Protein AF-0000000074642265 (afdb_homodimer)

Nearest PDB structures (foldseek):
  2pz0-assembly1_A  TM=8.906E-01  e=1.115E-16  Caldanaerobacter subterraneus subsp. tengcongensis MB4
  2otd-assembly4_D  TM=8.424E-01  e=2.899E-16  Shigella flexneri
  1zcc-assembly1_D  TM=8.627E-01  e=5.545E-14  Agrobacterium fabrum str. C58
  7e0v-assembly1_A  TM=8.037E-01  e=2.265E-14  Pyrococcus furiosus DSM 3638
  8ghi-assembly1_A  TM=7.516E-01  e=1.441E-13  Staphylococcus aureus

Foldseek 3Di:
DVDFLLRVLLVVVLVVQLVCCCPPPHVDSVVSNVVSVVVSVVLVVQFFAADDPVLAAPLVVQLLQFDLVDLLSVEEAEQLQCPVAQGQFPVSVVVCLVVVRQAYEWEWDAACVGFIWTDDDQFQVVQWPDGDGRNDHDVVVQQVIFRNPPRPVCVVVVGTGGDTPLVVVVVCLVRVHAYEYEYDDDLQSLLVVVLVSCVVPVCCLHRYEYEYCDLSSLQSNCVSPVSHAYEYEDEQLVQAAPDPDDRHGPDDDPVSNVCSNVVSVVSVSCVLRPSCRRNNHQEYEYELVPDDLVVQVSVVSVNYHYAYPDDEDPVSSSCCCVPNSHRHHYSHPPDPPPDPPDDPPD/DVDFLLRVLLVVVLVVQLVCCCPPPHVDSVVSNVVSVVVSVVLVVQFFAADDPVLAAPLVVQLLVFDLVDLLSVEEAEQLQCPVAQGQFVVSVVVCLVVVRQAYEWEWDAACVGFIWTDDDQFQVVQWPDGDGRNDHDVVVQQPIFRNPPRPVCVVVVGTGGDTPLVVVVVCLVRVHAYEYEYDDDLQSLLVVVLVSCVVPVCCLHRYEYEYCDLSSLQSNCVSPVSHAYEYEDEQLVQQAPDPDDRHGPDDDPVSNVCSNVVSVVSVCCVLRPSCRRNNHQEYEYELVPDDLVVQVSVVSVNYHYAYPDDEDPVSSSCCCVPNSHRHHYSHPPDPPPDPPDDDDD

Secondary structure (DSSP, 8-state):
--S-HHHHHHHHHHHHHHHHHHHHT-S-HHHHHHHHHHHHHHHHHH--PPPPGGGS-HHHHHTTS--TT-GGGGEEEGGGTTTTSSTTSHHHHHHHHHTT--EEEEEEEE-TTS-EEE-SSSBGGGTSS--SBGGGS-HHHHTTS-TTTT-TTTTT-S-----BHHHHHHHHHHTT-EEEEEE-S-HHHHHHHHHHHHHH-TTHHHHEEEEES-HHHHHHHHHH-TTS-EEEEE-TTTTTBSSSSS--BS--SHHHHHHHHHHHHHHHHHHHHTHHHHH--SEEEEEGGG--HHHHHHHHHTT-EEEEE---SHHHHHIIIIIT---EEES-SS-----TT-----/--S-HHHHHHHHHHHHHHHHHHHHT-S-HHHHHHHHHHHHHHHHHH--PPPPGGGS-HHHHHTTS--TT-GGGGEEEGGGTTTTSSTTSHHHHHHHHHTT--EEEEEEEE-TTS-EEE-SSSBGGGTSS--SBGGGS-HHHHTTS-TTTT-TTTTT-S-----BHHHHHHHHHHTT-EEEEEE-S-HHHHHHHHHHHHHH-TTHHHHEEEEES-HHHHHHHHHH-TTS-EEEEE-TTTTTBSSSSS--BS--SHHHHHHHHHHHHHHHHHHHHTHHHHH--SEEEEEGGG--HHHHHHHHHTT-EEEEE---SHHHHHIIIIIT---EEES-SS-----TT-----

Organism: NCBI:txid231223

pLDDT: mean 92.81, std 11.31, range [20.94, 98.94]

Solvent-accessible surface area (backbone atoms only — not comparable to full-atom values): 35526 Å² total; per-residue (Å²): 110,92,68,50,65,56,56,51,48,51,52,50,50,51,52,50,48,25,47,50,34,27,56,75,74,36,81,43,67,67,61,17,48,52,52,35,51,49,50,51,52,49,49,67,66,68,34,35,73,52,64,58,72,84,67,54,28,66,70,57,51,44,28,54,58,58,42,88,88,42,64,50,57,22,32,25,21,31,34,19,18,41,69,80,27,38,50,28,23,64,67,5,41,51,48,33,54,74,70,58,39,46,26,28,28,36,28,41,36,47,24,52,76,68,47,47,28,32,36,82,66,59,45,38,50,76,45,25,75,42,78,52,46,43,59,76,34,46,57,78,61,48,60,72,34,31,34,11,63,71,37,90,57,23,86,83,36,68,72,35,51,48,34,38,46,66,62,50,49,52,54,25,61,75,65,71,34,29,36,35,43,33,47,75,61,58,33,68,63,47,21,52,52,51,54,52,47,40,66,74,38,60,67,33,56,42,31,38,30,46,28,21,73,41,61,67,35,49,32,38,33,30,71,70,40,61,74,55,46,29,23,42,32,53,54,88,48,57,61,35,25,64,49,95,66,78,69,51,61,55,50,84,51,64,71,52,48,67,46,18,60,57,53,30,52,53,49,52,48,35,60,74,69,41,46,51,63,42,37,16,34,46,30,32,38,33,29,54,46,64,52,22,58,49,56,51,52,53,35,46,64,68,64,24,44,64,33,32,30,77,46,72,51,67,67,59,43,48,43,37,34,68,72,66,44,31,23,35,26,13,41,57,76,91,66,76,75,80,64,83,67,78,69,79,75,130,110,92,68,51,65,56,56,52,46,51,53,49,48,51,52,50,46,28,49,49,35,28,58,78,74,36,80,42,68,66,60,18,47,52,52,36,49,49,50,51,51,49,50,65,65,67,34,34,73,53,64,58,73,86,67,54,28,66,72,56,50,44,28,55,59,59,41,87,90,42,63,50,58,21,32,25,22,32,34,20,17,41,69,80,26,39,48,27,24,63,68,5,42,50,48,34,55,74,70,59,37,47,27,28,28,35,28,41,38,46,24,54,77,68,48,47,30,32,37,83,65,57,46,38,51,74,45,25,75,42,77,52,46,43,58,75,34,45,58,79,60,50,61,72,33,31,33,11,63,71,35,92,58,22,85,83,36,68,72,33,51,48,32,39,46,67,62,49,50,51,54,27,60,77,64,72,33,30,36,34,41,34,48,73,62,57,32,67,63,46,20,52,52,51,53,50,49,41,68,76,38,60,66,34,58,44,30,39,31,45,27,21,72,40,60,68,35,49,34,37,32,29,69,71,40,60,75,55,45,28,25,42,33,50,54,87,48,56,61,35,25,64,49,96,66,76,70,51,59,54,52,85,50,65,70,53,49,66,46,18,58,58,52,30,52,52,49,52,48,35,60,75,68,41,46,52,62,40,37,14,34,46,31,33,39,33,29,53,47,64,51,21,57,49,54,52,52,54,37,47,63,67,63,25,43,63,31,32,30,78,48,73,51,67,67,60,42,48,44,36,34,67,71,66,45,32,26,35,26,13,41,57,76,91,67,75,75,80,64,83,71,77,71,80,78,131

Radius of gyration: 28.33 Å; Cα contacts (8 Å, |Δi|>4): 1357; chains: 2; bounding box: 65×78×71 Å

Sequence (692 aa):
MLISQKALLFLGNILLLWVVINTFVTDSFGIALILSATIIGAIQYVRIPPLHPSKISESIEALFKVDHKNHIKSTIFHKAGGYHAPENTLEAIRQAISLGIPAVEIDLEITSDGVGVLHHGPELQTTTDGNGRISEVTYDYIRTLNAAAHHPNKDKFPVANVPTIDECLRLCVENSLVVFIDCKSDAQRTAKMIADLYQKYPELYGLGIVCSFYPNLIYSVRQADSNIVTAVTHRNLYITLANDEGDEERNKELWKRILAPFADALLAWGHTALFWMLCGNSFFLCNKNKISRDLKIFYERLGVRLVAWTVNKPLEKQFLLDHLGIPVITDGINMPSLNRSQGETPMLISQKALLFLGNILLLWVVINTFVTDSFGIALILSATIIGAIQYVRIPPLHPSKISESIEALFKVDHKNHIKSTIFHKAGGYHAPENTLEAIRQAISLGIPAVEIDLEITSDGVGVLHHGPELQTTTDGNGRISEVTYDYIRTLNAAAHHPNKDKFPVANVPTIDECLRLCVENSLVVFIDCKSDAQRTAKMIADLYQKYPELYGLGIVCSFYPNLIYSVRQADSNIVTAVTHRNLYITLANDEGDEERNKELWKRILAPFADALLAWGHTALFWMLCGNSFFLCNKNKISRDLKIFYERLGVRLVAWTVNKPLEKQFLLDHLGIPVITDGINMPSLNRSQGETP

Structure (mmCIF, N/CA/C/O backbone):
data_AF-0000000074642265-model_v1
#
loop_
_entity.id
_entity.type
_entity.pdbx_description
1 polymer 'GP-PDE domain-containing protein'
#
loop_
_atom_site.group_PDB
_atom_site.id
_atom_site.type_symbol
_atom_site.label_atom_id
_atom_site.label_alt_id
_atom_site.label_comp_id
_atom_site.label_asym_id
_atom_site.label_entity_id
_atom_site.label_seq_id
_atom_site.pdbx_PDB_ins_code
_atom_site.Cartn_x
_atom_site.Cartn_y
_atom_site.Cartn_z
_atom_site.occupancy
_atom_site.B_iso_or_equiv
_atom_site.auth_seq_id
_atom_site.auth_comp_id
_atom_site.auth_asym_id
_atom_site.auth_atom_id
_atom_site.pdbx_PDB_model_num
ATOM 1 N N . MET A 1 1 ? -10.453 3.629 -18.016 1 77.94 1 MET A N 1
ATOM 2 C CA . MET A 1 1 ? -11.539 3.006 -17.25 1 77.94 1 MET A CA 1
ATOM 3 C C . MET A 1 1 ? -12.859 3.723 -17.5 1 77.94 1 MET A C 1
ATOM 5 O O . MET A 1 1 ? -12.922 4.953 -17.453 1 77.94 1 MET A O 1
ATOM 9 N N . LEU A 1 2 ? -13.891 2.99 -17.75 1 81 2 LEU A N 1
ATOM 10 C CA . LEU A 1 2 ? -15.227 3.504 -18.062 1 81 2 LEU A CA 1
ATOM 11 C C . LEU A 1 2 ? -15.781 4.305 -16.891 1 81 2 LEU A C 1
ATOM 13 O O . LEU A 1 2 ? -16.359 5.379 -17.078 1 81 2 LEU A O 1
ATOM 17 N N . ILE A 1 3 ? -15.641 3.791 -15.672 1 83.75 3 ILE A N 1
ATOM 18 C CA . ILE A 1 3 ? -16.141 4.441 -14.469 1 83.75 3 ILE A CA 1
ATOM 19 C C . ILE A 1 3 ? -14.969 5.043 -13.688 1 83.75 3 ILE A C 1
ATOM 21 O O . ILE A 1 3 ? -13.984 4.355 -13.406 1 83.75 3 ILE A O 1
ATOM 25 N N . SER A 1 4 ? -15.133 6.328 -13.422 1 88.06 4 SER A N 1
ATOM 26 C CA . SER A 1 4 ? -14.055 7 -12.695 1 88.06 4 SER A CA 1
ATOM 27 C C . SER A 1 4 ? -13.938 6.477 -11.273 1 88.06 4 SER A C 1
ATOM 29 O O . SER A 1 4 ? -14.898 5.934 -10.719 1 88.06 4 SER A O 1
ATOM 31 N N . GLN A 1 5 ? -12.758 6.598 -10.734 1 88.19 5 GLN A N 1
ATOM 32 C CA . GLN A 1 5 ? -12.508 6.211 -9.352 1 88.19 5 GLN A CA 1
ATOM 33 C C . GLN A 1 5 ? -13.43 6.961 -8.391 1 88.19 5 GLN A C 1
ATOM 35 O O . GLN A 1 5 ? -13.953 6.375 -7.445 1 88.19 5 GLN A O 1
ATOM 40 N N . LYS A 1 6 ? -13.656 8.219 -8.609 1 90.25 6 LYS A N 1
ATOM 41 C CA . LYS A 1 6 ? -14.539 9.023 -7.77 1 90.25 6 LYS A CA 1
ATOM 42 C C . LYS A 1 6 ? -15.961 8.477 -7.785 1 90.25 6 LYS A C 1
ATOM 44 O O . LYS A 1 6 ? -16.594 8.359 -6.734 1 90.25 6 LYS A O 1
ATOM 49 N N . ALA A 1 7 ? -16.375 8.141 -8.953 1 90.38 7 ALA A N 1
ATOM 50 C CA . ALA A 1 7 ? -17.734 7.605 -9.094 1 90.38 7 ALA A CA 1
ATOM 51 C C . ALA A 1 7 ? -17.859 6.262 -8.383 1 90.38 7 ALA A C 1
ATOM 53 O O . ALA A 1 7 ? -18.875 5.996 -7.727 1 90.38 7 ALA A O 1
ATOM 54 N N . LEU A 1 8 ? -16.875 5.461 -8.492 1 88.94 8 LEU A N 1
ATOM 55 C CA . LEU A 1 8 ? -16.891 4.156 -7.836 1 88.94 8 LEU A CA 1
ATOM 56 C C . LEU A 1 8 ? -16.953 4.305 -6.32 1 88.94 8 LEU A C 1
ATOM 58 O O . LEU A 1 8 ? -17.719 3.596 -5.656 1 88.94 8 LEU A O 1
ATOM 62 N N . LEU A 1 9 ? -16.141 5.195 -5.801 1 89.75 9 LEU A N 1
ATOM 63 C CA . LEU A 1 9 ? -16.125 5.43 -4.363 1 89.75 9 LEU A CA 1
ATOM 64 C C . LEU A 1 9 ? -17.469 5.992 -3.893 1 89.75 9 LEU A C 1
ATOM 66 O O . LEU A 1 9 ? -17.984 5.59 -2.846 1 89.75 9 LEU A O 1
ATOM 70 N N . PHE A 1 10 ? -18 6.883 -4.676 1 89.62 10 PHE A N 1
ATOM 71 C CA . PHE A 1 10 ? -19.297 7.473 -4.34 1 89.62 10 PHE A CA 1
ATOM 72 C C . PHE A 1 10 ? -20.391 6.402 -4.289 1 89.62 10 PHE A C 1
ATOM 74 O O . PHE A 1 10 ? -21.141 6.32 -3.316 1 89.62 10 PHE A O 1
ATOM 81 N N . LEU A 1 11 ? -20.438 5.559 -5.273 1 89.25 11 LEU A N 1
ATOM 82 C CA . LEU A 1 11 ? -21.422 4.488 -5.332 1 89.25 11 LEU A CA 1
ATOM 83 C C . LEU A 1 11 ? -21.219 3.498 -4.188 1 89.25 11 LEU A C 1
ATOM 85 O O . LEU A 1 11 ? -22.188 3.049 -3.572 1 89.25 11 LEU A O 1
ATOM 89 N N . GLY A 1 12 ? -19.953 3.18 -3.961 1 87.88 12 GLY A N 1
ATOM 90 C CA . GLY A 1 12 ? -19.656 2.291 -2.85 1 87.88 12 GLY A CA 1
ATOM 91 C C . GLY A 1 12 ? -20.078 2.852 -1.507 1 87.88 12 GLY A C 1
ATOM 92 O O . GLY A 1 12 ? -20.641 2.129 -0.673 1 87.88 12 GLY A O 1
ATOM 93 N N . ASN A 1 13 ? -19.844 4.09 -1.323 1 88.25 13 ASN A N 1
ATOM 94 C CA . ASN A 1 13 ? -20.219 4.75 -0.075 1 88.25 13 ASN A CA 1
ATOM 95 C C . ASN A 1 13 ? -21.734 4.785 0.111 1 88.25 13 ASN A C 1
ATOM 97 O O . ASN A 1 13 ? -22.234 4.605 1.223 1 88.25 13 ASN A O 1
ATOM 101 N N . ILE A 1 14 ? -22.438 5.016 -0.974 1 89.31 14 ILE A N 1
ATOM 102 C CA . ILE A 1 14 ? -23.906 5.031 -0.922 1 89.31 14 ILE A CA 1
ATOM 103 C C . ILE A 1 14 ? -24.422 3.652 -0.52 1 89.31 14 ILE A C 1
ATOM 105 O O . ILE A 1 14 ? -25.266 3.535 0.363 1 89.31 14 ILE A O 1
ATOM 109 N N . LEU A 1 15 ? -23.859 2.676 -1.138 1 88.12 15 LEU A N 1
ATOM 110 C CA . LEU A 1 15 ? -24.281 1.309 -0.849 1 88.12 15 LEU A CA 1
ATOM 111 C C . LEU A 1 15 ? -23.984 0.944 0.602 1 88.12 15 LEU A C 1
ATOM 113 O O . LEU A 1 15 ? -24.828 0.36 1.286 1 88.12 15 LEU A O 1
ATOM 117 N N . LEU A 1 16 ? -22.812 1.266 1.011 1 86.75 16 LEU A N 1
ATOM 118 C CA . LEU A 1 16 ? -22.422 0.957 2.381 1 86.75 16 LEU A CA 1
ATOM 119 C C . LEU A 1 16 ? -23.312 1.675 3.381 1 86.75 16 LEU A C 1
ATOM 121 O O . LEU A 1 16 ? -23.766 1.078 4.363 1 86.75 16 LEU A O 1
ATOM 125 N N . LEU A 1 17 ? -23.516 2.953 3.127 1 89.75 17 LEU A N 1
ATOM 126 C CA . LEU A 1 17 ? -24.391 3.734 3.992 1 89.75 17 LEU A CA 1
ATOM 127 C C . LEU A 1 17 ? -25.797 3.117 4.051 1 89.75 17 LEU A C 1
ATOM 129 O O . LEU A 1 17 ? -26.359 2.967 5.133 1 89.75 17 LEU A O 1
ATOM 133 N N . TRP A 1 18 ? -26.266 2.768 2.945 1 90.62 18 TRP A N 1
ATOM 134 C CA . TRP A 1 18 ? -27.609 2.18 2.881 1 90.62 18 TRP A CA 1
ATOM 135 C C . TRP A 1 18 ? -27.656 0.871 3.66 1 90.62 18 TRP A C 1
ATOM 137 O O . TRP A 1 18 ? -28.609 0.627 4.406 1 90.62 18 TRP A O 1
ATOM 147 N N . VAL A 1 19 ? -26.688 0.012 3.529 1 86.75 19 VAL A N 1
ATOM 148 C CA . VAL A 1 19 ? -26.641 -1.277 4.211 1 86.75 19 VAL A CA 1
ATOM 149 C C . VAL A 1 19 ? -26.562 -1.062 5.723 1 86.75 19 VAL A C 1
ATOM 151 O O . VAL A 1 19 ? -27.25 -1.755 6.484 1 86.75 19 VAL A O 1
ATOM 154 N N . VAL A 1 20 ? -25.781 -0.117 6.145 1 86.31 20 VAL A N 1
ATOM 155 C CA . VAL A 1 20 ? -25.609 0.164 7.566 1 86.31 20 VAL A CA 1
ATOM 156 C C . VAL A 1 20 ? -26.922 0.661 8.156 1 86.31 20 VAL A C 1
ATOM 158 O O . VAL A 1 20 ? -27.359 0.199 9.219 1 86.31 20 VAL A O 1
ATOM 161 N N . ILE A 1 21 ? -27.578 1.535 7.426 1 89.06 21 ILE A N 1
ATOM 162 C CA . ILE A 1 21 ? -28.828 2.098 7.902 1 89.06 21 ILE A CA 1
ATOM 163 C C . ILE A 1 21 ? -29.906 1.011 7.926 1 89.06 21 ILE A C 1
ATOM 165 O O . ILE A 1 21 ? -30.656 0.89 8.898 1 89.06 21 ILE A O 1
ATOM 169 N N . ASN A 1 22 ? -29.906 0.186 6.945 1 85.31 22 ASN A N 1
ATOM 170 C CA . ASN A 1 22 ? -30.891 -0.886 6.855 1 85.31 22 ASN A CA 1
ATOM 171 C C . ASN A 1 22 ? -30.688 -1.93 7.949 1 85.31 22 ASN A C 1
ATOM 173 O O . ASN A 1 22 ? -31.641 -2.562 8.398 1 85.31 22 ASN A O 1
ATOM 177 N N . THR A 1 23 ? -29.5 -2.039 8.43 1 82.94 23 THR A N 1
ATOM 178 C CA . THR A 1 23 ? -29.156 -3.076 9.398 1 82.94 23 THR A CA 1
ATOM 179 C C . THR A 1 23 ? -29.312 -2.557 10.828 1 82.94 23 THR A C 1
ATOM 181 O O . THR A 1 23 ? -29.812 -3.264 11.703 1 82.94 23 THR A O 1
ATOM 184 N N . PHE A 1 24 ? -28.875 -1.325 11.102 1 83.94 24 PHE A N 1
ATOM 185 C CA . PHE A 1 24 ? -28.703 -0.917 12.492 1 83.94 24 PHE A CA 1
ATOM 186 C C . PHE A 1 24 ? -29.734 0.138 12.875 1 83.94 24 PHE A C 1
ATOM 188 O O . PHE A 1 24 ? -29.938 0.411 14.062 1 83.94 24 PHE A O 1
ATOM 195 N N . VAL A 1 25 ? -30.375 0.704 11.883 1 85.06 25 VAL A N 1
ATOM 196 C CA . VAL A 1 25 ? -31.266 1.812 12.195 1 85.06 25 VAL A CA 1
ATOM 197 C C . VAL A 1 25 ? -32.719 1.413 11.883 1 85.06 25 VAL A C 1
ATOM 199 O O . VAL A 1 25 ? -33.625 1.663 12.688 1 85.06 25 VAL A O 1
ATOM 202 N N . THR A 1 26 ? -32.938 0.845 10.664 1 83.25 26 THR A N 1
ATOM 203 C CA . THR A 1 26 ? -34.281 0.462 10.25 1 83.25 26 THR A CA 1
ATOM 204 C C . THR A 1 26 ? -34.25 -0.797 9.391 1 83.25 26 THR A C 1
ATOM 206 O O . THR A 1 26 ? -33.281 -1.022 8.648 1 83.25 26 THR A O 1
ATOM 209 N N . ASP A 1 27 ? -35.344 -1.589 9.445 1 79.62 27 ASP A N 1
ATOM 210 C CA . ASP A 1 27 ? -35.438 -2.783 8.617 1 79.62 27 ASP A CA 1
ATOM 211 C C . ASP A 1 27 ? -36.25 -2.5 7.348 1 79.62 27 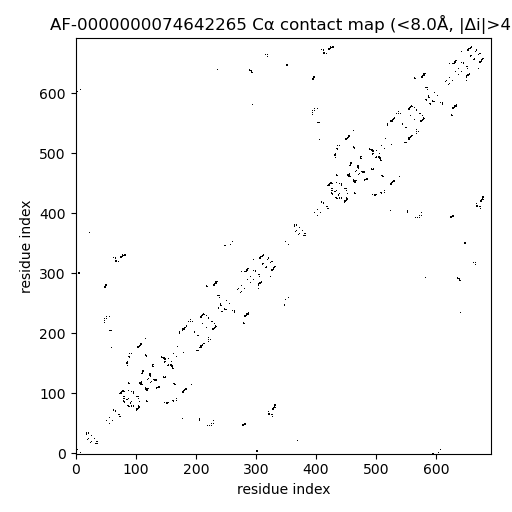ASP A C 1
ATOM 213 O O . ASP A 1 27 ? -36.438 -3.387 6.508 1 79.62 27 ASP A O 1
ATOM 217 N N . SER A 1 28 ? -36.688 -1.294 7.254 1 82.38 28 SER A N 1
ATOM 218 C CA . SER A 1 28 ? -37.406 -0.911 6.059 1 82.38 28 SER A CA 1
ATOM 219 C C . SER A 1 28 ? -36.469 -0.48 4.938 1 82.38 28 SER A C 1
ATOM 221 O O . SER A 1 28 ? -35.781 0.525 5.062 1 82.38 28 SER A O 1
ATOM 223 N N . PHE A 1 29 ? -36.562 -1.199 3.861 1 81.81 29 PHE A N 1
ATOM 224 C CA . PHE A 1 29 ? -35.75 -0.91 2.688 1 81.81 29 PHE A CA 1
ATOM 225 C C . PHE A 1 29 ? -35.969 0.524 2.219 1 81.81 29 PHE A C 1
ATOM 227 O O . PHE A 1 29 ? -35.031 1.255 1.974 1 81.81 29 PHE A O 1
ATOM 234 N N . GLY A 1 30 ? -37.188 0.924 2.098 1 87.06 30 GLY A N 1
ATOM 235 C CA . GLY A 1 30 ? -37.531 2.254 1.616 1 87.06 30 GLY A CA 1
ATOM 236 C C . GLY A 1 30 ? -37.062 3.359 2.551 1 87.06 30 GLY A C 1
ATOM 237 O O . GLY A 1 30 ? -36.531 4.371 2.105 1 87.06 30 GLY A O 1
ATOM 238 N N . ILE A 1 31 ? -37.312 3.213 3.799 1 91.88 31 ILE A N 1
ATOM 239 C CA . ILE A 1 31 ? -36.875 4.223 4.762 1 91.88 31 ILE A CA 1
ATOM 240 C C . ILE A 1 31 ? -35.375 4.32 4.777 1 91.88 31 ILE A C 1
ATOM 242 O O . ILE A 1 31 ? -34.812 5.414 4.867 1 91.88 31 ILE A O 1
ATOM 246 N N . ALA A 1 32 ? -34.75 3.172 4.664 1 90.94 32 ALA A N 1
ATOM 247 C CA . ALA A 1 32 ? -33.281 3.17 4.617 1 90.94 32 ALA A CA 1
ATOM 248 C C . ALA A 1 32 ? -32.781 3.941 3.404 1 90.94 32 ALA A C 1
ATOM 250 O O . ALA A 1 32 ? -31.781 4.648 3.488 1 90.94 32 ALA A O 1
ATOM 251 N N . LEU A 1 33 ? -33.469 3.768 2.326 1 91.31 33 LEU A N 1
ATOM 252 C CA . LEU A 1 33 ? -33.062 4.461 1.104 1 91.31 33 LEU A CA 1
ATOM 253 C C . LEU A 1 33 ? -33.219 5.969 1.261 1 91.31 33 LEU A C 1
ATOM 255 O O . LEU A 1 33 ? -32.344 6.734 0.864 1 91.31 33 LEU A O 1
ATOM 259 N N . ILE A 1 34 ? -34.312 6.406 1.813 1 93.75 34 ILE A N 1
ATOM 260 C CA . ILE A 1 34 ? -34.562 7.828 2.004 1 93.75 34 ILE A CA 1
ATOM 261 C C . ILE A 1 34 ? -33.562 8.422 2.973 1 93.75 34 ILE A C 1
ATOM 263 O O . ILE A 1 34 ? -33 9.508 2.727 1 93.75 34 ILE A O 1
ATOM 267 N N . LEU A 1 35 ? -33.312 7.734 4.027 1 94.12 35 LEU A N 1
ATOM 268 C CA . LEU A 1 35 ? -32.344 8.211 5.004 1 94.12 35 LEU A CA 1
ATOM 269 C C . LEU A 1 35 ? -30.953 8.297 4.391 1 94.12 35 LEU A C 1
ATOM 271 O O . LEU A 1 35 ? -30.219 9.258 4.637 1 94.12 35 LEU A O 1
ATOM 275 N N . SER A 1 36 ? -30.641 7.285 3.611 1 93.44 36 SER A N 1
ATOM 276 C CA . SER A 1 36 ? -29.344 7.309 2.939 1 93.44 36 SER A CA 1
ATOM 277 C C . SER A 1 36 ? -29.234 8.5 1.99 1 93.44 36 SER A C 1
ATOM 279 O O . SER A 1 36 ? -28.203 9.188 1.971 1 93.44 36 SER A O 1
ATOM 281 N N . ALA A 1 37 ? -30.234 8.719 1.27 1 93.31 37 ALA A N 1
ATOM 282 C CA . ALA A 1 37 ? -30.25 9.828 0.326 1 93.31 37 ALA A CA 1
ATOM 283 C C . ALA A 1 37 ? -30.125 11.164 1.055 1 93.31 37 ALA A C 1
ATOM 285 O O . ALA A 1 37 ? -29.438 12.078 0.587 1 93.31 37 ALA A O 1
ATOM 286 N N . THR A 1 38 ? -30.797 11.273 2.133 1 94.75 38 THR A N 1
ATOM 287 C CA . THR A 1 38 ? -30.75 12.492 2.922 1 94.75 38 THR A CA 1
ATOM 288 C C . THR A 1 38 ? -29.344 12.742 3.455 1 94.75 38 THR A C 1
ATOM 290 O O . THR A 1 38 ? -28.844 13.867 3.396 1 94.75 38 THR A O 1
ATOM 293 N N . ILE A 1 39 ? -28.781 11.734 3.92 1 93.44 39 ILE A N 1
ATOM 294 C CA . ILE A 1 39 ? -27.422 11.852 4.465 1 93.44 39 ILE A CA 1
ATOM 295 C C . ILE A 1 39 ? -26.453 12.227 3.354 1 93.44 39 ILE A C 1
ATOM 297 O O . ILE A 1 39 ? -25.609 13.102 3.533 1 93.44 39 ILE A O 1
ATOM 301 N N . ILE A 1 40 ? -26.609 11.578 2.254 1 91.5 40 ILE A N 1
ATOM 302 C CA . ILE A 1 40 ? -25.75 11.883 1.117 1 91.5 40 ILE A CA 1
ATOM 303 C C . ILE A 1 40 ? -25.953 13.328 0.683 1 91.5 40 ILE A C 1
ATOM 305 O O . ILE A 1 40 ? -25 14.039 0.394 1 91.5 40 ILE A O 1
ATOM 309 N N . GLY A 1 41 ? -27.203 13.703 0.577 1 92.56 41 GLY A N 1
ATOM 310 C CA . GLY A 1 41 ? -27.484 15.094 0.27 1 92.56 41 GLY A CA 1
ATOM 311 C C . GLY A 1 41 ? -26.875 16.062 1.261 1 92.56 41 GLY A C 1
ATOM 312 O O . GLY A 1 41 ? -26.344 17.109 0.868 1 92.56 41 GLY A O 1
ATOM 313 N N . ALA A 1 42 ? -26.906 15.766 2.512 1 94.12 42 ALA A N 1
ATOM 314 C CA . ALA A 1 42 ? -26.312 16.594 3.555 1 94.12 42 ALA A CA 1
ATOM 315 C C . ALA A 1 42 ? -24.797 16.672 3.402 1 94.12 42 ALA A C 1
ATOM 317 O O . ALA A 1 42 ? -24.219 17.75 3.543 1 94.12 42 ALA A O 1
ATOM 318 N N . ILE A 1 43 ? -24.219 15.578 3.152 1 92.44 43 ILE A N 1
ATOM 319 C CA . ILE A 1 43 ? -22.781 15.531 2.965 1 92.44 43 ILE A CA 1
ATOM 320 C C . ILE A 1 43 ? -22.375 16.406 1.77 1 92.44 43 ILE A C 1
ATOM 322 O O . ILE A 1 43 ? -21.422 17.172 1.844 1 92.44 43 ILE A O 1
ATOM 326 N N . GLN A 1 44 ? -23.172 16.234 0.705 1 91.81 44 GLN A N 1
ATOM 327 C CA . GLN A 1 44 ? -22.906 17.031 -0.488 1 91.81 44 GLN A CA 1
ATOM 328 C C . GLN A 1 44 ? -23.062 18.531 -0.206 1 91.81 44 GLN A C 1
ATOM 330 O O . GLN A 1 44 ? -22.359 19.344 -0.792 1 91.81 44 GLN A O 1
ATOM 335 N N . TYR A 1 45 ? -23.906 18.797 0.675 1 94.06 45 TYR A N 1
ATOM 336 C CA . TYR A 1 45 ? -24.188 20.188 1 1 94.06 45 TYR A CA 1
ATOM 337 C C . TYR A 1 45 ? -23.062 20.797 1.835 1 94.06 45 TYR A C 1
ATOM 339 O O . TYR A 1 45 ? -22.703 21.953 1.656 1 94.06 45 TYR A O 1
ATOM 347 N N . VAL A 1 46 ? -22.469 20.016 2.719 1 96.12 46 VAL A N 1
ATOM 348 C CA . VAL A 1 46 ? -21.531 20.594 3.678 1 96.12 46 VAL A CA 1
ATOM 349 C C . VAL A 1 46 ? -20.109 20.406 3.176 1 96.12 46 VAL A C 1
ATOM 351 O O . VAL A 1 46 ? -19.172 20.984 3.727 1 96.12 46 VAL A O 1
ATOM 354 N N . ARG A 1 47 ? -19.922 19.578 2.238 1 96.62 47 ARG A N 1
ATOM 355 C CA . ARG A 1 47 ? -18.562 19.359 1.744 1 96.62 47 ARG A CA 1
ATOM 356 C C . ARG A 1 47 ? -17.969 20.641 1.193 1 96.62 47 ARG A C 1
ATOM 358 O O . ARG A 1 47 ? -18.703 21.516 0.727 1 96.62 47 ARG A O 1
ATOM 365 N N . ILE A 1 48 ? -16.656 20.781 1.276 1 97.25 48 ILE A N 1
ATOM 366 C CA . ILE A 1 48 ? -15.93 21.922 0.718 1 97.25 48 ILE A CA 1
ATOM 367 C C . ILE A 1 48 ? -15.133 21.469 -0.509 1 97.25 48 ILE A C 1
ATOM 369 O O . ILE A 1 48 ? -14.281 20.594 -0.416 1 97.25 48 ILE A O 1
ATOM 373 N N . PRO A 1 49 ? -15.398 22.016 -1.668 1 95.25 49 PRO A N 1
ATOM 374 C CA . PRO A 1 49 ? -14.695 21.609 -2.883 1 95.25 49 PRO A CA 1
ATOM 375 C C . PRO A 1 49 ? -13.188 21.828 -2.799 1 95.25 49 PRO A C 1
ATOM 377 O O . PRO A 1 49 ? -12.734 22.766 -2.139 1 95.25 49 PRO A O 1
ATOM 380 N N . PRO A 1 50 ? -12.5 20.953 -3.48 1 94.62 50 PRO A N 1
ATOM 381 C CA . PRO A 1 50 ? -11.047 21.172 -3.521 1 94.62 50 PRO A CA 1
ATOM 382 C C . PRO A 1 50 ? -10.664 22.453 -4.258 1 94.62 50 PRO A C 1
ATOM 384 O O . PRO A 1 50 ? -11.414 22.922 -5.109 1 94.62 50 PRO A O 1
ATOM 387 N N . LEU A 1 51 ? -9.5 22.938 -3.863 1 95.06 51 LEU A N 1
ATOM 388 C CA . LEU A 1 51 ? -8.938 24.047 -4.617 1 95.06 51 LEU A CA 1
ATOM 389 C C . LEU A 1 51 ? -8.586 23.625 -6.039 1 95.06 51 LEU A C 1
ATOM 391 O O . LEU A 1 51 ? -8.055 22.531 -6.246 1 95.06 51 LEU A O 1
ATOM 395 N N . HIS A 1 52 ? -9.008 24.469 -6.957 1 93 52 HIS A N 1
ATOM 396 C CA . HIS A 1 52 ? -8.586 24.188 -8.328 1 93 52 HIS A CA 1
ATOM 397 C C . HIS A 1 52 ? -7.07 24.109 -8.438 1 93 52 HIS A C 1
ATOM 399 O O . HIS A 1 52 ? -6.363 24.922 -7.832 1 93 52 HIS A O 1
ATOM 405 N N . PRO A 1 53 ? -6.59 23.172 -9.188 1 90.38 53 PRO A N 1
ATOM 406 C CA . PRO A 1 53 ? -5.141 22.984 -9.289 1 90.38 53 PRO A CA 1
ATOM 407 C C . PRO A 1 53 ? -4.418 24.25 -9.758 1 90.38 53 PRO A C 1
ATOM 409 O O . PRO A 1 53 ? -3.273 24.484 -9.367 1 90.38 53 PRO A O 1
ATOM 412 N N . SER A 1 54 ? -5.059 25.047 -10.523 1 92.19 54 SER A N 1
ATOM 413 C CA . SER A 1 54 ? -4.449 26.266 -11.039 1 92.19 54 SER A CA 1
ATOM 414 C C . SER A 1 54 ? -4.238 27.297 -9.93 1 92.19 54 SER A C 1
ATOM 416 O O . SER A 1 54 ? -3.49 28.266 -10.102 1 92.19 54 SER A O 1
ATOM 418 N N . LYS A 1 55 ? -4.867 27.094 -8.82 1 94 55 LYS A N 1
ATOM 419 C CA . LYS A 1 55 ? -4.746 28.031 -7.715 1 94 55 LYS A CA 1
ATOM 420 C C . LYS A 1 55 ? -3.576 27.672 -6.805 1 94 55 LYS A C 1
ATOM 422 O O . LYS A 1 55 ? -3.215 28.438 -5.91 1 94 55 LYS A O 1
ATOM 427 N N . ILE A 1 56 ? -3.037 26.531 -7.039 1 97 56 ILE A N 1
ATOM 428 C CA . ILE A 1 56 ? -1.842 26.156 -6.293 1 97 56 ILE A CA 1
ATOM 429 C C . ILE A 1 56 ? -0.625 26.875 -6.867 1 97 56 ILE A C 1
ATOM 431 O O . ILE A 1 56 ? -0.372 26.812 -8.07 1 97 56 ILE A O 1
ATOM 435 N N . SER A 1 57 ? 0.067 27.5 -6.051 1 97.94 57 SER A N 1
ATOM 436 C CA . SER A 1 57 ? 1.173 28.344 -6.477 1 97.94 57 SER A CA 1
ATOM 437 C C . SER A 1 57 ? 2.283 27.531 -7.125 1 97.94 57 SER A C 1
ATOM 439 O O . SER A 1 57 ? 2.391 26.328 -6.891 1 97.94 57 SER A O 1
ATOM 441 N N . GLU A 1 58 ? 3.104 28.141 -7.879 1 97.5 58 GLU A N 1
ATOM 442 C CA . GLU A 1 58 ? 4.246 27.5 -8.516 1 97.5 58 GLU A CA 1
ATOM 443 C C . GLU A 1 58 ? 5.254 27.016 -7.484 1 97.5 58 GLU A C 1
ATOM 445 O O . GLU A 1 58 ? 5.898 25.984 -7.684 1 97.5 58 GLU A O 1
ATOM 450 N N . SER A 1 59 ? 5.375 27.781 -6.402 1 97.88 59 SER A N 1
ATOM 451 C CA . SER A 1 59 ? 6.309 27.391 -5.352 1 97.88 59 SER A CA 1
ATOM 452 C C . SER A 1 59 ? 5.938 26.031 -4.762 1 97.88 59 SER A C 1
ATOM 454 O O . SER A 1 59 ? 6.809 25.188 -4.547 1 97.88 59 SER A O 1
ATOM 456 N N . ILE A 1 60 ? 4.676 25.859 -4.523 1 98.38 60 ILE A N 1
ATOM 457 C CA . ILE A 1 60 ? 4.203 24.594 -3.975 1 98.38 60 ILE A CA 1
ATOM 458 C C . ILE A 1 60 ? 4.262 23.516 -5.051 1 98.38 60 ILE A C 1
ATOM 460 O O . ILE A 1 60 ? 4.723 22.406 -4.793 1 98.38 60 ILE A O 1
ATOM 464 N N . GLU A 1 61 ? 3.896 23.859 -6.293 1 97.94 61 GLU A N 1
ATOM 465 C CA . GLU A 1 61 ? 3.895 22.906 -7.406 1 97.94 61 GLU A CA 1
ATOM 466 C C . GLU A 1 61 ? 5.301 22.391 -7.691 1 97.94 61 GLU A C 1
ATOM 468 O O . GLU A 1 61 ? 5.477 21.234 -8.078 1 97.94 61 GLU A O 1
ATOM 473 N N . ALA A 1 62 ? 6.258 23.219 -7.465 1 98 62 ALA A N 1
ATOM 474 C CA . ALA A 1 62 ? 7.645 22.875 -7.758 1 98 62 ALA A CA 1
ATOM 475 C C . ALA A 1 62 ? 8.109 21.688 -6.91 1 98 62 ALA A C 1
ATOM 477 O O . ALA A 1 62 ? 8.961 20.906 -7.34 1 98 62 ALA A O 1
ATOM 478 N N . LEU A 1 63 ? 7.531 21.531 -5.727 1 98.06 63 LEU A N 1
ATOM 479 C CA . LEU A 1 63 ? 7.891 20.406 -4.859 1 98.06 63 LEU A CA 1
ATOM 480 C C . LEU A 1 63 ? 7.562 19.078 -5.52 1 98.06 63 LEU A C 1
ATOM 482 O O . LEU A 1 63 ? 8.195 18.062 -5.223 1 98.06 63 LEU A O 1
ATOM 486 N N . PHE A 1 64 ? 6.609 19.094 -6.398 1 97.56 64 PHE A N 1
ATOM 487 C CA . PHE A 1 64 ? 6.094 17.859 -6.98 1 97.56 64 PHE A CA 1
ATOM 488 C C . PHE A 1 64 ? 6.742 17.578 -8.336 1 97.56 64 PHE A C 1
ATOM 490 O O . PHE A 1 64 ? 6.484 16.547 -8.953 1 97.56 64 PHE A O 1
ATOM 497 N N . LYS A 1 65 ? 7.512 18.453 -8.805 1 96.56 65 LYS A N 1
ATOM 498 C CA . LYS A 1 65 ? 8.32 18.234 -10.008 1 96.56 65 LYS A CA 1
ATOM 499 C C . LYS A 1 65 ? 9.695 17.688 -9.648 1 96.56 65 LYS A C 1
ATOM 501 O O . LYS A 1 65 ? 10.688 18.406 -9.656 1 96.56 65 LYS A O 1
ATOM 506 N N . VAL A 1 66 ? 9.688 16.438 -9.469 1 94.88 66 VAL A N 1
ATOM 507 C CA . VAL A 1 66 ? 10.891 15.789 -8.953 1 94.88 66 VAL A CA 1
ATOM 508 C C . VAL A 1 66 ? 11.984 15.805 -10.016 1 94.88 66 VAL A C 1
ATOM 510 O O . VAL A 1 66 ? 11.75 15.414 -11.164 1 94.88 66 VAL A O 1
ATOM 513 N N . ASP A 1 67 ? 13.117 16.281 -9.562 1 91.31 67 ASP A N 1
ATOM 514 C CA . ASP A 1 67 ? 14.328 16.312 -10.375 1 91.31 67 ASP A CA 1
ATOM 515 C C . ASP A 1 67 ? 15.305 15.234 -9.945 1 91.31 67 ASP A C 1
ATOM 517 O O . ASP A 1 67 ? 15.859 15.289 -8.844 1 91.31 67 ASP A O 1
ATOM 521 N N . HIS A 1 68 ? 15.633 14.289 -10.805 1 89.38 68 HIS A N 1
ATOM 522 C CA . HIS A 1 68 ? 16.5 13.164 -10.484 1 89.38 68 HIS A CA 1
ATOM 523 C C . HIS A 1 68 ? 17.922 13.625 -10.188 1 89.38 68 HIS A C 1
ATOM 525 O O . HIS A 1 68 ? 18.688 12.914 -9.531 1 89.38 68 HIS A O 1
ATOM 531 N N . LYS A 1 69 ? 18.219 14.812 -10.641 1 91.56 69 LYS A N 1
ATOM 532 C CA . LYS A 1 69 ? 19.562 15.328 -10.461 1 91.56 69 LYS A CA 1
ATOM 533 C C . LYS A 1 69 ? 19.672 16.156 -9.195 1 91.56 69 LYS A C 1
ATOM 535 O O . LYS A 1 69 ? 20.781 16.453 -8.727 1 91.56 69 LYS A O 1
ATOM 540 N N . ASN A 1 70 ? 18.5 16.562 -8.695 1 94.88 70 ASN A N 1
ATOM 541 C CA . ASN A 1 70 ? 18.5 17.406 -7.516 1 94.88 70 ASN A CA 1
ATOM 542 C C . ASN A 1 70 ? 17.328 17.094 -6.602 1 94.88 70 ASN A C 1
ATOM 544 O O . ASN A 1 70 ? 16.281 17.766 -6.664 1 94.88 70 ASN A O 1
ATOM 548 N N . HIS A 1 71 ? 17.578 16.266 -5.668 1 95.5 71 HIS A N 1
ATOM 549 C CA . HIS A 1 71 ? 16.531 15.797 -4.758 1 95.5 71 HIS A CA 1
ATOM 550 C C . HIS A 1 71 ? 16.125 16.891 -3.777 1 95.5 71 HIS A C 1
ATOM 552 O O . HIS A 1 71 ? 15.039 16.812 -3.182 1 95.5 71 HIS A O 1
ATOM 558 N N . ILE A 1 72 ? 16.922 17.891 -3.641 1 96.56 72 ILE A N 1
ATOM 559 C CA . ILE A 1 72 ? 16.688 18.953 -2.672 1 96.56 72 ILE A CA 1
ATOM 560 C C . ILE A 1 72 ? 15.406 19.703 -3.043 1 96.56 72 ILE A C 1
ATOM 562 O O . ILE A 1 72 ? 14.656 20.141 -2.164 1 96.56 72 ILE A O 1
ATOM 566 N N . LYS A 1 73 ? 15.117 19.812 -4.285 1 97.38 73 LYS A N 1
ATOM 567 C CA . LYS A 1 73 ? 14 20.609 -4.793 1 97.38 73 LYS A CA 1
ATOM 568 C C . LYS A 1 73 ? 12.664 20.031 -4.34 1 97.38 73 LYS A C 1
ATOM 570 O O . LYS A 1 73 ? 11.656 20.734 -4.316 1 97.38 73 LYS A O 1
ATOM 575 N N . SER A 1 74 ? 12.672 18.703 -4.016 1 98.5 74 SER A N 1
ATOM 576 C CA . SER A 1 74 ? 11.445 18.031 -3.598 1 98.5 74 SER A CA 1
ATOM 577 C C . SER A 1 74 ? 11.547 17.531 -2.158 1 98.5 74 SER A C 1
ATOM 579 O O . SER A 1 74 ? 10.891 16.562 -1.781 1 98.5 74 SER A O 1
ATOM 581 N N . THR A 1 75 ? 12.375 18.281 -1.414 1 98.31 75 THR A N 1
ATOM 582 C CA . THR A 1 75 ? 12.625 17.922 -0.022 1 98.31 75 THR A CA 1
ATOM 583 C C . THR A 1 75 ? 11.969 18.938 0.921 1 98.31 75 THR A C 1
ATOM 585 O O . THR A 1 75 ? 12.055 20.141 0.708 1 98.31 75 THR A O 1
ATOM 588 N N . ILE A 1 76 ? 11.289 18.422 1.902 1 98.88 76 ILE A N 1
ATOM 589 C CA . ILE A 1 76 ? 10.68 19.203 2.971 1 98.88 76 ILE A CA 1
ATOM 590 C C . ILE A 1 76 ? 11.305 18.828 4.312 1 98.88 76 ILE A C 1
ATOM 592 O O . ILE A 1 76 ? 11.336 17.641 4.68 1 98.88 76 ILE A O 1
ATOM 596 N N . PHE A 1 77 ? 11.773 19.781 4.988 1 98.75 77 PHE A N 1
ATOM 597 C CA . PHE A 1 77 ? 12.406 19.484 6.27 1 98.75 77 PHE A CA 1
ATOM 598 C C . PHE A 1 77 ? 11.359 19.297 7.359 1 98.75 77 PHE A C 1
ATOM 600 O O . PHE A 1 77 ? 10.523 20.172 7.59 1 98.75 77 PHE A O 1
ATOM 607 N N . HIS A 1 78 ? 11.43 18.156 7.973 1 98.56 78 HIS A N 1
ATOM 608 C CA . HIS A 1 78 ? 10.586 17.781 9.102 1 98.56 78 HIS A CA 1
ATOM 609 C C . HIS A 1 78 ? 10.953 18.578 10.352 1 98.56 78 HIS A C 1
ATOM 611 O O . HIS A 1 78 ? 12.133 18.641 10.719 1 98.56 78 HIS A O 1
ATOM 617 N N . LYS A 1 79 ? 9.977 19.219 10.992 1 97.94 79 LYS A N 1
ATOM 618 C CA . LYS A 1 79 ? 10.211 20.031 12.18 1 97.94 79 LYS A CA 1
ATOM 619 C C . LYS A 1 79 ? 11.25 21.109 11.914 1 97.94 79 LYS A C 1
ATOM 621 O O . LYS A 1 79 ? 12.109 21.375 12.758 1 97.94 79 LYS A O 1
ATOM 626 N N . ALA A 1 80 ? 11.289 21.578 10.68 1 97.31 80 ALA A N 1
ATOM 627 C CA . ALA A 1 80 ? 12.172 22.625 10.172 1 97.31 80 ALA A CA 1
ATOM 628 C C . ALA A 1 80 ? 13.602 22.109 10.055 1 97.31 80 ALA A C 1
ATOM 630 O O . ALA A 1 80 ? 14.547 22.906 9.992 1 97.31 80 ALA A O 1
ATOM 631 N N . GLY A 1 81 ? 13.797 20.812 10.047 1 94.88 81 GLY A N 1
ATOM 632 C CA . GLY A 1 81 ? 15.141 20.281 9.883 1 94.88 81 GLY A CA 1
ATOM 633 C C . GLY A 1 81 ? 15.797 19.922 11.203 1 94.88 81 GLY A C 1
ATOM 634 O O . GLY A 1 81 ? 16.938 20.328 11.461 1 94.88 81 GLY A O 1
ATOM 635 N N . GLY A 1 82 ? 15.18 19.141 11.961 1 91.44 82 GLY A N 1
ATOM 636 C CA . GLY A 1 82 ? 15.578 18.828 13.32 1 91.44 82 GLY A CA 1
ATOM 637 C C . GLY A 1 82 ? 16.938 18.172 13.406 1 91.44 82 GLY A C 1
ATOM 638 O O . GLY A 1 82 ? 17.562 18.156 14.477 1 91.44 82 GLY A O 1
ATOM 639 N N . TYR A 1 83 ? 17.438 17.656 12.297 1 93.12 83 TYR A N 1
ATOM 640 C CA . TYR A 1 83 ? 18.766 17.047 12.281 1 93.12 83 TYR A CA 1
ATOM 641 C C . TYR A 1 83 ? 19.844 18.109 12.32 1 93.12 83 TYR A C 1
ATOM 643 O O . TYR A 1 83 ? 20.922 17.891 12.891 1 93.12 83 TYR A O 1
ATOM 651 N N . HIS A 1 84 ? 19.625 19.266 11.781 1 93.62 84 HIS A N 1
ATOM 652 C CA . HIS A 1 84 ? 20.656 20.266 11.555 1 93.62 84 HIS A CA 1
ATOM 653 C C . HIS A 1 84 ? 20.656 21.328 12.656 1 93.62 84 HIS A C 1
ATOM 655 O O . HIS A 1 84 ? 21.688 21.969 12.898 1 93.62 84 HIS A O 1
ATOM 661 N N . ALA A 1 85 ? 19.578 21.562 13.305 1 95 85 ALA A N 1
ATOM 662 C CA . ALA A 1 85 ? 19.375 22.516 14.383 1 95 85 ALA A CA 1
ATOM 663 C C . ALA A 1 85 ? 18.219 22.094 15.281 1 95 85 ALA A C 1
ATOM 665 O O . ALA A 1 85 ? 17.484 21.156 14.953 1 95 85 ALA A O 1
ATOM 666 N N . PRO A 1 86 ? 18.141 22.703 16.5 1 95.31 86 PRO A N 1
ATOM 667 C CA . PRO A 1 86 ? 17 22.328 17.328 1 95.31 86 PRO A CA 1
ATOM 668 C C . PRO A 1 86 ? 15.664 22.438 16.609 1 95.31 86 PRO A C 1
ATOM 670 O O . PRO A 1 86 ? 15.391 23.453 15.969 1 95.31 86 PRO A O 1
ATOM 673 N N . GLU A 1 87 ? 14.914 21.359 16.641 1 96.25 87 GLU A N 1
ATOM 674 C CA . GLU A 1 87 ? 13.68 21.25 15.883 1 96.25 87 GLU A CA 1
ATOM 675 C C . GLU A 1 87 ? 12.711 22.391 16.234 1 96.25 87 GLU A C 1
ATOM 677 O O . GLU A 1 87 ? 12.672 22.828 17.391 1 96.25 87 GLU A O 1
ATOM 682 N N . ASN A 1 88 ? 11.969 22.859 15.234 1 97.5 88 ASN A N 1
ATOM 683 C CA . ASN A 1 88 ? 10.898 23.828 15.453 1 97.5 88 ASN A CA 1
ATOM 684 C C . ASN A 1 88 ? 11.43 25.125 16.047 1 97.5 88 ASN A C 1
ATOM 686 O O . ASN A 1 88 ? 10.852 25.672 17 1 97.5 88 ASN A O 1
ATOM 690 N N . THR A 1 89 ? 12.57 25.578 15.547 1 97.25 89 THR A N 1
ATOM 691 C CA . THR A 1 89 ? 13.164 26.859 15.938 1 97.25 89 THR A CA 1
ATOM 692 C C . THR A 1 89 ? 13.477 27.703 14.719 1 97.25 89 THR A C 1
ATOM 694 O O . THR A 1 89 ? 13.438 27.219 13.586 1 97.25 89 THR A O 1
ATOM 697 N N . LEU A 1 90 ? 13.727 29.016 14.984 1 98 90 LEU A N 1
ATOM 698 C CA . LEU A 1 90 ? 14.133 29.891 13.898 1 98 90 LEU A CA 1
ATOM 699 C C . LEU A 1 90 ? 15.516 29.5 13.375 1 98 90 LEU A C 1
ATOM 701 O O . LEU A 1 90 ? 15.797 29.656 12.188 1 98 90 LEU A O 1
ATOM 705 N N . GLU A 1 91 ? 16.359 28.969 14.258 1 96.81 91 GLU A N 1
ATOM 706 C CA . GLU A 1 91 ? 17.672 28.469 13.852 1 96.81 91 GLU A CA 1
ATOM 707 C C . GLU A 1 91 ? 17.531 27.359 12.82 1 96.81 91 GLU A C 1
ATOM 709 O O . GLU A 1 91 ? 18.281 27.312 11.836 1 96.81 91 GLU A O 1
ATOM 714 N N . ALA A 1 92 ? 16.594 26.5 13.055 1 97.44 92 ALA A N 1
ATOM 715 C CA . ALA A 1 92 ? 16.375 25.391 12.125 1 97.44 92 ALA A CA 1
ATOM 716 C C . ALA A 1 92 ? 15.875 25.906 10.773 1 97.44 92 ALA A C 1
ATOM 718 O O . ALA A 1 92 ? 16.312 25.453 9.727 1 97.44 92 ALA A O 1
ATOM 719 N N . ILE A 1 93 ? 15.023 26.859 10.789 1 98.44 93 ILE A N 1
ATOM 720 C CA . ILE A 1 93 ? 14.5 27.438 9.562 1 98.44 93 ILE A CA 1
ATOM 721 C C . ILE A 1 93 ? 15.625 28.125 8.789 1 98.44 93 ILE A C 1
ATOM 723 O O . ILE A 1 93 ? 15.734 27.953 7.57 1 98.44 93 ILE A O 1
ATOM 727 N N . ARG A 1 94 ? 16.391 28.844 9.469 1 97.88 94 ARG A N 1
ATOM 728 C CA . ARG A 1 94 ? 17.516 29.516 8.82 1 97.88 94 ARG A CA 1
ATOM 729 C C . ARG A 1 94 ? 18.484 28.5 8.211 1 97.88 94 ARG A C 1
ATOM 731 O O . ARG A 1 94 ? 19.062 28.75 7.152 1 97.88 94 ARG A O 1
ATOM 738 N N . GLN A 1 95 ? 18.656 27.391 8.922 1 96.56 95 GLN A N 1
ATOM 739 C CA . GLN A 1 95 ? 19.484 26.344 8.359 1 96.56 95 GLN A CA 1
ATOM 740 C C . GLN A 1 95 ? 18.875 25.797 7.066 1 96.56 95 GLN A C 1
ATOM 742 O O . GLN A 1 95 ? 19.594 25.531 6.098 1 96.56 95 GLN A O 1
ATOM 747 N N . ALA A 1 96 ? 17.609 25.578 7.078 1 98.31 96 ALA A N 1
ATOM 748 C CA . ALA A 1 96 ? 16.922 25.109 5.875 1 98.31 96 ALA A CA 1
ATOM 749 C C . ALA A 1 96 ? 17.141 26.078 4.711 1 98.31 96 ALA A C 1
ATOM 751 O O . ALA A 1 96 ? 17.484 25.656 3.602 1 98.31 96 ALA A O 1
ATOM 752 N N . ILE A 1 97 ? 17.016 27.359 4.996 1 98.31 97 ILE A N 1
ATOM 753 C CA . ILE A 1 97 ? 17.203 28.406 3.994 1 98.31 97 ILE A CA 1
ATOM 754 C C . ILE A 1 97 ? 18.641 28.375 3.477 1 98.31 97 ILE A C 1
ATOM 756 O O . ILE A 1 97 ? 18.875 28.406 2.266 1 98.31 97 ILE A O 1
ATOM 760 N N . SER A 1 98 ? 19.531 28.219 4.375 1 97.56 98 SER A N 1
ATOM 761 C CA . SER A 1 98 ? 20.938 28.234 4.012 1 97.56 98 SER A CA 1
ATOM 762 C C . SER A 1 98 ? 21.297 27.031 3.148 1 97.56 98 SER A C 1
ATOM 764 O O . SER A 1 98 ? 22.188 27.109 2.301 1 97.56 98 SER A O 1
ATOM 766 N N . LEU A 1 99 ? 20.594 25.953 3.346 1 96.88 99 LEU A N 1
ATOM 767 C CA . LEU A 1 99 ? 20.875 24.719 2.631 1 96.88 99 LEU A CA 1
ATOM 768 C C . LEU A 1 99 ? 20.094 24.656 1.318 1 96.88 99 LEU A C 1
ATOM 770 O O . LEU A 1 99 ? 20.219 23.688 0.568 1 96.88 99 LEU A O 1
ATOM 774 N N . GLY A 1 100 ? 19.266 25.641 1.106 1 97.44 100 GLY A N 1
ATOM 775 C CA . GLY A 1 100 ? 18.516 25.703 -0.136 1 97.44 100 GLY A CA 1
ATOM 776 C C . GLY A 1 100 ? 17.281 24.828 -0.133 1 97.44 100 GLY A C 1
ATOM 777 O O . GLY A 1 100 ? 16.75 24.484 -1.193 1 97.44 100 GLY A O 1
ATOM 778 N N . ILE A 1 101 ? 16.891 24.391 1.013 1 98.25 101 ILE A N 1
ATOM 779 C CA . ILE A 1 101 ? 15.68 23.594 1.129 1 98.25 101 ILE A CA 1
ATOM 780 C C . ILE A 1 101 ? 14.461 24.469 0.833 1 98.25 101 ILE A C 1
ATOM 782 O O . ILE A 1 101 ? 14.281 25.516 1.441 1 98.25 101 ILE A O 1
ATOM 786 N N . PRO A 1 102 ? 13.602 24.016 -0.047 1 98.62 102 PRO A N 1
ATOM 787 C CA . PRO A 1 102 ? 12.516 24.891 -0.501 1 98.62 102 PRO A CA 1
ATOM 788 C C . PRO A 1 102 ? 11.336 24.922 0.462 1 98.62 102 PRO A C 1
ATOM 790 O O . PRO A 1 102 ? 10.461 25.781 0.354 1 98.62 102 PRO A O 1
ATOM 793 N N . ALA A 1 103 ? 11.312 23.906 1.357 1 98.88 103 ALA A N 1
ATOM 794 C CA . ALA A 1 103 ? 10.109 23.797 2.188 1 98.88 103 ALA A CA 1
ATOM 795 C C . ALA A 1 103 ? 10.445 23.219 3.559 1 98.88 103 ALA A C 1
ATOM 797 O O . ALA A 1 103 ? 11.359 22.391 3.688 1 98.88 103 ALA A O 1
ATOM 798 N N . VAL A 1 104 ? 9.641 23.656 4.574 1 98.88 104 VAL A N 1
ATOM 799 C CA . VAL A 1 104 ? 9.758 23.109 5.922 1 98.88 104 VAL A CA 1
ATOM 800 C C . VAL A 1 104 ? 8.367 22.719 6.441 1 98.88 104 VAL A C 1
ATOM 802 O O . VAL A 1 104 ? 7.363 23.281 6.008 1 98.88 104 VAL A O 1
ATOM 805 N N . GLU A 1 105 ? 8.344 21.719 7.211 1 98.94 105 GLU A N 1
ATOM 806 C CA . GLU A 1 105 ? 7.188 21.375 8.031 1 98.94 105 GLU A CA 1
ATOM 807 C C . GLU A 1 105 ? 7.418 21.734 9.492 1 98.94 105 GLU A C 1
ATOM 809 O O . GLU A 1 105 ? 8.453 21.391 10.07 1 98.94 105 GLU A O 1
ATOM 814 N N . ILE A 1 106 ? 6.5 22.453 10.078 1 98.75 106 ILE A N 1
ATOM 815 C CA . ILE A 1 106 ? 6.613 22.875 11.469 1 98.75 106 ILE A CA 1
ATOM 816 C C . ILE A 1 106 ? 5.391 22.406 12.25 1 98.75 106 ILE A C 1
ATOM 818 O O . ILE A 1 106 ? 4.352 22.109 11.664 1 98.75 106 ILE A O 1
ATOM 822 N N . ASP A 1 107 ? 5.562 22.375 13.57 1 98.38 107 ASP A N 1
ATOM 823 C CA . ASP A 1 107 ? 4.488 21.953 14.469 1 98.38 107 ASP A CA 1
ATOM 824 C C . ASP A 1 107 ? 3.916 23.141 15.227 1 98.38 107 ASP A C 1
ATOM 826 O O . ASP A 1 107 ? 4.652 23.875 15.891 1 98.38 107 ASP A O 1
ATOM 830 N N . LEU A 1 108 ? 2.648 23.297 15.109 1 98.31 108 LEU A N 1
ATOM 831 C CA . LEU A 1 108 ? 1.985 24.422 15.75 1 98.31 108 LEU A CA 1
ATOM 832 C C . LEU A 1 108 ? 1.192 23.969 16.969 1 98.31 108 LEU A C 1
ATOM 834 O O . LEU A 1 108 ? 0.384 23.047 16.875 1 98.31 108 LEU A O 1
ATOM 838 N N . GLU A 1 109 ? 1.458 24.594 18.078 1 97.44 109 GLU A N 1
ATOM 839 C CA . GLU A 1 109 ? 0.667 24.484 19.297 1 97.44 109 GLU A CA 1
ATOM 840 C C . GLU A 1 109 ? 0.187 25.859 19.766 1 97.44 109 GLU A C 1
ATOM 842 O O . GLU A 1 109 ? 0.705 26.891 19.312 1 97.44 109 GLU A O 1
ATOM 847 N N . ILE A 1 110 ? -0.846 25.844 20.594 1 97.5 110 ILE A N 1
ATOM 848 C CA . ILE A 1 110 ? -1.413 27.109 21.078 1 97.5 110 ILE A CA 1
ATOM 849 C C . ILE A 1 110 ? -1.356 27.156 22.594 1 97.5 110 ILE A C 1
ATOM 851 O O . ILE A 1 110 ? -1.825 26.234 23.266 1 97.5 110 ILE A O 1
ATOM 855 N N . THR A 1 111 ? -0.799 28.234 23.125 1 97.31 111 THR A N 1
ATOM 856 C CA . THR A 1 111 ? -0.655 28.406 24.578 1 97.31 111 THR A CA 1
ATOM 857 C C . THR A 1 111 ? -2.002 28.734 25.219 1 97.31 111 THR A C 1
ATOM 859 O O . THR A 1 111 ? -2.988 28.969 24.516 1 97.31 111 THR A O 1
ATOM 862 N N . SER A 1 112 ? -1.992 28.719 26.578 1 97.19 112 SER A N 1
ATOM 863 C CA . SER A 1 112 ? -3.223 28.969 27.312 1 97.19 112 SER A CA 1
ATOM 864 C C . SER A 1 112 ? -3.752 30.375 27.047 1 97.19 112 SER A C 1
ATOM 866 O O . SER A 1 112 ? -4.965 30.594 27.062 1 97.19 112 SER A O 1
ATOM 868 N N . ASP A 1 113 ? -2.863 31.297 26.766 1 97.31 113 ASP A N 1
ATOM 869 C CA . ASP A 1 113 ? -3.248 32.688 26.516 1 97.31 113 ASP A CA 1
ATOM 870 C C . ASP A 1 113 ? -3.389 32.938 25.031 1 97.31 113 ASP A C 1
ATOM 872 O O . ASP A 1 113 ? -3.439 34.094 24.594 1 97.31 113 ASP A O 1
ATOM 876 N N . GLY A 1 114 ? -3.33 31.922 24.156 1 96.44 114 GLY A N 1
ATOM 877 C CA . GLY A 1 114 ? -3.758 32.031 22.766 1 96.44 114 GLY A CA 1
ATOM 878 C C . GLY A 1 114 ? -2.625 32.375 21.828 1 96.44 114 GLY A C 1
ATOM 879 O O . GLY A 1 114 ? -2.865 32.781 20.688 1 96.44 114 GLY A O 1
ATOM 880 N N . VAL A 1 115 ? -1.423 32.25 22.234 1 97.75 115 VAL A N 1
ATOM 881 C CA . VAL A 1 115 ? -0.282 32.5 21.359 1 97.75 115 VAL A CA 1
ATOM 882 C C . VAL A 1 115 ? 0.151 31.219 20.656 1 97.75 115 VAL A C 1
ATOM 884 O O . VAL A 1 115 ? 0.331 30.188 21.312 1 97.75 115 VAL A O 1
ATOM 887 N N . GLY A 1 116 ? 0.231 31.25 19.297 1 97.94 116 GLY A N 1
ATOM 888 C CA . GLY A 1 116 ? 0.78 30.125 18.578 1 97.94 116 GLY A CA 1
ATOM 889 C C . GLY A 1 116 ? 2.285 30 18.719 1 97.94 116 GLY A C 1
ATOM 890 O O . GLY A 1 116 ? 3.018 30.969 18.562 1 97.94 116 GLY A O 1
ATOM 891 N N . VAL A 1 117 ? 2.75 28.781 19.078 1 98.19 117 VAL A N 1
ATOM 892 C CA . VAL A 1 117 ? 4.18 28.531 19.219 1 98.19 117 VAL A CA 1
ATOM 893 C C . VAL A 1 117 ? 4.551 27.25 18.484 1 98.19 117 VAL A C 1
ATOM 895 O O . VAL A 1 117 ? 3.686 26.406 18.219 1 98.19 117 VAL A O 1
ATOM 898 N N . LEU A 1 118 ? 5.781 27.141 18.078 1 98.19 118 LEU A N 1
ATOM 899 C CA . LEU A 1 118 ? 6.27 25.938 17.438 1 98.19 118 LEU A CA 1
ATOM 900 C C . LEU A 1 118 ? 6.77 24.922 18.469 1 98.19 118 LEU A C 1
ATOM 902 O O . LEU A 1 118 ? 7.703 25.219 19.219 1 98.19 118 LEU A O 1
ATOM 906 N N . HIS A 1 119 ? 6.156 23.781 18.469 1 96.56 119 HIS A N 1
ATOM 907 C CA . HIS A 1 119 ? 6.566 22.703 19.375 1 96.56 119 HIS A CA 1
ATOM 908 C C . HIS A 1 119 ? 5.957 21.375 18.938 1 96.56 119 HIS A C 1
ATOM 910 O O . HIS A 1 119 ? 4.762 21.297 18.641 1 96.56 119 HIS A O 1
ATOM 916 N N . HIS A 1 120 ? 6.824 20.375 18.906 1 92.19 120 HIS A N 1
ATOM 917 C CA . HIS A 1 120 ? 6.344 19.047 18.531 1 92.19 120 HIS A CA 1
ATOM 918 C C . HIS A 1 120 ? 5.699 18.344 19.719 1 92.19 120 HIS A C 1
ATOM 920 O O . HIS A 1 120 ? 6.398 17.875 20.625 1 92.19 120 HIS A O 1
ATOM 926 N N . GLY A 1 121 ? 4.473 18.312 19.766 1 87.31 121 GLY A N 1
ATOM 927 C CA . GLY A 1 121 ? 3.746 17.641 20.828 1 87.31 121 GLY A CA 1
ATOM 928 C C . GLY A 1 121 ? 3.266 18.594 21.906 1 87.31 121 GLY A C 1
ATOM 929 O O . GLY A 1 121 ? 3.74 19.719 22 1 87.31 121 GLY A O 1
ATOM 930 N N . PRO A 1 122 ? 2.49 18.062 22.844 1 92.19 122 PRO A N 1
ATOM 931 C CA . PRO A 1 122 ? 1.831 18.938 23.828 1 92.19 122 PRO A CA 1
ATOM 932 C C . PRO A 1 122 ? 2.67 19.172 25.078 1 92.19 122 PRO A C 1
ATOM 934 O O . PRO A 1 122 ? 2.389 20.078 25.859 1 92.19 122 PRO A O 1
ATOM 937 N N . GLU A 1 123 ? 3.738 18.344 25.234 1 94.75 123 GLU A N 1
ATOM 938 C CA . GLU A 1 123 ? 4.52 18.391 26.469 1 94.75 123 GLU A CA 1
ATOM 939 C C . GLU A 1 123 ? 5.844 19.125 26.25 1 94.75 123 GLU A C 1
ATOM 941 O O . GLU A 1 123 ? 6.695 18.656 25.484 1 94.75 123 GLU A O 1
ATOM 946 N N . LEU A 1 124 ? 6.133 20.062 27.062 1 95.88 124 LEU A N 1
ATOM 947 C CA . LEU A 1 124 ? 7.285 20.953 26.891 1 95.88 124 LEU A CA 1
ATOM 948 C C . LEU A 1 124 ? 8.586 20.203 27.156 1 95.88 124 LEU A C 1
ATOM 950 O O . LEU A 1 124 ? 9.617 20.5 26.562 1 95.88 124 LEU A O 1
ATOM 954 N N . GLN A 1 125 ? 8.57 19.219 27.969 1 94.06 125 GLN A N 1
ATOM 955 C CA . GLN A 1 125 ? 9.781 18.547 28.406 1 94.06 125 GLN A CA 1
ATOM 956 C C . GLN A 1 125 ? 10.383 17.703 27.297 1 94.06 125 GLN A C 1
ATOM 958 O O . GLN A 1 125 ? 11.531 17.25 27.391 1 94.06 125 GLN A O 1
ATOM 963 N N . THR A 1 126 ? 9.648 17.531 26.281 1 90.44 126 THR A N 1
ATOM 964 C CA . THR A 1 126 ? 10.125 16.703 25.172 1 90.44 126 THR A CA 1
ATOM 965 C C . THR A 1 126 ? 11.32 17.359 24.484 1 90.44 126 THR A C 1
ATOM 967 O O . THR A 1 126 ? 12.273 16.672 24.094 1 90.44 126 THR A O 1
ATOM 970 N N . THR A 1 127 ? 11.242 18.734 24.328 1 91.94 127 THR A N 1
ATOM 971 C CA . THR A 1 127 ? 12.312 19.359 23.547 1 91.94 127 THR A CA 1
ATOM 972 C C . THR A 1 127 ? 12.867 20.578 24.281 1 91.94 127 THR A C 1
ATOM 974 O O . THR A 1 127 ? 13.75 21.266 23.781 1 91.94 127 THR A O 1
ATOM 977 N N . THR A 1 128 ? 12.367 20.875 25.469 1 95.19 128 THR A N 1
ATOM 978 C CA . THR A 1 128 ? 12.844 22.031 26.219 1 95.19 128 THR A CA 1
ATOM 979 C C . THR A 1 128 ? 13.25 21.641 27.641 1 95.19 128 THR A C 1
ATOM 981 O O . THR A 1 128 ? 13.125 20.469 28.016 1 95.19 128 THR A O 1
ATOM 984 N N . ASP A 1 129 ? 13.781 22.641 28.328 1 95.12 129 ASP A N 1
ATOM 985 C CA . ASP A 1 129 ? 14.148 22.422 29.719 1 95.12 129 ASP A CA 1
ATOM 986 C C . ASP A 1 129 ? 12.992 22.75 30.656 1 95.12 129 ASP A C 1
ATOM 988 O O . ASP A 1 129 ? 13.172 22.859 31.875 1 95.12 129 ASP A O 1
ATOM 992 N N . GLY A 1 130 ? 11.875 22.969 30.094 1 95.75 130 GLY A N 1
ATOM 993 C CA . GLY A 1 130 ? 10.695 23.25 30.891 1 95.75 130 GLY A CA 1
ATOM 994 C C . GLY A 1 130 ? 9.781 22.047 31.047 1 95.75 130 GLY A C 1
ATOM 995 O O . GLY A 1 130 ? 10.109 20.953 30.578 1 95.75 130 GLY A O 1
ATOM 996 N N . ASN A 1 131 ? 8.703 22.281 31.812 1 95.94 131 ASN A N 1
ATOM 997 C CA . ASN A 1 131 ? 7.715 21.234 32.062 1 95.94 131 ASN A CA 1
ATOM 998 C C . ASN A 1 131 ? 6.293 21.766 31.891 1 95.94 131 ASN A C 1
ATOM 1000 O O . ASN A 1 131 ? 6.047 22.953 32.031 1 95.94 131 ASN A O 1
ATOM 1004 N N . GLY A 1 132 ? 5.434 20.812 31.578 1 96.12 132 GLY A N 1
ATOM 1005 C CA . GLY A 1 132 ? 4.023 21.156 31.469 1 96.12 132 GLY A CA 1
ATOM 1006 C C . GLY A 1 132 ? 3.479 21 30.062 1 96.12 132 GLY A C 1
ATOM 1007 O O . GLY A 1 132 ? 4.23 20.719 29.125 1 96.12 132 GLY A O 1
ATOM 1008 N N . ARG A 1 133 ? 2.131 21.141 30.062 1 95.88 133 ARG A N 1
ATOM 1009 C CA . ARG A 1 133 ? 1.432 21.109 28.781 1 95.88 133 ARG A CA 1
ATOM 1010 C C . ARG A 1 133 ? 1.33 22.516 28.188 1 95.88 133 ARG A C 1
ATOM 1012 O O . ARG A 1 133 ? 0.971 23.469 28.875 1 95.88 133 ARG A O 1
ATOM 1019 N N . ILE A 1 134 ? 1.578 22.609 26.922 1 96.94 134 ILE A N 1
ATOM 1020 C CA . ILE A 1 134 ? 1.627 23.906 26.25 1 96.94 134 ILE A CA 1
ATOM 1021 C C . ILE A 1 134 ? 0.284 24.609 26.391 1 96.94 134 ILE A C 1
ATOM 1023 O O . ILE A 1 134 ? 0.239 25.828 26.625 1 96.94 134 ILE A O 1
ATOM 1027 N N . SER A 1 135 ? -0.835 23.906 26.328 1 96.31 135 SER A N 1
ATOM 1028 C CA . SER A 1 135 ? -2.176 24.484 26.375 1 96.31 135 SER A CA 1
ATOM 1029 C C . SER A 1 135 ? -2.512 24.969 27.781 1 96.31 135 SER A C 1
ATOM 1031 O O . SER A 1 135 ? -3.537 25.625 27.984 1 96.31 135 SER A O 1
ATOM 1033 N N . GLU A 1 136 ? -1.642 24.734 28.75 1 97.56 136 GLU A N 1
ATOM 1034 C CA . GLU A 1 136 ? -1.929 25.062 30.141 1 97.56 136 GLU A CA 1
ATOM 1035 C C . GLU A 1 136 ? -0.971 26.125 30.672 1 97.56 136 GLU A C 1
ATOM 1037 O O . GLU A 1 136 ? -1.045 26.516 31.844 1 97.56 136 GLU A O 1
ATOM 1042 N N . VAL A 1 137 ? -0.067 26.531 29.844 1 97.62 137 VAL A N 1
ATOM 1043 C CA . VAL A 1 137 ? 0.895 27.547 30.266 1 97.62 137 VAL A CA 1
ATOM 1044 C C . VAL A 1 137 ? 0.829 28.75 29.328 1 97.62 137 VAL A C 1
ATOM 1046 O O . VAL A 1 137 ? 0.291 28.656 28.234 1 97.62 137 VAL A O 1
ATOM 1049 N N . THR A 1 138 ? 1.337 29.859 29.797 1 97.75 138 THR A N 1
ATOM 1050 C CA . THR A 1 138 ? 1.333 31.078 29.016 1 97.75 138 THR A CA 1
ATOM 1051 C C . THR A 1 138 ? 2.602 31.203 28.172 1 97.75 138 THR A C 1
ATOM 1053 O O . THR A 1 138 ? 3.586 30.5 28.438 1 97.75 138 THR A O 1
ATOM 1056 N N . TYR A 1 139 ? 2.494 32.094 27.203 1 97.5 139 TYR A N 1
ATOM 1057 C CA . TYR A 1 139 ? 3.674 32.344 26.375 1 97.5 139 TYR A CA 1
ATOM 1058 C C . TYR A 1 139 ? 4.805 32.938 27.203 1 97.5 139 TYR A C 1
ATOM 1060 O O . TYR A 1 139 ? 5.98 32.688 26.953 1 97.5 139 TYR A O 1
ATOM 1068 N N . ASP A 1 140 ? 4.492 33.719 28.172 1 97.75 140 ASP A N 1
ATOM 1069 C CA . ASP A 1 140 ? 5.5 34.344 29.047 1 97.75 140 ASP A CA 1
ATOM 1070 C C . ASP A 1 140 ? 6.387 33.281 29.688 1 97.75 140 ASP A C 1
ATOM 1072 O O . ASP A 1 140 ? 7.59 33.5 29.859 1 97.75 140 ASP A O 1
ATOM 1076 N N . TYR A 1 141 ? 5.812 32.188 30.047 1 97.69 141 TYR A N 1
ATOM 1077 C CA . TYR A 1 141 ? 6.582 31.078 30.594 1 97.69 141 TYR A CA 1
ATOM 1078 C C . TYR A 1 141 ? 7.414 30.406 29.5 1 97.69 141 TYR A C 1
ATOM 1080 O O . TYR A 1 141 ? 8.609 30.172 29.672 1 97.69 141 TYR A O 1
ATOM 1088 N N . ILE A 1 142 ? 6.871 30.188 28.375 1 97.31 142 ILE A N 1
ATOM 1089 C CA . ILE A 1 142 ? 7.508 29.453 27.297 1 97.31 142 ILE A CA 1
ATOM 1090 C C . ILE A 1 142 ? 8.719 30.219 26.781 1 97.31 142 ILE A C 1
ATOM 1092 O O . ILE A 1 142 ? 9.742 29.625 26.422 1 97.31 142 ILE A O 1
ATOM 1096 N N . ARG A 1 143 ? 8.57 31.484 26.75 1 95.56 143 ARG A N 1
ATOM 1097 C CA . ARG A 1 143 ? 9.641 32.312 26.188 1 95.56 143 ARG A CA 1
ATOM 1098 C C . ARG A 1 143 ? 10.898 32.219 27.047 1 95.56 143 ARG A C 1
ATOM 1100 O O . ARG A 1 143 ? 11.984 32.594 26.594 1 95.56 143 ARG A O 1
ATOM 1107 N N . THR A 1 144 ? 10.766 31.75 28.266 1 96.31 144 THR A N 1
ATOM 1108 C CA . THR A 1 144 ? 11.922 31.625 29.141 1 96.31 144 THR A CA 1
ATOM 1109 C C . THR A 1 144 ? 12.633 30.297 28.906 1 96.31 144 THR A C 1
ATOM 1111 O O . THR A 1 144 ? 13.719 30.078 29.453 1 96.31 144 THR A O 1
ATOM 1114 N N . LEU A 1 145 ? 12.109 29.453 28.172 1 96.88 145 LEU A N 1
ATOM 1115 C CA . LEU A 1 145 ? 12.617 28.094 28.016 1 96.88 145 LEU A CA 1
ATOM 1116 C C . LEU A 1 145 ? 13.641 28.016 26.891 1 96.88 145 LEU A C 1
ATOM 1118 O O . LEU A 1 145 ? 13.68 28.891 26.016 1 96.88 145 LEU A O 1
ATOM 1122 N N . ASN A 1 146 ? 14.438 26.984 26.969 1 95.94 146 ASN A N 1
ATOM 1123 C CA . ASN A 1 146 ? 15.445 26.688 25.953 1 95.94 146 ASN A CA 1
ATOM 1124 C C . ASN A 1 146 ? 15.047 25.5 25.078 1 95.94 146 ASN A C 1
ATOM 1126 O O . ASN A 1 146 ? 15.078 24.359 25.531 1 95.94 146 ASN A O 1
ATOM 1130 N N . ALA A 1 147 ? 14.805 25.766 23.812 1 94.75 147 ALA A N 1
ATOM 1131 C CA . ALA A 1 147 ? 14.344 24.734 22.875 1 94.75 147 ALA A CA 1
ATOM 1132 C C . ALA A 1 147 ? 15.516 23.891 22.375 1 94.75 147 ALA A C 1
ATOM 1134 O O . ALA A 1 147 ? 15.32 22.922 21.641 1 94.75 147 ALA A O 1
ATOM 1135 N N . ALA A 1 148 ? 16.719 24.172 22.781 1 93.94 148 ALA A N 1
ATOM 1136 C CA . ALA A 1 148 ? 17.906 23.422 22.391 1 93.94 148 ALA A CA 1
ATOM 1137 C C . ALA A 1 148 ? 18.375 22.5 23.516 1 93.94 148 ALA A C 1
ATOM 1139 O O . ALA A 1 148 ? 19.375 21.812 23.375 1 93.94 148 ALA A O 1
ATOM 1140 N N . ALA A 1 149 ? 17.672 22.469 24.562 1 90.56 149 ALA A N 1
ATOM 1141 C CA . ALA A 1 149 ? 18.141 21.859 25.797 1 90.56 149 ALA A CA 1
ATOM 1142 C C . ALA A 1 149 ? 18.5 20.391 25.594 1 90.56 149 ALA A C 1
ATOM 1144 O O . ALA A 1 149 ? 19.469 19.906 26.188 1 90.56 149 ALA A O 1
ATOM 1145 N N . HIS A 1 150 ? 17.812 19.703 24.75 1 87.5 150 HIS A N 1
ATOM 1146 C CA . HIS A 1 150 ? 18.016 18.266 24.609 1 87.5 150 HIS A CA 1
ATOM 1147 C C . HIS A 1 150 ? 18.562 17.922 23.219 1 87.5 150 HIS A C 1
ATOM 1149 O O . HIS A 1 150 ? 18.688 16.75 22.875 1 87.5 150 HIS A O 1
ATOM 1155 N N . HIS A 1 151 ? 18.875 18.891 22.5 1 88.69 151 HIS A N 1
ATOM 1156 C CA . HIS A 1 151 ? 19.297 18.625 21.141 1 88.69 151 HIS A CA 1
ATOM 1157 C C . HIS A 1 151 ? 20.781 18.234 21.078 1 88.69 151 HIS A C 1
ATOM 1159 O O . HIS A 1 151 ? 21.594 18.781 21.797 1 88.69 151 HIS A O 1
ATOM 1165 N N . PRO A 1 152 ? 21.078 17.219 20.203 1 85.75 152 PRO A N 1
ATOM 1166 C CA . PRO A 1 152 ? 22.469 16.781 20.094 1 85.75 152 PRO A CA 1
ATOM 1167 C C . PRO A 1 152 ? 23.422 17.891 19.656 1 85.75 152 PRO A C 1
ATOM 1169 O O . PRO A 1 152 ? 24.609 17.844 19.984 1 85.75 152 PRO A O 1
ATOM 1172 N N . ASN A 1 153 ? 22.953 18.844 18.891 1 80.81 153 ASN A N 1
ATOM 1173 C CA . ASN A 1 153 ? 23.781 19.938 18.438 1 80.81 153 ASN A CA 1
ATOM 1174 C C . ASN A 1 153 ? 23.719 21.125 19.391 1 80.81 153 ASN A C 1
ATOM 1176 O O . ASN A 1 153 ? 23.844 22.281 18.969 1 80.81 153 ASN A O 1
ATOM 1180 N N . LYS A 1 154 ? 23.438 20.906 20.578 1 79.69 154 LYS A N 1
ATOM 1181 C CA . LYS A 1 154 ? 23.297 21.969 21.562 1 79.69 154 LYS A CA 1
ATOM 1182 C C . LYS A 1 154 ? 24.594 22.766 21.703 1 79.69 154 LYS A C 1
ATOM 1184 O O . LYS A 1 154 ? 24.578 23.922 22.109 1 79.69 154 LYS A O 1
ATOM 1189 N N . ASP A 1 155 ? 25.688 22.172 21.344 1 84.5 155 ASP A N 1
ATOM 1190 C CA . ASP A 1 155 ? 26.969 22.875 21.406 1 84.5 155 ASP A CA 1
ATOM 1191 C C . ASP A 1 155 ? 27.031 23.969 20.344 1 84.5 155 ASP A C 1
ATOM 1193 O O . ASP A 1 155 ? 27.562 25.047 20.594 1 84.5 155 ASP A O 1
ATOM 1197 N N . LYS A 1 156 ? 26.391 23.672 19.219 1 88.38 156 LYS A N 1
ATOM 1198 C CA . LYS A 1 156 ? 26.359 24.641 18.125 1 88.38 156 LYS A CA 1
ATOM 1199 C C . LYS A 1 156 ? 25.234 25.656 18.328 1 88.38 156 LYS A C 1
ATOM 1201 O O . LYS A 1 156 ? 25.328 26.797 17.844 1 88.38 156 LYS A O 1
ATOM 1206 N N . PHE A 1 157 ? 24.234 25.188 19 1 90.19 157 PHE A N 1
ATOM 1207 C CA . PHE A 1 157 ? 23.078 26.031 19.297 1 90.19 157 PHE A CA 1
ATOM 1208 C C . PHE A 1 157 ? 22.766 26 20.781 1 90.19 157 PHE A C 1
ATOM 1210 O O . PHE A 1 157 ? 21.75 25.422 21.203 1 90.19 157 PHE A O 1
ATOM 1217 N N . PRO A 1 158 ? 23.562 26.672 21.5 1 86.19 158 PRO A N 1
ATOM 1218 C CA . PRO A 1 158 ? 23.422 26.547 22.953 1 86.19 158 PRO A CA 1
ATOM 1219 C C . PRO A 1 158 ? 22.078 27.047 23.453 1 86.19 158 PRO A C 1
ATOM 1221 O O . PRO A 1 158 ? 21.547 26.531 24.438 1 86.19 158 PRO A O 1
ATOM 1224 N N . VAL A 1 159 ? 21.562 28.125 22.797 1 90.38 159 VAL A N 1
ATOM 1225 C CA . VAL A 1 159 ? 20.266 28.641 23.219 1 90.38 159 VAL A CA 1
ATOM 1226 C C . VAL A 1 159 ? 19.391 28.891 21.984 1 90.38 159 VAL A C 1
ATOM 1228 O O . VAL A 1 159 ? 19.859 29.422 20.984 1 90.38 159 VAL A O 1
ATOM 1231 N N . ALA A 1 160 ? 18.234 28.391 22.109 1 93.81 160 ALA A N 1
ATOM 1232 C CA . ALA A 1 160 ? 17.188 28.672 21.125 1 93.81 160 ALA A CA 1
ATOM 1233 C C . ALA A 1 160 ? 15.844 28.922 21.781 1 93.81 160 ALA A C 1
ATOM 1235 O O . ALA A 1 160 ? 15.484 28.234 22.75 1 93.81 160 ALA A O 1
ATOM 1236 N N . ASN A 1 161 ? 15.164 29.891 21.328 1 95 161 ASN A N 1
ATOM 1237 C CA . ASN A 1 161 ? 13.828 30.156 21.844 1 95 161 ASN A CA 1
ATOM 1238 C C . ASN A 1 161 ? 12.773 29.312 21.141 1 95 161 ASN A C 1
ATOM 1240 O O . ASN A 1 161 ? 12.984 28.859 20.016 1 95 161 ASN A O 1
ATOM 1244 N N . VAL A 1 162 ? 11.719 29.094 21.875 1 97.25 162 VAL A N 1
ATOM 1245 C CA . VAL A 1 162 ? 10.523 28.594 21.203 1 97.25 162 VAL A CA 1
ATOM 1246 C C . VAL A 1 162 ? 9.859 29.734 20.422 1 97.25 162 VAL A C 1
ATOM 1248 O O . VAL A 1 162 ? 9.312 30.672 21.016 1 97.25 162 VAL A O 1
ATOM 1251 N N . PRO A 1 163 ? 9.953 29.641 19.188 1 98 163 PRO A N 1
ATOM 1252 C CA . PRO A 1 163 ? 9.438 30.766 18.422 1 98 163 PRO A CA 1
ATOM 1253 C C . PRO A 1 163 ? 7.914 30.797 18.359 1 98 163 PRO A C 1
ATOM 1255 O O . PRO A 1 163 ? 7.266 29.766 18.531 1 98 163 PRO A O 1
ATOM 1258 N N . THR A 1 164 ? 7.387 32.031 18.188 1 98.44 164 THR A N 1
ATOM 1259 C CA . THR A 1 164 ? 5.973 32.125 17.859 1 98.44 164 THR A CA 1
ATOM 1260 C C . THR A 1 164 ? 5.73 31.781 16.391 1 98.44 164 THR A C 1
ATOM 1262 O O . THR A 1 164 ? 6.648 31.859 15.578 1 98.44 164 THR A O 1
ATOM 1265 N N . ILE A 1 165 ? 4.516 31.438 16.125 1 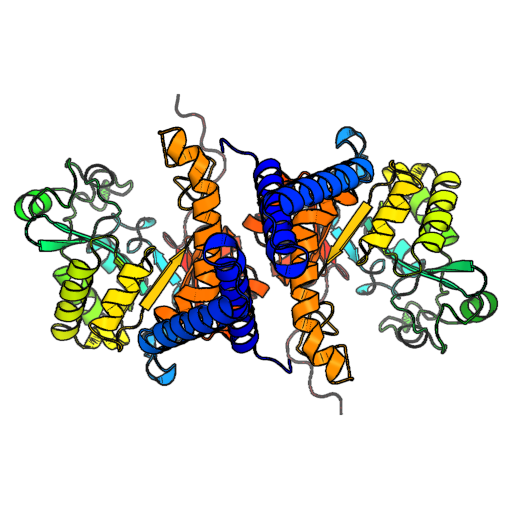98.62 165 ILE A N 1
ATOM 1266 C CA . ILE A 1 165 ? 4.133 31.156 14.742 1 98.62 165 ILE A CA 1
ATOM 1267 C C . ILE A 1 165 ? 4.297 32.406 13.898 1 98.62 165 ILE A C 1
ATOM 1269 O O . ILE A 1 165 ? 4.664 32.344 12.719 1 98.62 165 ILE A O 1
ATOM 1273 N N . ASP A 1 166 ? 4.059 33.531 14.484 1 98.5 166 ASP A N 1
ATOM 1274 C CA . ASP A 1 166 ? 4.215 34.812 13.789 1 98.5 166 ASP A CA 1
ATOM 1275 C C . ASP A 1 166 ? 5.66 35.031 13.352 1 98.5 166 ASP A C 1
ATOM 1277 O O . ASP A 1 166 ? 5.922 35.375 12.195 1 98.5 166 ASP A O 1
ATOM 1281 N N . GLU A 1 167 ? 6.59 34.844 14.266 1 98.38 167 GLU A N 1
ATOM 1282 C CA . GLU A 1 167 ? 8.016 34.969 13.961 1 98.38 167 GLU A CA 1
ATOM 1283 C C . GLU A 1 167 ? 8.422 34 12.852 1 98.38 167 GLU A C 1
ATOM 1285 O O . GLU A 1 167 ? 9.18 34.344 11.945 1 98.38 167 GLU A O 1
ATOM 1290 N N . CYS A 1 168 ? 7.953 32.812 12.961 1 98.62 168 CYS A N 1
ATOM 1291 C CA . CYS A 1 168 ? 8.273 31.781 11.984 1 98.62 168 CYS A CA 1
ATOM 1292 C C . CYS A 1 168 ? 7.762 32.156 10.602 1 98.62 168 CYS A C 1
ATOM 1294 O O . CYS A 1 168 ? 8.516 32.125 9.625 1 98.62 168 CYS A O 1
ATOM 1296 N N . LEU A 1 169 ? 6.531 32.531 10.492 1 98.81 169 LEU A N 1
ATOM 1297 C CA . LEU A 1 169 ? 5.91 32.781 9.195 1 98.81 169 LEU A CA 1
ATOM 1298 C C . LEU A 1 169 ? 6.508 34.031 8.555 1 98.81 169 LEU A C 1
ATOM 1300 O O . LEU A 1 169 ? 6.645 34.094 7.328 1 98.81 169 LEU A O 1
ATOM 1304 N N . ARG A 1 170 ? 6.828 35 9.375 1 98.56 170 ARG A N 1
ATOM 1305 C CA . ARG A 1 170 ? 7.52 36.188 8.844 1 98.56 170 ARG A CA 1
ATOM 1306 C C . ARG A 1 170 ? 8.82 35.781 8.156 1 98.56 170 ARG A C 1
ATOM 1308 O O . ARG A 1 170 ? 9.086 36.219 7.031 1 98.56 170 ARG A O 1
ATOM 1315 N N . LEU A 1 171 ? 9.562 34.938 8.812 1 98.69 171 LEU A N 1
ATOM 1316 C CA . LEU A 1 171 ? 10.828 34.469 8.266 1 98.69 171 LEU A CA 1
ATOM 1317 C C . LEU A 1 171 ? 10.602 33.688 6.977 1 98.69 171 LEU A C 1
ATOM 1319 O O . LEU A 1 171 ? 11.344 33.844 6.004 1 98.69 171 LEU A O 1
ATOM 1323 N N . CYS A 1 172 ? 9.602 32.875 6.953 1 98.81 172 CYS A N 1
ATOM 1324 C CA . CYS A 1 172 ? 9.289 32.062 5.773 1 98.81 172 CYS A CA 1
ATOM 1325 C C . CYS A 1 172 ? 8.875 32.938 4.605 1 98.81 172 CYS A C 1
ATOM 1327 O O . CYS A 1 172 ? 9.359 32.781 3.484 1 98.81 172 CYS A O 1
ATOM 1329 N N . VAL A 1 173 ? 8.031 33.906 4.871 1 98.69 173 VAL A N 1
ATOM 1330 C CA . VAL A 1 173 ? 7.523 34.781 3.834 1 98.69 173 VAL A CA 1
ATOM 1331 C C . VAL A 1 173 ? 8.664 35.625 3.266 1 98.69 173 VAL A C 1
ATOM 1333 O O . VAL A 1 173 ? 8.805 35.75 2.047 1 98.69 173 VAL A O 1
ATOM 1336 N N . GLU A 1 174 ? 9.461 36.094 4.168 1 98.44 174 GLU A N 1
ATOM 1337 C CA . GLU A 1 174 ? 10.578 36.938 3.762 1 98.44 174 GLU A CA 1
ATOM 1338 C C . GLU A 1 174 ? 11.547 36.188 2.854 1 98.44 174 GLU A C 1
ATOM 1340 O O . GLU A 1 174 ? 12.258 36.812 2.051 1 98.44 174 GLU A O 1
ATOM 1345 N N . ASN A 1 175 ? 11.539 34.906 2.936 1 98.69 175 ASN A N 1
ATOM 1346 C CA . ASN A 1 175 ? 12.508 34.094 2.193 1 98.69 175 ASN A CA 1
ATOM 1347 C C . ASN A 1 175 ? 11.828 33.219 1.167 1 98.69 175 ASN A C 1
ATOM 1349 O O . ASN A 1 175 ? 12.453 32.312 0.616 1 98.69 175 ASN A O 1
ATOM 1353 N N . SER A 1 176 ? 10.539 33.344 0.934 1 98.5 176 SER A N 1
ATOM 1354 C CA . SER A 1 176 ? 9.75 32.562 -0.012 1 98.5 176 SER A CA 1
ATOM 1355 C C . SER A 1 176 ? 9.875 31.078 0.267 1 98.5 176 SER A C 1
ATOM 1357 O O . SER A 1 176 ? 10.062 30.281 -0.656 1 98.5 176 SER A O 1
ATOM 1359 N N . LEU A 1 177 ? 9.914 30.781 1.508 1 98.88 177 LEU A N 1
ATOM 1360 C CA . LEU A 1 177 ? 10 29.391 1.96 1 98.88 177 LEU A CA 1
ATOM 1361 C C . LEU A 1 177 ? 8.602 28.781 2.117 1 98.88 177 LEU A C 1
ATOM 1363 O O . LEU A 1 177 ? 7.766 29.328 2.842 1 98.88 177 LEU A O 1
ATOM 1367 N N . VAL A 1 178 ? 8.367 27.672 1.392 1 98.94 178 VAL A N 1
ATOM 1368 C CA . VAL A 1 178 ? 7.105 26.969 1.565 1 98.94 178 VAL A CA 1
ATOM 1369 C C . VAL A 1 178 ? 7.031 26.375 2.971 1 98.94 178 VAL A C 1
ATOM 1371 O O . VAL A 1 178 ? 8.023 25.844 3.48 1 98.94 178 VAL A O 1
ATOM 1374 N N . VAL A 1 179 ? 5.859 26.516 3.586 1 98.94 179 VAL A N 1
ATOM 1375 C CA . VAL A 1 179 ? 5.77 26.062 4.973 1 98.94 179 VAL A CA 1
ATOM 1376 C C . VAL A 1 179 ? 4.523 25.203 5.164 1 98.94 179 VAL A C 1
ATOM 1378 O O . VAL A 1 179 ? 3.41 25.641 4.852 1 98.94 179 VAL A O 1
ATOM 1381 N N . PHE A 1 180 ? 4.738 23.922 5.57 1 98.94 180 PHE A N 1
ATOM 1382 C CA . PHE A 1 180 ? 3.68 23.047 6.059 1 98.94 180 PHE A CA 1
ATOM 1383 C C . PHE A 1 180 ? 3.422 23.297 7.543 1 98.94 180 PHE A C 1
ATOM 1385 O O . PHE A 1 180 ? 4.32 23.125 8.367 1 98.94 180 PHE A O 1
ATOM 1392 N N . ILE A 1 181 ? 2.256 23.719 7.852 1 98.88 181 ILE A N 1
ATOM 1393 C CA . ILE A 1 181 ? 1.904 24.016 9.234 1 98.88 181 ILE A CA 1
ATOM 1394 C C . ILE A 1 181 ? 1.09 22.859 9.82 1 98.88 181 ILE A C 1
ATOM 1396 O O . ILE A 1 181 ? -0.114 22.75 9.578 1 98.88 181 ILE A O 1
ATOM 1400 N N . ASP A 1 182 ? 1.732 22.047 10.578 1 98.69 182 ASP A N 1
ATOM 1401 C CA . ASP A 1 182 ? 1.073 20.906 11.203 1 98.69 182 ASP A CA 1
ATOM 1402 C C . ASP A 1 182 ? 0.32 21.328 12.461 1 98.69 182 ASP A C 1
ATOM 1404 O O . ASP A 1 182 ? 0.932 21.594 13.5 1 98.69 182 ASP A O 1
ATOM 1408 N N . CYS A 1 183 ? -0.934 21.297 12.391 1 97.81 183 CYS A N 1
ATOM 1409 C CA . CYS A 1 183 ? -1.791 21.781 13.469 1 97.81 183 CYS A CA 1
ATOM 1410 C C . CYS A 1 183 ? -2.34 20.609 14.281 1 97.81 183 CYS A C 1
ATOM 1412 O O . CYS A 1 183 ? -2.75 19.594 13.719 1 97.81 183 CYS A O 1
ATOM 1414 N N . LYS A 1 184 ? -2.396 20.781 15.586 1 92.38 184 LYS A N 1
ATOM 1415 C CA . LYS A 1 184 ? -2.74 19.672 16.469 1 92.38 184 LYS A CA 1
ATOM 1416 C C . LYS A 1 184 ? -3.756 20.109 17.531 1 92.38 184 LYS A C 1
ATOM 1418 O O . LYS A 1 184 ? -4.305 19.266 18.25 1 92.38 184 LYS A O 1
ATOM 1423 N N . SER A 1 185 ? -4.012 21.344 17.609 1 88.88 185 SER A N 1
ATOM 1424 C CA . SER A 1 185 ? -4.832 21.891 18.688 1 88.88 185 SER A CA 1
ATOM 1425 C C . SER A 1 185 ? -6.309 21.875 18.312 1 88.88 185 SER A C 1
ATOM 1427 O O . SER A 1 185 ? -6.719 21.172 17.375 1 88.88 185 SER A O 1
ATOM 1429 N N . ASP A 1 186 ? -7.039 22.594 19.109 1 92.31 186 ASP A N 1
ATOM 1430 C CA . ASP A 1 186 ? -8.477 22.734 18.891 1 92.31 186 ASP A CA 1
ATOM 1431 C C . ASP A 1 186 ? -8.781 23.266 17.5 1 92.31 186 ASP A C 1
ATOM 1433 O O . ASP A 1 186 ? -8.164 24.234 17.047 1 92.31 186 ASP A O 1
ATOM 1437 N N . ALA A 1 187 ? -9.781 22.672 16.891 1 96.31 187 ALA A N 1
ATOM 1438 C CA . ALA A 1 187 ? -10.078 22.953 15.484 1 96.31 187 ALA A CA 1
ATOM 1439 C C . ALA A 1 187 ? -10.523 24.406 15.289 1 96.31 187 ALA A C 1
ATOM 1441 O O . ALA A 1 187 ? -10.039 25.094 14.391 1 96.31 187 ALA A O 1
ATOM 1442 N N . GLN A 1 188 ? -11.398 24.859 16.141 1 95 188 GLN A N 1
ATOM 1443 C CA . GLN A 1 188 ? -11.953 26.188 15.977 1 95 188 GLN A CA 1
ATOM 1444 C C . GLN A 1 188 ? -10.906 27.266 16.281 1 95 188 GLN A C 1
ATOM 1446 O O . GLN A 1 188 ? -10.789 28.25 15.555 1 95 188 GLN A O 1
ATOM 1451 N N . ARG A 1 189 ? -10.195 27.016 17.328 1 95.69 189 ARG A N 1
ATOM 1452 C CA . ARG A 1 189 ? -9.141 27.953 17.688 1 95.69 189 ARG A CA 1
ATOM 1453 C C . ARG A 1 189 ? -8.062 28.016 16.609 1 95.69 189 ARG A C 1
ATOM 1455 O O . ARG A 1 189 ? -7.582 29.094 16.25 1 95.69 189 ARG A O 1
ATOM 1462 N N . THR A 1 190 ? -7.766 26.875 16.125 1 97.62 190 THR A N 1
ATOM 1463 C CA . THR A 1 190 ? -6.762 26.781 15.07 1 97.62 190 THR A CA 1
ATOM 1464 C C . THR A 1 190 ? -7.234 27.484 13.805 1 97.62 190 THR A C 1
ATOM 1466 O O . THR A 1 190 ? -6.48 28.25 13.195 1 97.62 190 THR A O 1
ATOM 1469 N N . ALA A 1 191 ? -8.453 27.25 13.406 1 98.38 191 ALA A N 1
ATOM 1470 C CA . ALA A 1 191 ? -9.008 27.844 12.195 1 98.38 191 ALA A CA 1
ATOM 1471 C C . ALA A 1 191 ? -8.977 29.359 12.266 1 98.38 191 ALA A C 1
ATOM 1473 O O . ALA A 1 191 ? -8.586 30.031 11.305 1 98.38 191 ALA A O 1
ATOM 1474 N N . LYS A 1 192 ? -9.352 29.875 13.406 1 97.88 192 LYS A N 1
ATOM 1475 C CA . LYS A 1 192 ? -9.336 31.328 13.578 1 97.88 192 LYS A CA 1
ATOM 1476 C C . LYS A 1 192 ? -7.914 31.875 13.5 1 97.88 192 LYS A C 1
ATOM 1478 O O . LYS A 1 192 ? -7.664 32.875 12.805 1 97.88 192 LYS A O 1
ATOM 1483 N N . MET A 1 193 ? -7.008 31.25 14.156 1 98.19 193 MET A N 1
ATOM 1484 C CA . MET A 1 193 ? -5.613 31.688 14.156 1 98.19 193 MET A CA 1
ATOM 1485 C C . MET A 1 193 ? -5.027 31.656 12.75 1 98.19 193 MET A C 1
ATOM 1487 O O . MET A 1 193 ? -4.375 32.594 12.32 1 98.19 193 MET A O 1
ATOM 1491 N N . ILE A 1 194 ? -5.266 30.594 12.055 1 98.69 194 ILE A N 1
ATOM 1492 C CA . ILE A 1 194 ? -4.742 30.406 10.703 1 98.69 194 ILE A CA 1
ATOM 1493 C C . ILE A 1 194 ? -5.332 31.469 9.781 1 98.69 194 ILE A C 1
ATOM 1495 O O . ILE A 1 194 ? -4.605 32.094 9 1 98.69 194 ILE A O 1
ATOM 1499 N N . ALA A 1 195 ? -6.621 31.688 9.852 1 98.38 195 ALA A N 1
ATOM 1500 C CA . ALA A 1 195 ? -7.266 32.719 9.031 1 98.38 195 ALA A CA 1
ATOM 1501 C C . ALA A 1 195 ? -6.656 34.094 9.281 1 98.38 195 ALA A C 1
ATOM 1503 O O . ALA A 1 195 ? -6.375 34.812 8.336 1 98.38 195 ALA A O 1
ATOM 1504 N N . ASP A 1 196 ? -6.453 34.375 10.531 1 98.38 196 ASP A N 1
ATOM 1505 C CA . ASP A 1 196 ? -5.852 35.656 10.898 1 98.38 196 ASP A CA 1
ATOM 1506 C C . ASP A 1 196 ? -4.438 35.781 10.344 1 98.38 196 ASP A C 1
ATOM 1508 O O . ASP A 1 196 ? -4.039 36.844 9.867 1 98.38 196 ASP A O 1
ATOM 1512 N N . LEU A 1 197 ? -3.691 34.719 10.445 1 98.69 197 LEU A N 1
ATOM 1513 C CA . LEU A 1 197 ? -2.318 34.719 9.953 1 98.69 197 LEU A CA 1
ATOM 1514 C C . LEU A 1 197 ? -2.277 34.906 8.438 1 98.69 197 LEU A C 1
ATOM 1516 O O . LEU A 1 197 ? -1.429 35.625 7.918 1 98.69 197 LEU A O 1
ATOM 1520 N N . TYR A 1 198 ? -3.172 34.25 7.719 1 98.62 198 TYR A N 1
ATOM 1521 C CA . TYR A 1 198 ? -3.221 34.375 6.266 1 98.62 198 TYR A CA 1
ATOM 1522 C C . TYR A 1 198 ? -3.652 35.781 5.859 1 98.62 198 TYR A C 1
ATOM 1524 O O . TYR A 1 198 ? -3.254 36.281 4.801 1 98.62 198 TYR A O 1
ATOM 1532 N N . GLN A 1 199 ? -4.477 36.406 6.672 1 98.25 199 GLN A N 1
ATOM 1533 C CA . GLN A 1 199 ? -4.828 37.812 6.434 1 98.25 199 GLN A CA 1
ATOM 1534 C C . GLN A 1 199 ? -3.629 38.719 6.66 1 98.25 199 GLN A C 1
ATOM 1536 O O . GLN A 1 199 ? -3.4 39.656 5.887 1 98.25 199 GLN A O 1
ATOM 1541 N N . LYS A 1 200 ? -2.949 38.438 7.656 1 98.44 200 LYS A N 1
ATOM 1542 C CA . LYS A 1 200 ? -1.773 39.219 8 1 98.44 200 LYS A CA 1
ATOM 1543 C C . LYS A 1 200 ? -0.663 39.031 6.973 1 98.44 200 LYS A C 1
ATOM 1545 O O . LYS A 1 200 ? 0.049 39.969 6.641 1 98.44 200 LYS A O 1
ATOM 1550 N N . TYR A 1 201 ? -0.488 37.781 6.48 1 98.56 201 TYR A N 1
ATOM 1551 C CA . TYR A 1 201 ? 0.519 37.406 5.484 1 98.56 201 TYR A CA 1
ATOM 1552 C C . TYR A 1 201 ? -0.128 36.812 4.25 1 98.56 201 TYR A C 1
ATOM 1554 O O . TYR A 1 201 ? -0.105 35.594 4.066 1 98.56 201 TYR A O 1
ATOM 1562 N N . PRO A 1 202 ? -0.551 37.594 3.336 1 98.44 202 PRO A N 1
ATOM 1563 C CA . PRO A 1 202 ? -1.255 37.062 2.162 1 98.44 202 PRO A CA 1
ATOM 1564 C C . PRO A 1 202 ? -0.374 36.188 1.298 1 98.44 202 PRO A C 1
ATOM 1566 O O . PRO A 1 202 ? -0.887 35.344 0.537 1 98.44 202 PRO A O 1
ATOM 1569 N N . GLU A 1 203 ? 0.916 36.281 1.414 1 98.56 203 GLU A N 1
ATOM 1570 C CA . GLU A 1 203 ? 1.843 35.438 0.666 1 98.56 203 GLU A CA 1
ATOM 1571 C C . GLU A 1 203 ? 1.668 33.969 1.03 1 98.56 203 GLU A C 1
ATOM 1573 O O . GLU A 1 203 ? 2.051 33.094 0.263 1 98.56 203 GLU A O 1
ATOM 1578 N N . LEU A 1 204 ? 1.019 33.75 2.117 1 98.75 204 LEU A N 1
ATOM 1579 C CA . LEU A 1 204 ? 0.84 32.406 2.596 1 98.75 204 LEU A CA 1
ATOM 1580 C C . LEU A 1 204 ? -0.091 31.609 1.675 1 98.75 204 LEU A C 1
ATOM 1582 O O . LEU A 1 204 ? -0.013 30.391 1.604 1 98.75 204 LEU A O 1
ATOM 1586 N N . TYR A 1 205 ? -0.928 32.281 0.962 1 98.38 205 TYR A N 1
ATOM 1587 C CA . TYR A 1 205 ? -1.788 31.594 0.016 1 98.38 205 TYR A CA 1
ATOM 1588 C C . TYR A 1 205 ? -0.962 30.875 -1.05 1 98.38 205 TYR A C 1
ATOM 1590 O O . TYR A 1 205 ? -1.404 29.891 -1.626 1 98.38 205 TYR A O 1
ATOM 1598 N N . GLY A 1 206 ? 0.226 31.312 -1.233 1 98.38 206 GLY A N 1
ATOM 1599 C CA . GLY A 1 206 ? 1.111 30.688 -2.203 1 98.38 206 GLY A CA 1
ATOM 1600 C C . GLY A 1 206 ? 2.23 29.891 -1.56 1 98.38 206 GLY A C 1
ATOM 1601 O O . GLY A 1 206 ? 2.951 29.172 -2.244 1 98.38 206 GLY A O 1
ATOM 1602 N N . LEU A 1 207 ? 2.369 30 -0.235 1 98.75 207 LEU A N 1
ATOM 1603 C CA . LEU A 1 207 ? 3.518 29.391 0.426 1 98.75 207 LEU A CA 1
ATOM 1604 C C . LEU A 1 207 ? 3.068 28.406 1.505 1 98.75 207 LEU A C 1
ATOM 1606 O O . LEU A 1 207 ? 3.824 27.516 1.892 1 98.75 207 LEU A O 1
ATOM 1610 N N . GLY A 1 208 ? 1.901 28.578 1.987 1 98.81 208 GLY A N 1
ATOM 1611 C CA . GLY A 1 208 ? 1.473 27.828 3.164 1 98.81 208 GLY A CA 1
ATOM 1612 C C . GLY A 1 208 ? 0.614 26.625 2.83 1 98.81 208 GLY A C 1
ATOM 1613 O O . GLY A 1 208 ? -0.21 26.688 1.914 1 98.81 208 GLY A O 1
ATOM 1614 N N . ILE A 1 209 ? 0.783 25.547 3.479 1 98.88 209 ILE A N 1
ATOM 1615 C CA . ILE A 1 209 ? -0.072 24.359 3.51 1 98.88 209 ILE A CA 1
ATOM 1616 C C . ILE A 1 209 ? -0.426 24.016 4.953 1 98.88 209 ILE A C 1
ATOM 1618 O O . ILE A 1 209 ? 0.459 23.75 5.77 1 98.88 209 ILE A O 1
ATOM 1622 N N . VAL A 1 210 ? -1.686 24.062 5.266 1 98.88 210 VAL A N 1
ATOM 1623 C CA . VAL A 1 210 ? -2.115 23.672 6.605 1 98.88 210 VAL A CA 1
ATOM 1624 C C . VAL A 1 210 ? -2.406 22.172 6.633 1 98.88 210 VAL A C 1
ATOM 1626 O O . VAL A 1 210 ? -3.197 21.672 5.832 1 98.88 210 VAL A O 1
ATOM 1629 N N . CYS A 1 211 ? -1.739 21.469 7.527 1 98.75 211 CYS A N 1
ATOM 1630 C CA . CYS A 1 211 ? -1.916 20.016 7.586 1 98.75 211 CYS A CA 1
ATOM 1631 C C . CYS A 1 211 ? -2.205 19.562 9.008 1 98.75 211 CYS A C 1
ATOM 1633 O O . CYS A 1 211 ? -1.965 20.297 9.969 1 98.75 211 CYS A O 1
ATOM 1635 N N . SER A 1 212 ? -2.795 18.375 9.094 1 98.44 212 SER A N 1
ATOM 1636 C CA . SER A 1 212 ? -3.162 17.844 10.398 1 98.44 212 SER A CA 1
ATOM 1637 C C . SER A 1 212 ? -3.531 16.359 10.305 1 98.44 212 SER A C 1
ATOM 1639 O O . SER A 1 212 ? -3.969 15.891 9.25 1 98.44 212 SER A O 1
ATOM 1641 N N . PHE A 1 213 ? -3.379 15.648 11.422 1 96.88 213 PHE A N 1
ATOM 1642 C CA . PHE A 1 213 ? -3.865 14.281 11.547 1 96.88 213 PHE A CA 1
ATOM 1643 C C . PHE A 1 213 ? -5.375 14.258 11.742 1 96.88 213 PHE A C 1
ATOM 1645 O O . PHE A 1 213 ? -6.004 13.203 11.656 1 96.88 213 PHE A O 1
ATOM 1652 N N . TYR A 1 214 ? -5.922 15.461 11.922 1 96.25 214 TYR A N 1
ATOM 1653 C CA . TYR A 1 214 ? -7.328 15.562 12.289 1 96.25 214 TYR A CA 1
ATOM 1654 C C . TYR A 1 214 ? -8.141 16.203 11.164 1 96.25 214 TYR A C 1
ATOM 1656 O O . TYR A 1 214 ? -8.172 17.422 11.039 1 96.25 214 TYR A O 1
ATOM 1664 N N . PRO A 1 215 ? -8.914 15.344 10.477 1 97.19 215 PRO A N 1
ATOM 1665 C CA . PRO A 1 215 ? -9.695 15.883 9.367 1 97.19 215 PRO A CA 1
ATOM 1666 C C . PRO A 1 215 ? -10.648 17 9.797 1 97.19 215 PRO A C 1
ATOM 1668 O O . PRO A 1 215 ? -10.922 17.922 9.031 1 97.19 215 PRO A O 1
ATOM 1671 N N . ASN A 1 216 ? -11.172 16.875 11.031 1 97.19 216 ASN A N 1
ATOM 1672 C CA . ASN A 1 216 ? -12.078 17.922 11.5 1 97.19 216 ASN A CA 1
ATOM 1673 C C . ASN A 1 216 ? -11.383 19.281 11.594 1 97.19 216 ASN A C 1
ATOM 1675 O O . ASN A 1 216 ? -12.008 20.312 11.383 1 97.19 216 ASN A O 1
ATOM 1679 N N . LEU A 1 217 ? -10.133 19.25 11.938 1 98 217 LEU A N 1
ATOM 1680 C CA . LEU A 1 217 ? -9.359 20.484 11.977 1 98 217 LEU A CA 1
ATOM 1681 C C . LEU A 1 217 ? -9.164 21.047 10.578 1 98 217 LEU A C 1
ATOM 1683 O O . LEU A 1 217 ? -9.352 22.25 10.359 1 98 217 LEU A O 1
ATOM 1687 N N . ILE A 1 218 ? -8.875 20.219 9.648 1 98.56 218 ILE A N 1
ATOM 1688 C CA . ILE A 1 218 ? -8.695 20.641 8.258 1 98.56 218 ILE A CA 1
ATOM 1689 C C . ILE A 1 218 ? -10.008 21.219 7.727 1 98.56 218 ILE A C 1
ATOM 1691 O O . ILE A 1 218 ? -10.008 22.281 7.082 1 98.56 218 ILE A O 1
ATOM 1695 N N . TYR A 1 219 ? -11.062 20.547 8.008 1 98.44 219 TYR A N 1
ATOM 1696 C CA . TYR A 1 219 ? -12.375 21.016 7.578 1 98.44 219 TYR A CA 1
ATOM 1697 C C . TYR A 1 219 ? -12.672 22.406 8.133 1 98.44 219 TYR A C 1
ATOM 1699 O O . TYR A 1 219 ? -13.148 23.281 7.414 1 98.44 219 TYR A O 1
ATOM 1707 N N . SER A 1 220 ? -12.352 22.609 9.383 1 98.38 220 SER A N 1
ATOM 1708 C CA . SER A 1 220 ? -12.602 23.906 10.023 1 98.38 220 SER A CA 1
ATOM 1709 C C . SER A 1 220 ? -11.773 25 9.375 1 98.38 220 SER A C 1
ATOM 1711 O O . SER A 1 220 ? -12.266 26.125 9.18 1 98.38 220 SER A O 1
ATOM 1713 N N . VAL A 1 221 ? -10.57 24.703 9.078 1 98.56 221 VAL A N 1
ATOM 1714 C CA . VAL A 1 221 ? -9.703 25.672 8.414 1 98.56 221 VAL A CA 1
ATOM 1715 C C . VAL A 1 221 ? -10.273 26.031 7.047 1 98.56 221 VAL A C 1
ATOM 1717 O O . VAL A 1 221 ? -10.352 27.203 6.684 1 98.56 221 VAL A O 1
ATOM 1720 N N . ARG A 1 222 ? -10.766 25.062 6.359 1 98.19 222 ARG A N 1
ATOM 1721 C CA . ARG A 1 222 ? -11.32 25.281 5.031 1 98.19 222 ARG A CA 1
ATOM 1722 C C . ARG A 1 222 ? -12.648 26.031 5.105 1 98.19 222 ARG A C 1
ATOM 1724 O O . ARG A 1 222 ? -12.977 26.812 4.215 1 98.19 222 ARG A O 1
ATOM 1731 N N . GLN A 1 223 ? -13.367 25.734 6.09 1 97.44 223 GLN A N 1
ATOM 1732 C CA . GLN A 1 223 ? -14.617 26.469 6.301 1 97.44 223 GLN A CA 1
ATOM 1733 C C . GLN A 1 223 ? -14.352 27.953 6.535 1 97.44 223 GLN A C 1
ATOM 1735 O O . GLN A 1 223 ? -15.094 28.812 6.043 1 97.44 223 GLN A O 1
ATOM 1740 N N . ALA A 1 224 ? -13.328 28.188 7.27 1 97.94 224 ALA A N 1
ATOM 1741 C CA . ALA A 1 224 ? -12.969 29.562 7.562 1 97.94 224 ALA A CA 1
ATOM 1742 C C . ALA A 1 224 ? -12.461 30.281 6.309 1 97.94 224 ALA A C 1
ATOM 1744 O O . ALA A 1 224 ? -12.742 31.453 6.102 1 97.94 224 ALA A O 1
ATOM 1745 N N . ASP A 1 225 ? -11.695 29.594 5.527 1 97.94 225 ASP A N 1
ATOM 1746 C CA . ASP A 1 225 ? -11.156 30.125 4.281 1 97.94 225 ASP A CA 1
ATOM 1747 C C . ASP A 1 225 ? -10.852 29 3.291 1 97.94 225 ASP A C 1
ATOM 1749 O O . ASP A 1 225 ? -9.812 28.344 3.375 1 97.94 225 ASP A O 1
ATOM 1753 N N . SER A 1 226 ? -11.664 28.828 2.297 1 97.12 226 SER A N 1
ATOM 1754 C CA . SER A 1 226 ? -11.594 27.703 1.374 1 97.12 226 SER A CA 1
ATOM 1755 C C . SER A 1 226 ? -10.461 27.891 0.365 1 97.12 226 SER A C 1
ATOM 1757 O O . SER A 1 226 ? -10.18 26.984 -0.424 1 97.12 226 SER A O 1
ATOM 1759 N N . ASN A 1 227 ? -9.75 28.984 0.431 1 97.5 227 ASN A N 1
ATOM 1760 C CA . ASN A 1 227 ? -8.641 29.219 -0.478 1 97.5 227 ASN A CA 1
ATOM 1761 C C . ASN A 1 227 ? -7.316 28.75 0.116 1 97.5 227 ASN A C 1
ATOM 1763 O O . ASN A 1 227 ? -6.285 28.781 -0.557 1 97.5 227 ASN A O 1
ATOM 1767 N N . ILE A 1 228 ? -7.359 28.312 1.327 1 98.31 228 ILE A N 1
ATOM 1768 C CA . ILE A 1 228 ? -6.152 27.812 1.977 1 98.31 228 ILE A CA 1
ATOM 1769 C C . ILE A 1 228 ? -5.859 26.391 1.49 1 98.31 228 ILE A C 1
ATOM 1771 O O . ILE A 1 228 ? -6.746 25.531 1.48 1 98.31 228 ILE A O 1
ATOM 1775 N N . VAL A 1 229 ? -4.602 26.172 1.011 1 98.62 229 VAL A N 1
ATOM 1776 C CA . VAL A 1 229 ? -4.16 24.828 0.638 1 98.62 229 VAL A CA 1
ATOM 1777 C C . VAL A 1 229 ? -4.008 23.969 1.891 1 98.62 229 VAL A C 1
ATOM 1779 O O . VAL A 1 229 ? -3.375 24.391 2.863 1 98.62 229 VAL A O 1
ATOM 1782 N N . THR A 1 230 ? -4.637 22.797 1.896 1 98.69 230 THR A N 1
ATOM 1783 C CA . THR A 1 230 ? -4.586 21.953 3.09 1 98.69 230 THR A CA 1
ATOM 1784 C C . THR A 1 230 ? -4.168 20.531 2.732 1 98.69 230 THR A C 1
ATOM 1786 O O . THR A 1 230 ? -4.133 20.172 1.555 1 98.69 230 THR A O 1
ATOM 1789 N N . ALA A 1 231 ? -3.781 19.812 3.74 1 98.75 231 ALA A N 1
ATOM 1790 C CA . ALA A 1 231 ? -3.436 18.406 3.65 1 98.75 231 ALA A CA 1
ATOM 1791 C C . ALA A 1 231 ? -3.885 17.641 4.898 1 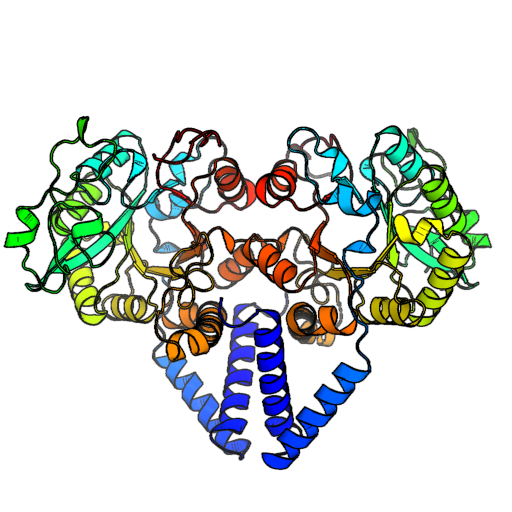98.75 231 ALA A C 1
ATOM 1793 O O . ALA A 1 231 ? -3.846 18.188 6.008 1 98.75 231 ALA A O 1
ATOM 1794 N N . VAL A 1 232 ? -4.305 16.453 4.699 1 98.5 232 VAL A N 1
ATOM 1795 C CA . VAL A 1 232 ? -4.57 15.555 5.816 1 98.5 232 VAL A CA 1
ATOM 1796 C C . VAL A 1 232 ? -3.396 14.602 6 1 98.5 232 VAL A C 1
ATOM 1798 O O . VAL A 1 232 ? -2.83 14.109 5.02 1 98.5 232 VAL A O 1
ATOM 1801 N N . THR A 1 233 ? -3.037 14.398 7.23 1 98.06 233 THR A N 1
ATOM 1802 C CA . THR A 1 233 ? -1.924 13.523 7.566 1 98.06 233 THR A CA 1
ATOM 1803 C C . THR A 1 233 ? -2.43 12.195 8.141 1 98.06 233 THR A C 1
ATOM 1805 O O . THR A 1 233 ? -3.416 12.172 8.875 1 98.06 233 THR A O 1
ATOM 1808 N N . HIS A 1 234 ? -1.753 11.156 7.766 1 96.75 234 HIS A N 1
ATOM 1809 C CA . HIS A 1 234 ? -2.207 9.875 8.305 1 96.75 234 HIS A CA 1
ATOM 1810 C C . HIS A 1 234 ? -1.078 8.852 8.32 1 96.75 234 HIS A C 1
ATOM 1812 O O . HIS A 1 234 ? -0.141 8.945 7.523 1 96.75 234 HIS A O 1
ATOM 1818 N N . ARG A 1 235 ? -1.148 7.953 9.281 1 95.62 235 ARG A N 1
ATOM 1819 C CA . ARG A 1 235 ? -0.396 6.703 9.328 1 95.62 235 ARG A CA 1
ATOM 1820 C C . ARG A 1 235 ? -1.278 5.547 9.781 1 95.62 235 ARG A C 1
ATOM 1822 O O . ARG A 1 235 ? -2.223 5.742 10.547 1 95.62 235 ARG A O 1
ATOM 1829 N N . ASN A 1 236 ? -0.939 4.359 9.289 1 93.19 236 ASN A N 1
ATOM 1830 C CA . ASN A 1 236 ? -1.665 3.182 9.758 1 93.19 236 ASN A CA 1
ATOM 1831 C C . ASN A 1 236 ? -1.47 2.963 11.25 1 93.19 236 ASN A C 1
ATOM 1833 O O . ASN A 1 236 ? -0.378 3.188 11.781 1 93.19 236 ASN A O 1
ATOM 1837 N N . LEU A 1 237 ? -2.561 2.555 11.953 1 92.88 237 LEU A N 1
ATOM 1838 C CA . LEU A 1 237 ? -2.57 2.182 13.367 1 92.88 237 LEU A CA 1
ATOM 1839 C C . LEU A 1 237 ? -2.168 3.363 14.242 1 92.88 237 LEU A C 1
ATOM 1841 O O . LEU A 1 237 ? -1.422 3.197 15.211 1 92.88 237 LEU A O 1
ATOM 1845 N N . TYR A 1 238 ? -2.576 4.523 13.789 1 93 238 TYR A N 1
ATOM 1846 C CA . TYR A 1 238 ? -2.291 5.75 14.531 1 93 238 TYR A CA 1
ATOM 1847 C C . TYR A 1 238 ? -2.871 5.688 15.938 1 93 238 TYR A C 1
ATOM 1849 O O . TYR A 1 238 ? -2.23 6.113 16.906 1 93 238 TYR A O 1
ATOM 1857 N N . ILE A 1 239 ? -4.09 5.141 16.109 1 93.88 239 ILE A N 1
ATOM 1858 C CA . ILE A 1 239 ? -4.785 5.109 17.391 1 93.88 239 ILE A CA 1
ATOM 1859 C C . ILE A 1 239 ? -4.238 3.965 18.234 1 93.88 239 ILE A C 1
ATOM 1861 O O . ILE A 1 239 ? -4.18 4.07 19.469 1 93.88 239 ILE A O 1
ATOM 1865 N N . THR A 1 240 ? -3.744 2.967 17.609 1 93.31 240 THR A N 1
ATOM 1866 C CA . THR A 1 240 ? -3.293 1.768 18.312 1 93.31 240 THR A CA 1
ATOM 1867 C C . THR A 1 240 ? -1.849 1.923 18.781 1 93.31 240 THR A C 1
ATOM 1869 O O . THR A 1 240 ? -1.521 1.591 19.922 1 93.31 240 THR A O 1
ATOM 1872 N N . LEU A 1 241 ? -1.039 2.463 17.859 1 92.38 241 LEU A N 1
ATOM 1873 C CA . LEU A 1 241 ? 0.392 2.477 18.156 1 92.38 241 LEU A CA 1
ATOM 1874 C C . LEU A 1 241 ? 0.883 3.9 18.391 1 92.38 241 LEU A C 1
ATOM 1876 O O . LEU A 1 241 ? 0.415 4.84 17.75 1 92.38 241 LEU A O 1
ATOM 1880 N N . ALA A 1 242 ? 1.94 3.994 19.219 1 88.12 242 ALA A N 1
ATOM 1881 C CA . ALA A 1 242 ? 2.465 5.297 19.609 1 88.12 242 ALA A CA 1
ATOM 1882 C C . ALA A 1 242 ? 3.352 5.891 18.516 1 88.12 242 ALA A C 1
ATOM 1884 O O . ALA A 1 242 ? 3.434 7.109 18.375 1 88.12 242 ALA A O 1
ATOM 1885 N N . ASN A 1 243 ? 4.012 5.047 17.812 1 84.12 243 ASN A N 1
ATOM 1886 C CA . ASN A 1 243 ? 4.941 5.496 16.781 1 84.12 243 ASN A CA 1
ATOM 1887 C C . ASN A 1 243 ? 4.867 4.613 15.547 1 84.12 243 ASN A C 1
ATOM 1889 O O . ASN A 1 243 ? 4.133 3.625 15.523 1 84.12 243 ASN A O 1
ATOM 1893 N N . ASP A 1 244 ? 5.5 5.109 14.516 1 79.62 244 ASP A N 1
ATOM 1894 C CA . ASP A 1 244 ? 5.438 4.371 13.258 1 79.62 244 ASP A CA 1
ATOM 1895 C C . ASP A 1 244 ? 6.492 3.268 13.219 1 79.62 244 ASP A C 1
ATOM 1897 O O . ASP A 1 244 ? 6.52 2.465 12.281 1 79.62 244 ASP A O 1
ATOM 1901 N N . GLU A 1 245 ? 7.289 3.396 14.219 1 76.56 245 GLU A N 1
ATOM 1902 C CA . GLU A 1 245 ? 8.297 2.35 14.344 1 76.56 245 GLU A CA 1
ATOM 1903 C C . GLU A 1 245 ? 8.094 1.524 15.609 1 76.56 245 GLU A C 1
ATOM 1905 O O . GLU A 1 245 ? 7.703 2.062 16.656 1 76.56 245 GLU A O 1
ATOM 1910 N N . GLY A 1 246 ? 7.98 0.306 15.523 1 73.31 246 GLY A N 1
ATOM 1911 C CA . GLY A 1 246 ? 7.852 -0.547 16.688 1 73.31 246 GLY A CA 1
ATOM 1912 C C . GLY A 1 246 ? 6.418 -0.957 16.984 1 73.31 246 GLY A C 1
ATOM 1913 O O . GLY A 1 246 ? 5.523 -0.703 16.172 1 73.31 246 GLY A O 1
ATOM 1914 N N . ASP A 1 247 ? 6.176 -1.523 18.172 1 75.75 247 ASP A N 1
ATOM 1915 C CA . ASP A 1 247 ? 4.871 -2.08 18.516 1 75.75 247 ASP A CA 1
ATOM 1916 C C . ASP A 1 247 ? 4.359 -1.523 19.844 1 75.75 247 ASP A C 1
ATOM 1918 O O . ASP A 1 247 ? 3.479 -2.113 20.469 1 75.75 247 ASP A O 1
ATOM 1922 N N . GLU A 1 248 ? 4.922 -0.332 20.172 1 85.88 248 GLU A N 1
ATOM 1923 C CA . GLU A 1 248 ? 4.449 0.242 21.422 1 85.88 248 GLU A CA 1
ATOM 1924 C C . GLU A 1 248 ? 3.025 0.772 21.281 1 85.88 248 GLU A C 1
ATOM 1926 O O . GLU A 1 248 ? 2.74 1.576 20.406 1 85.88 248 GLU A O 1
ATOM 1931 N N . GLU A 1 249 ? 2.174 0.321 22.203 1 90.19 249 GLU A N 1
ATOM 1932 C CA . GLU A 1 249 ? 0.775 0.738 22.156 1 90.19 249 GLU A CA 1
ATOM 1933 C C . GLU A 1 249 ? 0.606 2.152 22.703 1 90.19 249 GLU A C 1
ATOM 1935 O O . GLU A 1 249 ? 1.261 2.529 23.688 1 90.19 249 GLU A O 1
ATOM 1940 N N . ARG A 1 250 ? -0.256 2.871 22.172 1 90.88 250 ARG A N 1
ATOM 1941 C CA . ARG A 1 250 ? -0.498 4.266 22.531 1 90.88 250 ARG A CA 1
ATOM 1942 C C . ARG A 1 250 ? -1.3 4.367 23.828 1 90.88 250 ARG A C 1
ATOM 1944 O O . ARG A 1 250 ? -1.021 5.219 24.672 1 90.88 250 ARG A O 1
ATOM 1951 N N . ASN A 1 251 ? -2.24 3.387 23.984 1 92.75 251 ASN A N 1
ATOM 1952 C CA . ASN A 1 251 ? -3.16 3.439 25.125 1 92.75 251 ASN A CA 1
ATOM 1953 C C . ASN A 1 251 ? -2.752 2.463 26.219 1 92.75 251 ASN A C 1
ATOM 1955 O O . ASN A 1 251 ? -2.301 1.353 25.938 1 92.75 251 ASN A O 1
ATOM 1959 N N . LYS A 1 252 ? -3.004 2.879 27.422 1 91.25 252 LYS A N 1
ATOM 1960 C CA . LYS A 1 252 ? -2.703 2.027 28.562 1 91.25 252 LYS A CA 1
ATOM 1961 C C . LYS A 1 252 ? -3.945 1.272 29.031 1 91.25 252 LYS A C 1
ATOM 1963 O O . LYS A 1 252 ? -3.855 0.117 29.453 1 91.25 252 LYS A O 1
ATOM 1968 N N . GLU A 1 253 ? -5.023 1.939 28.891 1 94.25 253 GLU A N 1
ATOM 1969 C CA . GLU A 1 253 ? -6.281 1.338 29.328 1 94.25 253 GLU A CA 1
ATOM 1970 C C . GLU A 1 253 ? -6.68 0.174 28.422 1 94.25 253 GLU A C 1
ATOM 1972 O O . GLU A 1 253 ? -6.648 0.295 27.188 1 94.25 253 GLU A O 1
ATOM 1977 N N . LEU A 1 254 ? -7.129 -0.831 29.094 1 93.25 254 LEU A N 1
ATOM 1978 C CA . LEU A 1 254 ? -7.441 -2.07 28.391 1 93.25 254 LEU A CA 1
ATOM 1979 C C . LEU A 1 254 ? -8.57 -1.856 27.391 1 93.25 254 LEU A C 1
ATOM 1981 O O . LEU A 1 254 ? -8.484 -2.316 26.25 1 93.25 254 LEU A O 1
ATOM 1985 N N . TRP A 1 255 ? -9.562 -1.148 27.844 1 93.44 255 TRP A N 1
ATOM 1986 C CA . TRP A 1 255 ? -10.711 -0.988 26.953 1 93.44 255 TRP A CA 1
ATOM 1987 C C . TRP A 1 255 ? -10.328 -0.171 25.734 1 93.44 255 TRP A C 1
ATOM 1989 O O . TRP A 1 255 ? -10.82 -0.428 24.625 1 93.44 255 TRP A O 1
ATOM 1999 N N . LYS A 1 256 ? -9.469 0.784 25.812 1 94.31 256 LYS A N 1
ATOM 2000 C CA . LYS A 1 256 ? -8.992 1.557 24.672 1 94.31 256 LYS A CA 1
ATOM 2001 C C . LYS A 1 256 ? -8.125 0.701 23.75 1 94.31 256 LYS A C 1
ATOM 2003 O O . LYS A 1 256 ? -8.195 0.829 22.531 1 94.31 256 LYS A O 1
ATOM 2008 N N . ARG A 1 257 ? -7.398 -0.148 24.375 1 92.75 257 ARG A N 1
ATOM 2009 C CA . ARG A 1 257 ? -6.527 -1.03 23.594 1 92.75 257 ARG A CA 1
ATOM 2010 C C . ARG A 1 257 ? -7.348 -2.016 22.766 1 92.75 257 ARG A C 1
ATOM 2012 O O . ARG A 1 257 ? -6.953 -2.381 21.656 1 92.75 257 ARG A O 1
ATOM 2019 N N . ILE A 1 258 ? -8.484 -2.393 23.281 1 91.56 258 ILE A N 1
ATOM 2020 C CA . ILE A 1 258 ? -9.344 -3.344 22.594 1 91.56 258 ILE A CA 1
ATOM 2021 C C . ILE A 1 258 ? -10.055 -2.652 21.438 1 91.56 258 ILE A C 1
ATOM 2023 O O . ILE A 1 258 ? -10.172 -3.217 20.344 1 91.56 258 ILE A O 1
ATOM 2027 N N . LEU A 1 259 ? -10.398 -1.417 21.609 1 93.38 259 LEU A N 1
ATOM 2028 C CA . LEU A 1 259 ? -11.227 -0.717 20.641 1 93.38 259 LEU A CA 1
ATOM 2029 C C . LEU A 1 259 ? -10.359 -0.044 19.578 1 93.38 259 LEU A C 1
ATOM 2031 O O . LEU A 1 259 ? -10.836 0.251 18.484 1 93.38 259 LEU A O 1
ATOM 2035 N N . ALA A 1 260 ? -9.086 0.165 19.859 1 94.56 260 ALA A N 1
ATOM 2036 C CA . ALA A 1 260 ? -8.211 1.003 19.047 1 94.56 260 ALA A CA 1
ATOM 2037 C C . ALA A 1 260 ? -8.062 0.44 17.641 1 94.56 260 ALA A C 1
ATOM 2039 O O . ALA A 1 260 ? -8.195 1.17 16.656 1 94.56 260 ALA A O 1
ATOM 2040 N N . PRO A 1 261 ? -7.922 -0.87 17.5 1 92.25 261 PRO A N 1
ATOM 2041 C CA . PRO A 1 261 ? -7.77 -1.39 16.125 1 92.25 261 PRO A CA 1
ATOM 2042 C C . PRO A 1 261 ? -9.023 -1.186 15.281 1 92.25 261 PRO A C 1
ATOM 2044 O O . PRO A 1 261 ? -8.922 -0.96 14.07 1 92.25 261 PRO A O 1
ATOM 2047 N N . PHE A 1 262 ? -10.156 -1.23 15.898 1 90.12 262 PHE A N 1
ATOM 2048 C CA . PHE A 1 262 ? -11.398 -1.012 15.18 1 90.12 262 PHE A CA 1
ATOM 2049 C C . PHE A 1 262 ? -11.547 0.453 14.781 1 90.12 262 PHE A C 1
ATOM 2051 O O . PHE A 1 262 ? -11.992 0.76 13.672 1 90.12 262 PHE A O 1
ATOM 2058 N N . ALA A 1 263 ? -11.164 1.27 15.703 1 94.06 263 ALA A N 1
ATOM 2059 C CA . ALA A 1 263 ? -11.188 2.701 15.414 1 94.06 263 ALA A CA 1
ATOM 2060 C C . ALA A 1 263 ? -10.219 3.045 14.289 1 94.06 263 ALA A C 1
ATOM 2062 O O . ALA A 1 263 ? -10.523 3.877 13.43 1 94.06 263 ALA A O 1
ATOM 2063 N N . ASP A 1 264 ? -9.078 2.383 14.281 1 94.75 264 ASP A N 1
ATOM 2064 C CA . ASP A 1 264 ? -8.102 2.582 13.219 1 94.75 264 ASP A CA 1
ATOM 2065 C C . ASP A 1 264 ? -8.656 2.137 11.867 1 94.75 264 ASP A C 1
ATOM 2067 O O . ASP A 1 264 ? -8.414 2.785 10.852 1 94.75 264 ASP A O 1
ATOM 2071 N N . ALA A 1 265 ? -9.383 1.059 11.875 1 91.31 265 ALA A N 1
ATOM 2072 C CA . ALA A 1 265 ? -9.992 0.574 10.633 1 91.31 265 ALA A CA 1
ATOM 2073 C C . ALA A 1 265 ? -11 1.576 10.086 1 91.31 265 ALA A C 1
ATOM 2075 O O . ALA A 1 265 ? -11.031 1.849 8.883 1 91.31 265 ALA A O 1
ATOM 2076 N N . LEU A 1 266 ? -11.766 2.092 10.938 1 90.75 266 LEU A N 1
ATOM 2077 C CA . LEU A 1 266 ? -12.758 3.09 10.555 1 90.75 266 LEU A CA 1
ATOM 2078 C C . LEU A 1 266 ? -12.086 4.355 10.039 1 90.75 266 LEU A C 1
ATOM 2080 O O . LEU A 1 266 ? -12.539 4.953 9.062 1 90.75 266 LEU A O 1
ATOM 2084 N N . LEU A 1 267 ? -11.047 4.762 10.734 1 94.69 267 LEU A N 1
ATOM 2085 C CA . LEU A 1 267 ? -10.305 5.949 10.328 1 94.69 267 LEU A CA 1
ATOM 2086 C C . LEU A 1 267 ? -9.68 5.758 8.945 1 94.69 267 LEU A C 1
ATOM 2088 O O . LEU A 1 267 ? -9.734 6.652 8.102 1 94.69 267 LEU A O 1
ATOM 2092 N N . ALA A 1 268 ? -9.125 4.613 8.758 1 93.69 268 ALA A N 1
ATOM 2093 C CA . ALA A 1 268 ? -8.539 4.297 7.461 1 93.69 268 ALA A CA 1
ATOM 2094 C C . ALA A 1 268 ? -9.594 4.344 6.355 1 93.69 268 ALA A C 1
ATOM 2096 O O . ALA A 1 268 ? -9.336 4.871 5.273 1 93.69 268 ALA A O 1
ATOM 2097 N N . TRP A 1 269 ? -10.68 3.781 6.621 1 91.69 269 TRP A N 1
ATOM 2098 C CA . TRP A 1 269 ? -11.789 3.848 5.676 1 91.69 269 TRP A CA 1
ATOM 2099 C C . TRP A 1 269 ? -12.188 5.293 5.402 1 91.69 269 TRP A C 1
ATOM 2101 O O . TRP A 1 269 ? -12.438 5.672 4.254 1 91.69 269 TRP A O 1
ATOM 2111 N N . GLY A 1 270 ? -12.242 6.121 6.387 1 94 270 GLY A N 1
ATOM 2112 C CA . GLY A 1 270 ? -12.586 7.527 6.238 1 94 270 GLY A CA 1
ATOM 2113 C C . GLY A 1 270 ? -11.617 8.281 5.34 1 94 270 GLY A C 1
ATOM 2114 O O . GLY A 1 270 ? -12.039 9.078 4.5 1 94 270 GLY A O 1
ATOM 2115 N N . HIS A 1 271 ? -10.352 8 5.516 1 95.31 271 HIS A N 1
ATOM 2116 C CA . HIS A 1 271 ? -9.336 8.656 4.703 1 95.31 271 HIS A CA 1
ATOM 2117 C C . HIS A 1 271 ? -9.477 8.281 3.232 1 95.31 271 HIS A C 1
ATOM 2119 O O . HIS A 1 271 ? -9.234 9.109 2.35 1 95.31 271 HIS A O 1
ATOM 2125 N N . THR A 1 272 ? -9.906 7.066 3.004 1 91.88 272 THR A N 1
ATOM 2126 C CA . THR A 1 272 ? -10.016 6.566 1.64 1 91.88 272 THR A CA 1
ATOM 2127 C C . THR A 1 272 ? -11.328 7.016 1.007 1 91.88 272 THR A C 1
ATOM 2129 O O . THR A 1 272 ? -11.367 7.395 -0.165 1 91.88 272 THR A O 1
ATOM 2132 N N . ALA A 1 273 ? -12.367 7.121 1.795 1 91.31 273 ALA A N 1
ATOM 2133 C CA . ALA A 1 273 ? -13.695 7.164 1.179 1 91.31 273 ALA A CA 1
ATOM 2134 C C . ALA A 1 273 ? -14.359 8.516 1.393 1 91.31 273 ALA A C 1
ATOM 2136 O O . ALA A 1 273 ? -15.266 8.898 0.649 1 91.31 273 ALA A O 1
ATOM 2137 N N . LEU A 1 274 ? -13.906 9.234 2.357 1 92.56 274 LEU A N 1
ATOM 2138 C CA . LEU A 1 274 ? -14.812 10.297 2.771 1 92.56 274 LEU A CA 1
ATOM 2139 C C . LEU A 1 274 ? -14.062 11.609 2.967 1 92.56 274 LEU A C 1
ATOM 2141 O O . LEU A 1 274 ? -14.477 12.648 2.453 1 92.56 274 LEU A O 1
ATOM 2145 N N . PHE A 1 275 ? -12.922 11.641 3.645 1 96.19 275 PHE A N 1
ATOM 2146 C CA . PHE A 1 275 ? -12.344 12.867 4.184 1 96.19 275 PHE A CA 1
ATOM 2147 C C . PHE A 1 275 ? -11.82 13.758 3.066 1 96.19 275 PHE A C 1
ATOM 2149 O O . PHE A 1 275 ? -11.914 14.984 3.145 1 96.19 275 PHE A O 1
ATOM 2156 N N . TRP A 1 276 ? -11.266 13.102 2.043 1 94.69 276 TRP A N 1
ATOM 2157 C CA . TRP A 1 276 ? -10.789 13.914 0.928 1 94.69 276 TRP A CA 1
ATOM 2158 C C . TRP A 1 276 ? -11.93 14.68 0.278 1 94.69 276 TRP A C 1
ATOM 2160 O O . TRP A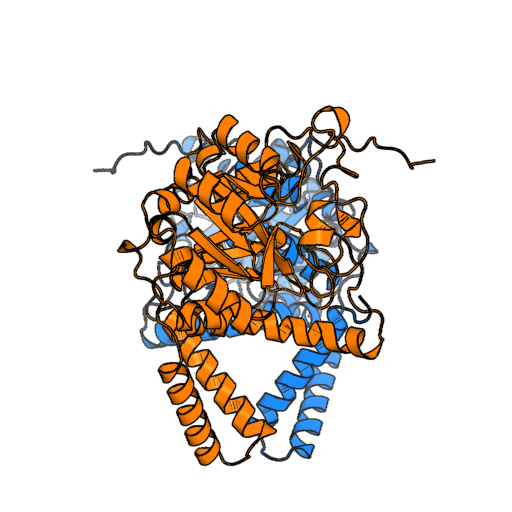 1 276 ? -11.758 15.828 -0.141 1 94.69 276 TRP A O 1
ATOM 2170 N N . MET A 1 277 ? -13.102 14.109 0.201 1 93.25 277 MET A N 1
ATOM 2171 C CA . MET A 1 277 ? -14.273 14.727 -0.407 1 93.25 277 MET A CA 1
ATOM 2172 C C . MET A 1 277 ? -14.852 15.805 0.499 1 93.25 277 MET A C 1
ATOM 2174 O O . MET A 1 277 ? -15.25 16.875 0.025 1 93.25 277 MET A O 1
ATOM 2178 N N . LEU A 1 278 ? -14.852 15.547 1.779 1 95.75 278 LEU A N 1
ATOM 2179 C CA . LEU A 1 278 ? -15.453 16.453 2.742 1 95.75 278 LEU A CA 1
ATOM 2180 C C . LEU A 1 278 ? -14.602 17.719 2.916 1 95.75 278 LEU A C 1
ATOM 2182 O O . LEU A 1 278 ? -15.125 18.828 2.893 1 95.75 278 LEU A O 1
ATOM 2186 N N . CYS A 1 279 ? -13.289 17.516 3.061 1 97.12 279 CYS A N 1
ATOM 2187 C CA . CYS A 1 279 ? -12.383 18.609 3.348 1 97.12 279 CYS A CA 1
ATOM 2188 C C . CYS A 1 279 ? -11.938 19.297 2.062 1 97.12 279 CYS A C 1
ATOM 2190 O O . CYS A 1 279 ? -11.555 20.469 2.08 1 97.12 279 CYS A O 1
ATOM 2192 N N . GLY A 1 280 ? -11.938 18.609 0.981 1 97.31 280 GLY A N 1
ATOM 2193 C CA . GLY A 1 280 ? -11.406 19.156 -0.255 1 97.31 280 GLY A CA 1
ATOM 2194 C C . GLY A 1 280 ? -9.922 19.469 -0.178 1 97.31 280 GLY A C 1
ATOM 2195 O O . GLY A 1 280 ? -9.461 20.469 -0.739 1 97.31 280 GLY A O 1
ATOM 2196 N N . ASN A 1 281 ? -9.195 18.688 0.576 1 97.44 281 ASN A N 1
ATOM 2197 C CA . ASN A 1 281 ? -7.762 18.906 0.717 1 97.44 281 ASN A CA 1
ATOM 2198 C C . ASN A 1 281 ? -7.016 18.594 -0.573 1 97.44 281 ASN A C 1
ATOM 2200 O O . ASN A 1 281 ? -7.398 17.672 -1.304 1 97.44 281 ASN A O 1
ATOM 2204 N N . SER A 1 282 ? -5.918 19.266 -0.81 1 98.12 282 SER A N 1
ATOM 2205 C CA . SER A 1 282 ? -5.117 19.125 -2.021 1 98.12 282 SER A CA 1
ATOM 2206 C C . SER A 1 282 ? -4.102 18 -1.883 1 98.12 282 SER A C 1
ATOM 2208 O O . SER A 1 282 ? -3.73 17.359 -2.873 1 98.12 282 SER A O 1
ATOM 2210 N N . PHE A 1 283 ? -3.664 17.828 -0.661 1 98.5 283 PHE A N 1
ATOM 2211 C CA . PHE A 1 283 ? -2.572 16.875 -0.458 1 98.5 283 PHE A CA 1
ATOM 2212 C C . PHE A 1 283 ? -2.908 15.898 0.658 1 98.5 283 PHE A C 1
ATOM 2214 O O . PHE A 1 283 ? -3.822 16.141 1.45 1 98.5 283 PHE A O 1
ATOM 2221 N N . PHE A 1 284 ? -2.268 14.781 0.597 1 98.69 284 PHE A N 1
ATOM 2222 C CA . PHE A 1 284 ? -2.303 13.758 1.636 1 98.69 284 PHE A CA 1
ATOM 2223 C C . PHE A 1 284 ? -0.896 13.43 2.115 1 98.69 284 PHE A C 1
ATOM 2225 O O . PHE A 1 284 ? -0.093 12.875 1.362 1 98.69 284 PHE A O 1
ATOM 2232 N N . LEU A 1 285 ? -0.575 13.922 3.328 1 98.75 285 LEU A N 1
ATOM 2233 C CA . LEU A 1 285 ? 0.687 13.531 3.951 1 98.75 285 LEU A CA 1
ATOM 2234 C C . LEU A 1 285 ? 0.625 12.094 4.457 1 98.75 285 LEU A C 1
ATOM 2236 O O . LEU A 1 285 ? 0.088 11.836 5.535 1 98.75 285 LEU A O 1
ATOM 2240 N N . CYS A 1 286 ? 1.298 11.242 3.744 1 98.38 286 CYS A N 1
ATOM 2241 C CA . CYS A 1 286 ? 1.163 9.805 3.953 1 98.38 286 CYS A CA 1
ATOM 2242 C C . CYS A 1 286 ? 2.449 9.219 4.52 1 98.38 286 CYS A C 1
ATOM 2244 O O . CYS A 1 286 ? 3.539 9.484 4.012 1 98.38 286 CYS A O 1
ATOM 2246 N N . ASN A 1 287 ? 2.24 8.453 5.598 1 98.06 287 ASN A N 1
ATOM 2247 C CA . ASN A 1 287 ? 3.396 7.746 6.129 1 98.06 287 ASN A CA 1
ATOM 2248 C C . ASN A 1 287 ? 4.066 6.883 5.062 1 98.06 287 ASN A C 1
ATOM 2250 O O . ASN A 1 287 ? 3.387 6.18 4.312 1 98.06 287 ASN A O 1
ATOM 2254 N N . LYS A 1 288 ? 5.363 6.906 5.059 1 97.69 288 LYS A N 1
ATOM 2255 C CA . LYS A 1 288 ? 6.164 6.242 4.035 1 97.69 288 LYS A CA 1
ATOM 2256 C C . LYS A 1 288 ? 5.871 4.746 3.988 1 97.69 288 LYS A C 1
ATOM 2258 O O . LYS A 1 288 ? 5.949 4.125 2.926 1 97.69 288 LYS A O 1
ATOM 2263 N N . ASN A 1 289 ? 5.543 4.16 5.082 1 97 289 ASN A N 1
ATOM 2264 C CA . ASN A 1 289 ? 5.344 2.719 5.168 1 97 289 ASN A CA 1
ATOM 2265 C C . ASN A 1 289 ? 4.074 2.285 4.441 1 97 289 ASN A C 1
ATOM 2267 O O . ASN A 1 289 ? 3.898 1.104 4.137 1 97 289 ASN A O 1
ATOM 2271 N N . LYS A 1 290 ? 3.211 3.217 4.168 1 97.06 290 LYS A N 1
ATOM 2272 C CA . LYS A 1 290 ? 1.932 2.916 3.535 1 97.06 290 LYS A CA 1
ATOM 2273 C C . LYS A 1 290 ? 2.004 3.123 2.025 1 97.06 290 LYS A C 1
ATOM 2275 O O . LYS A 1 290 ? 1.13 2.662 1.287 1 97.06 290 LYS A O 1
ATOM 2280 N N . ILE A 1 291 ? 2.973 3.74 1.531 1 98.31 291 ILE A N 1
ATOM 2281 C CA . ILE A 1 291 ? 2.975 4.262 0.169 1 98.31 291 ILE A CA 1
ATOM 2282 C C . ILE A 1 291 ? 3.355 3.154 -0.809 1 98.31 291 ILE A C 1
ATOM 2284 O O . ILE A 1 291 ? 4.316 2.416 -0.577 1 98.31 291 ILE A O 1
ATOM 2288 N N . SER A 1 292 ? 2.58 2.973 -1.786 1 97.88 292 SER A N 1
ATOM 2289 C CA . SER A 1 292 ? 2.801 2.156 -2.975 1 97.88 292 SER A CA 1
ATOM 2290 C C . SER A 1 292 ? 2.406 2.906 -4.242 1 97.88 292 SER A C 1
ATOM 2292 O O . SER A 1 292 ? 1.788 3.971 -4.172 1 97.88 292 SER A O 1
ATOM 2294 N N . ARG A 1 293 ? 2.859 2.418 -5.391 1 97.06 293 ARG A N 1
ATOM 2295 C CA . ARG A 1 293 ? 2.463 3.043 -6.648 1 97.06 293 ARG A CA 1
ATOM 2296 C C . ARG A 1 293 ? 0.946 3.047 -6.805 1 97.06 293 ARG A C 1
ATOM 2298 O O . ARG A 1 293 ? 0.365 4.047 -7.234 1 97.06 293 ARG A O 1
ATOM 2305 N N . ASP A 1 294 ? 0.322 1.935 -6.461 1 96.31 294 ASP A N 1
ATOM 2306 C CA . ASP A 1 294 ? -1.132 1.842 -6.562 1 96.31 294 ASP A CA 1
ATOM 2307 C C . ASP A 1 294 ? -1.811 2.891 -5.684 1 96.31 294 ASP A C 1
ATOM 2309 O O . ASP A 1 294 ? -2.797 3.506 -6.09 1 96.31 294 ASP A O 1
ATOM 2313 N N . LEU A 1 295 ? -1.297 3.1 -4.484 1 97.31 295 LEU A N 1
ATOM 2314 C CA . LEU A 1 295 ? -1.871 4.102 -3.592 1 97.31 295 LEU A CA 1
ATOM 2315 C C . LEU A 1 295 ? -1.734 5.5 -4.184 1 97.31 295 LEU A C 1
ATOM 2317 O O . LEU A 1 295 ? -2.668 6.301 -4.109 1 97.31 295 LEU A O 1
ATOM 2321 N N . LYS A 1 296 ? -0.554 5.742 -4.754 1 98 296 LYS A N 1
ATOM 2322 C CA . LYS A 1 296 ? -0.326 7.035 -5.395 1 98 296 LYS A CA 1
ATOM 2323 C C . LYS A 1 296 ? -1.354 7.293 -6.492 1 98 296 LYS A C 1
ATOM 2325 O O . LYS A 1 296 ? -1.984 8.352 -6.527 1 98 296 LYS A O 1
ATOM 2330 N N . ILE A 1 297 ? -1.528 6.324 -7.332 1 95.12 297 ILE A N 1
ATOM 2331 C CA . ILE A 1 297 ? -2.439 6.469 -8.461 1 95.12 297 ILE A CA 1
ATOM 2332 C C . ILE A 1 297 ? -3.871 6.629 -7.957 1 95.12 297 ILE A C 1
ATOM 2334 O O . ILE A 1 297 ? -4.637 7.438 -8.484 1 95.12 297 ILE A O 1
ATOM 2338 N N . PHE A 1 298 ? -4.18 5.934 -6.961 1 95 298 PHE A N 1
ATOM 2339 C CA . PHE A 1 298 ? -5.504 6.004 -6.359 1 95 298 PHE A CA 1
ATOM 2340 C C . PHE A 1 298 ? -5.836 7.43 -5.941 1 95 298 PHE A C 1
ATOM 2342 O O . PHE A 1 298 ? -6.863 7.98 -6.344 1 95 298 PHE A O 1
ATOM 2349 N N . TYR A 1 299 ? -4.996 8.039 -5.18 1 97.06 299 TYR A N 1
ATOM 2350 C CA . TYR A 1 299 ? -5.262 9.383 -4.676 1 97.06 299 TYR A CA 1
ATOM 2351 C C . TYR A 1 299 ? -5.148 10.422 -5.789 1 97.06 299 TYR A C 1
ATOM 2353 O O . TYR A 1 299 ? -5.891 11.406 -5.805 1 97.06 299 TYR A O 1
ATOM 2361 N N . GLU A 1 300 ? -4.254 10.203 -6.742 1 96.12 300 GLU A N 1
ATOM 2362 C CA . GLU A 1 300 ? -4.156 11.109 -7.879 1 96.12 300 GLU A CA 1
ATOM 2363 C C . GLU A 1 300 ? -5.465 11.148 -8.664 1 96.12 300 GLU A C 1
ATOM 2365 O O . GLU A 1 300 ? -5.883 12.211 -9.133 1 96.12 300 GLU A O 1
ATOM 2370 N N . ARG A 1 301 ? -6.078 9.992 -8.766 1 93.75 301 ARG A N 1
ATOM 2371 C CA . ARG A 1 301 ? -7.348 9.906 -9.477 1 93.75 301 ARG A CA 1
ATOM 2372 C C . ARG A 1 301 ? -8.453 10.617 -8.703 1 93.75 301 ARG A C 1
ATOM 2374 O O . ARG A 1 301 ? -9.508 10.922 -9.266 1 93.75 301 ARG A O 1
ATOM 2381 N N . LEU A 1 302 ? -8.266 10.867 -7.426 1 94.81 302 LEU A N 1
ATOM 2382 C CA . LEU A 1 302 ? -9.211 11.609 -6.609 1 94.81 302 LEU A CA 1
ATOM 2383 C C . LEU A 1 302 ? -8.859 13.094 -6.586 1 94.81 302 LEU A C 1
ATOM 2385 O O . LEU A 1 302 ? -9.562 13.891 -5.957 1 94.81 302 LEU A O 1
ATOM 2389 N N . GLY A 1 303 ? -7.742 13.461 -7.211 1 94.75 303 GLY A N 1
ATOM 2390 C CA . GLY A 1 303 ? -7.301 14.844 -7.234 1 94.75 303 GLY A CA 1
ATOM 2391 C C . GLY A 1 303 ? -6.473 15.227 -6.02 1 94.75 303 GLY A C 1
ATOM 2392 O O . GLY A 1 303 ? -6.344 16.406 -5.699 1 94.75 303 GLY A O 1
ATOM 2393 N N . VAL A 1 304 ? -5.988 14.273 -5.289 1 97.56 304 VAL A N 1
ATOM 2394 C CA . VAL A 1 304 ? -5.168 14.484 -4.102 1 97.56 304 VAL A CA 1
ATOM 2395 C C . VAL A 1 304 ? -3.76 13.945 -4.348 1 97.56 304 VAL A C 1
ATOM 2397 O O . VAL A 1 304 ? -3.59 12.812 -4.801 1 97.56 304 VAL A O 1
ATOM 2400 N N . ARG A 1 305 ? -2.756 14.781 -4.082 1 98.06 305 ARG A N 1
ATOM 2401 C CA . ARG A 1 305 ? -1.381 14.352 -4.297 1 98.06 305 ARG A CA 1
ATOM 2402 C C . ARG A 1 305 ? -0.703 14 -2.979 1 98.06 305 ARG A C 1
ATOM 2404 O O . ARG A 1 305 ? -0.973 14.625 -1.95 1 98.06 305 ARG A O 1
ATOM 2411 N N . LEU A 1 306 ? 0.203 12.984 -3.049 1 98.75 306 LEU A N 1
ATOM 2412 C CA . LEU A 1 306 ? 0.837 12.461 -1.844 1 98.75 306 LEU A CA 1
ATOM 2413 C C . LEU A 1 306 ? 2.107 13.242 -1.516 1 98.75 306 LEU A C 1
ATOM 2415 O O . LEU A 1 306 ? 2.82 13.68 -2.42 1 98.75 306 LEU A O 1
ATOM 2419 N N . VAL A 1 307 ? 2.342 13.398 -0.284 1 98.88 307 VAL A N 1
ATOM 2420 C CA . VAL A 1 307 ? 3.631 13.75 0.3 1 98.88 307 VAL A CA 1
ATOM 2421 C C . VAL A 1 307 ? 4.047 12.695 1.316 1 98.88 307 VAL A C 1
ATOM 2423 O O . VAL A 1 307 ? 3.254 12.305 2.18 1 98.88 307 VAL A O 1
ATOM 2426 N N . ALA A 1 308 ? 5.266 12.219 1.211 1 98.81 308 ALA A N 1
ATOM 2427 C CA . ALA A 1 308 ? 5.699 11.102 2.049 1 98.81 308 ALA A CA 1
ATOM 2428 C C . ALA A 1 308 ? 6.41 11.602 3.303 1 98.81 308 ALA A C 1
ATOM 2430 O O . ALA A 1 308 ? 7.215 12.531 3.238 1 98.81 308 ALA A O 1
ATOM 2431 N N . TRP A 1 309 ? 6.07 11.078 4.469 1 98 309 TRP A N 1
ATOM 2432 C CA . TRP A 1 309 ? 6.766 11.398 5.711 1 98 309 TRP A CA 1
ATOM 2433 C C . TRP A 1 309 ? 6.93 10.148 6.578 1 98 309 TRP A C 1
ATOM 2435 O O . TRP A 1 309 ? 6.195 9.172 6.414 1 98 309 TRP A O 1
ATOM 2445 N N . THR A 1 310 ? 7.891 10.133 7.457 1 96.19 310 THR A N 1
ATOM 2446 C CA . THR A 1 310 ? 9.188 10.805 7.457 1 96.19 310 THR A CA 1
ATOM 2447 C C . THR A 1 310 ? 10.25 9.922 6.816 1 96.19 310 THR A C 1
ATOM 2449 O O . THR A 1 310 ? 10.461 8.781 7.246 1 96.19 310 THR A O 1
ATOM 2452 N N . VAL A 1 311 ? 10.852 10.359 5.902 1 97.12 311 VAL A N 1
ATOM 2453 C CA . VAL A 1 311 ? 11.734 9.547 5.074 1 97.12 311 VAL A CA 1
ATOM 2454 C C . VAL A 1 311 ? 13.188 9.938 5.34 1 97.12 311 VAL A C 1
ATOM 2456 O O . VAL A 1 311 ? 13.664 10.961 4.84 1 97.12 311 VAL A O 1
ATOM 2459 N N . ASN A 1 312 ? 13.93 9.008 6 1 95.94 312 ASN A N 1
ATOM 2460 C CA . ASN A 1 312 ? 15.297 9.352 6.391 1 95.94 312 ASN A CA 1
ATOM 2461 C C . ASN A 1 312 ? 16.312 8.43 5.73 1 95.94 312 ASN A C 1
ATOM 2463 O O . ASN A 1 312 ? 17.484 8.797 5.574 1 95.94 312 ASN A O 1
ATOM 2467 N N . LYS A 1 313 ? 15.922 7.262 5.371 1 94.38 313 LYS A N 1
ATOM 2468 C CA . LYS A 1 313 ? 16.844 6.312 4.746 1 94.38 313 LYS A CA 1
ATOM 2469 C C . LYS A 1 313 ? 17.078 6.66 3.277 1 94.38 313 LYS A C 1
ATOM 2471 O O . LYS A 1 313 ? 16.125 6.906 2.531 1 94.38 313 LYS A O 1
ATOM 2476 N N . PRO A 1 314 ? 18.266 6.609 2.875 1 94.06 314 PRO A N 1
ATOM 2477 C CA . PRO A 1 314 ? 18.594 7.047 1.517 1 94.06 314 PRO A CA 1
ATOM 2478 C C . PRO A 1 314 ? 17.859 6.25 0.443 1 94.06 314 PRO A C 1
ATOM 2480 O O . PRO A 1 314 ? 17.344 6.828 -0.516 1 94.06 314 PRO A O 1
ATOM 2483 N N . LEU A 1 315 ? 17.797 4.98 0.578 1 94.25 315 LEU A N 1
ATOM 2484 C CA . LEU A 1 315 ? 17.156 4.152 -0.437 1 94.25 315 LEU A CA 1
ATOM 2485 C C . LEU A 1 315 ? 15.672 4.457 -0.524 1 94.25 315 LEU A C 1
ATOM 2487 O O . LEU A 1 315 ? 15.109 4.512 -1.62 1 94.25 315 LEU A O 1
ATOM 2491 N N . GLU A 1 316 ? 15.062 4.668 0.588 1 95.44 316 GLU A N 1
ATOM 2492 C CA . GLU A 1 316 ? 13.648 5.035 0.616 1 95.44 316 GLU A CA 1
ATOM 2493 C C . GLU A 1 316 ? 13.414 6.387 -0.06 1 95.44 316 GLU A C 1
ATOM 2495 O O . GLU A 1 316 ? 12.453 6.555 -0.809 1 95.44 316 GLU A O 1
ATOM 2500 N N . LYS A 1 317 ? 14.305 7.266 0.208 1 96.06 317 LYS A N 1
ATOM 2501 C CA . LYS A 1 317 ? 14.211 8.586 -0.406 1 96.06 317 LYS A CA 1
ATOM 2502 C C . LYS A 1 317 ? 14.305 8.492 -1.927 1 96.06 317 LYS A C 1
ATOM 2504 O O . LYS A 1 317 ? 13.469 9.055 -2.639 1 96.06 317 LYS A O 1
ATOM 2509 N N . GLN A 1 318 ? 15.25 7.754 -2.336 1 95.75 318 GLN A N 1
ATOM 2510 C CA . GLN A 1 318 ? 15.469 7.602 -3.77 1 95.75 318 GLN A CA 1
ATOM 2511 C C . GLN A 1 318 ? 14.273 6.945 -4.445 1 95.75 318 GLN A C 1
ATOM 2513 O O . GLN A 1 318 ? 13.852 7.371 -5.523 1 95.75 318 GLN A O 1
ATOM 2518 N N . PHE A 1 319 ? 13.734 5.957 -3.812 1 97.5 319 PHE A N 1
ATOM 2519 C CA . PHE A 1 319 ? 12.594 5.242 -4.371 1 97.5 319 PHE A CA 1
ATOM 2520 C C . PHE A 1 319 ? 11.383 6.16 -4.488 1 97.5 319 PHE A C 1
ATOM 2522 O O . PHE A 1 319 ? 10.75 6.23 -5.547 1 97.5 319 PHE A O 1
ATOM 2529 N N . LEU A 1 320 ? 11.078 6.895 -3.455 1 98.31 320 LEU A N 1
ATOM 2530 C CA . LEU A 1 320 ? 9.898 7.754 -3.43 1 98.31 320 LEU A CA 1
ATOM 2531 C C . LEU A 1 320 ? 10.062 8.93 -4.379 1 98.31 320 LEU A C 1
ATOM 2533 O O . LEU A 1 320 ? 9.133 9.289 -5.105 1 98.31 320 LEU A O 1
ATOM 2537 N N . LEU A 1 321 ? 11.258 9.484 -4.477 1 97.94 321 LEU A N 1
ATOM 2538 C CA . LEU A 1 321 ? 11.516 10.648 -5.324 1 97.94 321 LEU A CA 1
ATOM 2539 C C . LEU A 1 321 ? 11.664 10.234 -6.785 1 97.94 321 LEU A C 1
ATOM 2541 O O . LEU A 1 321 ? 10.859 10.625 -7.629 1 97.94 321 LEU A O 1
ATOM 2545 N N . ASP A 1 322 ? 12.492 9.305 -7.051 1 96.69 322 ASP A N 1
ATOM 2546 C CA . ASP A 1 322 ? 12.891 9.031 -8.43 1 96.69 322 ASP A CA 1
ATOM 2547 C C . ASP A 1 322 ? 11.906 8.07 -9.094 1 96.69 322 ASP A C 1
ATOM 2549 O O . ASP A 1 322 ? 11.664 8.164 -10.305 1 96.69 322 ASP A O 1
ATOM 2553 N N . HIS A 1 323 ? 11.406 7.176 -8.32 1 95.88 323 HIS A N 1
ATOM 2554 C CA . HIS A 1 323 ? 10.547 6.164 -8.93 1 95.88 323 HIS A CA 1
ATOM 2555 C C . HIS A 1 323 ? 9.078 6.562 -8.844 1 95.88 323 HIS A C 1
ATOM 2557 O O . HIS A 1 323 ? 8.336 6.422 -9.82 1 95.88 323 HIS A O 1
ATOM 2563 N N . LEU A 1 324 ? 8.656 7.047 -7.719 1 97.38 324 LEU A N 1
ATOM 2564 C CA . LEU A 1 324 ? 7.242 7.34 -7.547 1 97.38 324 LEU A CA 1
ATOM 2565 C C . LEU A 1 324 ? 6.957 8.82 -7.789 1 97.38 324 LEU A C 1
ATOM 2567 O O . LEU A 1 324 ? 5.809 9.203 -8.008 1 97.38 324 LEU A O 1
ATOM 2571 N N . GLY A 1 325 ? 7.977 9.664 -7.746 1 97.69 325 GLY A N 1
ATOM 2572 C CA . GLY A 1 325 ? 7.789 11.086 -7.984 1 97.69 325 GLY A CA 1
ATOM 2573 C C . GLY A 1 325 ? 7.02 11.781 -6.875 1 97.69 325 GLY A C 1
ATOM 2574 O O . GLY A 1 325 ? 6.203 12.664 -7.145 1 97.69 325 GLY A O 1
ATOM 2575 N N . ILE A 1 326 ? 7.246 11.359 -5.609 1 98.56 326 ILE A N 1
ATOM 2576 C CA . ILE A 1 326 ? 6.555 11.906 -4.445 1 98.56 326 ILE A CA 1
ATOM 2577 C C . ILE A 1 326 ? 7.535 12.719 -3.596 1 98.56 326 ILE A C 1
ATOM 2579 O O . ILE A 1 326 ? 8.602 12.219 -3.23 1 98.56 326 ILE A O 1
ATOM 2583 N N . PRO A 1 327 ? 7.188 14.016 -3.309 1 98.75 327 PRO A N 1
ATOM 2584 C CA . PRO A 1 327 ? 8.055 14.758 -2.387 1 98.75 327 PRO A CA 1
ATOM 2585 C C . PRO A 1 327 ? 8.148 14.102 -1.01 1 98.75 327 PRO A C 1
ATOM 2587 O O . PRO A 1 327 ? 7.238 13.375 -0.608 1 98.75 327 PRO A O 1
ATOM 2590 N N . VAL A 1 328 ? 9.281 14.453 -0.292 1 98.69 328 VAL A N 1
ATOM 2591 C CA . VAL A 1 328 ? 9.523 13.727 0.952 1 98.69 328 VAL A CA 1
ATOM 2592 C C . VAL A 1 328 ? 9.766 14.719 2.088 1 98.69 328 VAL A C 1
ATOM 2594 O O . VAL A 1 328 ? 10.445 15.727 1.906 1 98.69 328 VAL A O 1
ATOM 2597 N N . ILE A 1 329 ? 9.109 14.508 3.17 1 98.75 329 ILE A N 1
ATOM 2598 C CA . ILE A 1 329 ? 9.453 15.148 4.438 1 98.75 329 ILE A CA 1
ATOM 2599 C C . ILE A 1 329 ? 10.531 14.336 5.148 1 98.75 329 ILE A C 1
ATOM 2601 O O . ILE A 1 329 ? 10.367 13.141 5.383 1 98.75 329 ILE A O 1
ATOM 2605 N N . THR A 1 330 ? 11.641 14.945 5.438 1 98.12 330 THR A N 1
ATOM 2606 C CA . THR A 1 330 ? 12.797 14.289 6.035 1 98.12 330 THR A CA 1
ATOM 2607 C C . THR A 1 330 ? 13.352 15.125 7.191 1 98.12 330 THR A C 1
ATOM 2609 O O . THR A 1 330 ? 13.133 16.328 7.25 1 98.12 330 THR A O 1
ATOM 2612 N N . ASP A 1 331 ? 14.078 14.445 8.078 1 96.62 331 ASP A N 1
ATOM 2613 C CA . ASP A 1 331 ? 14.648 15.148 9.227 1 96.62 331 ASP A CA 1
ATOM 2614 C C . ASP A 1 331 ? 15.883 15.945 8.82 1 96.62 331 ASP A C 1
ATOM 2616 O O . ASP A 1 331 ? 16.297 16.859 9.539 1 96.62 331 ASP A O 1
ATOM 2620 N N . GLY A 1 332 ? 16.469 15.539 7.785 1 95.31 332 GLY A N 1
ATOM 2621 C CA . GLY A 1 332 ? 17.672 16.234 7.328 1 95.31 332 GLY A CA 1
ATOM 2622 C C . GLY A 1 332 ? 18.266 15.625 6.07 1 95.31 332 GLY A C 1
ATOM 2623 O O . GLY A 1 332 ? 17.703 14.703 5.492 1 95.31 332 GLY A O 1
ATOM 2624 N N . ILE A 1 333 ? 19.281 16.266 5.555 1 93.62 333 ILE A N 1
ATOM 2625 C CA . ILE A 1 333 ? 20.047 15.758 4.43 1 93.62 333 ILE A CA 1
ATOM 2626 C C . ILE A 1 333 ? 21.453 15.398 4.887 1 93.62 333 ILE A C 1
ATOM 2628 O O . ILE A 1 333 ? 21.922 15.867 5.93 1 93.62 333 ILE A O 1
ATOM 2632 N N . ASN A 1 334 ? 22.125 14.461 4.121 1 82 334 ASN A N 1
ATOM 2633 C CA . ASN A 1 334 ? 23.484 14.023 4.41 1 82 334 ASN A CA 1
ATOM 2634 C C . ASN A 1 334 ? 23.594 13.391 5.793 1 82 334 ASN A C 1
ATOM 2636 O O . ASN A 1 334 ? 24.531 13.68 6.543 1 82 334 ASN A O 1
ATOM 2640 N N . MET A 1 335 ? 22.578 12.703 6.184 1 84.06 335 MET A N 1
ATOM 2641 C CA . MET A 1 335 ? 22.578 12.008 7.465 1 84.06 335 MET A CA 1
ATOM 2642 C C . MET A 1 335 ? 23.391 10.719 7.379 1 84.06 335 MET A C 1
ATOM 2644 O O . MET A 1 335 ? 23.375 10.031 6.355 1 84.06 335 MET A O 1
ATOM 2648 N N . PRO A 1 336 ? 24.375 10.578 8.344 1 70.62 336 PRO A N 1
ATOM 2649 C CA . PRO A 1 336 ? 25.203 9.367 8.281 1 70.62 336 PRO A CA 1
ATOM 2650 C C . PRO A 1 336 ? 24.375 8.086 8.25 1 70.62 336 PRO A C 1
ATOM 2652 O O . PRO A 1 336 ? 23.266 8.055 8.797 1 70.62 336 PRO A O 1
ATOM 2655 N N . SER A 1 337 ? 24.688 7.258 7.359 1 57.94 337 SER A N 1
ATOM 2656 C CA . SER A 1 337 ? 24.047 5.949 7.367 1 57.94 337 SER A CA 1
ATOM 2657 C C . SER A 1 337 ? 24.172 5.277 8.734 1 57.94 337 SER A C 1
ATOM 2659 O O . SER A 1 337 ? 25.234 5.328 9.359 1 57.94 337 SER A O 1
ATOM 2661 N N . LEU A 1 338 ? 23.297 5.348 9.68 1 48.75 338 LEU A N 1
ATOM 2662 C CA . LEU A 1 338 ? 23.422 4.684 10.977 1 48.75 338 LEU A CA 1
ATOM 2663 C C . LEU A 1 338 ? 24.188 3.371 10.844 1 48.75 338 LEU A C 1
ATOM 2665 O O . LEU A 1 338 ? 23.766 2.473 10.117 1 48.75 338 LEU A O 1
ATOM 2669 N N . ASN A 1 339 ? 25.391 3.334 10.75 1 39.19 339 ASN A N 1
ATOM 2670 C CA . ASN A 1 339 ? 26.125 2.102 11.031 1 39.19 339 ASN A CA 1
ATOM 2671 C C . ASN A 1 339 ? 25.562 1.385 12.258 1 39.19 339 ASN A C 1
ATOM 2673 O O . ASN A 1 339 ? 25.281 2.018 13.273 1 39.19 339 ASN A O 1
ATOM 2677 N N . ARG A 1 340 ? 25.031 0.167 12.18 1 39.88 340 ARG A N 1
ATOM 2678 C CA . ARG A 1 340 ? 24.688 -0.813 13.211 1 39.88 340 ARG A CA 1
ATOM 2679 C C . ARG A 1 340 ? 25.688 -0.782 14.352 1 39.88 340 ARG A C 1
ATOM 2681 O O . ARG A 1 340 ? 25.703 -1.679 15.195 1 39.88 340 ARG A O 1
ATOM 2688 N N . SER A 1 341 ? 26.719 -0.114 14.336 1 31.17 341 SER A N 1
ATOM 2689 C CA . SER A 1 341 ? 27.594 -0.497 15.445 1 31.17 341 SER A CA 1
ATOM 2690 C C . SER A 1 341 ? 27.094 0.085 16.766 1 31.17 341 SER A C 1
ATOM 2692 O O . SER A 1 341 ? 27.828 0.113 17.75 1 31.17 341 SER A O 1
ATOM 2694 N N . GLN A 1 342 ? 26.156 0.944 16.906 1 28.89 342 GLN A N 1
ATOM 2695 C CA . GLN A 1 342 ? 26.047 1.437 18.266 1 28.89 342 GLN A CA 1
ATOM 2696 C C . GLN A 1 342 ? 25.672 0.309 19.234 1 28.89 342 GLN A C 1
ATOM 2698 O O . GLN A 1 342 ? 24.672 -0.371 19.047 1 28.89 342 GLN A O 1
ATOM 2703 N N . GLY A 1 343 ? 26.594 -0.248 20.016 1 25.81 343 GLY A N 1
ATOM 2704 C CA . GLY A 1 343 ? 26.641 -0.93 21.312 1 25.81 343 GLY A CA 1
ATOM 2705 C C . GLY A 1 343 ? 25.578 -0.463 22.266 1 25.81 343 GLY A C 1
ATOM 2706 O O . GLY A 1 343 ? 25 0.615 22.094 1 25.81 343 GLY A O 1
ATOM 2707 N N . GLU A 1 344 ? 24.984 -1.391 23.141 1 27.28 344 GLU A N 1
ATOM 2708 C CA . GLU A 1 344 ? 24.359 -1.347 24.453 1 27.28 344 GLU A CA 1
ATOM 2709 C C . GLU A 1 344 ? 24.922 -0.212 25.297 1 27.28 344 GLU A C 1
ATOM 2711 O O . GLU A 1 344 ? 26.125 -0.141 25.516 1 27.28 344 GLU A O 1
ATOM 2716 N N . THR A 1 345 ? 24.531 1.01 25.156 1 20.94 345 THR A N 1
ATOM 2717 C CA . THR A 1 345 ? 24.844 1.704 26.406 1 20.94 345 THR A CA 1
ATOM 2718 C C . THR A 1 345 ? 24.766 0.75 27.594 1 20.94 345 THR A C 1
ATOM 2720 O O . THR A 1 345 ? 23.766 0.049 27.766 1 20.94 345 THR A O 1
ATOM 2723 N N . PRO A 1 346 ? 25.922 0.68 28.422 1 22.97 346 PRO A N 1
ATOM 2724 C CA . PRO A 1 346 ? 25.875 -0.044 29.703 1 22.97 346 PRO A CA 1
ATOM 2725 C C . PRO A 1 346 ? 24.656 0.338 30.547 1 22.97 346 PRO A C 1
ATOM 2727 O O . PRO A 1 346 ? 24.172 1.47 30.453 1 22.97 346 PRO A O 1
ATOM 2730 N N . MET B 1 1 ? 0.672 -5.625 19.984 1 78 1 MET B N 1
ATOM 2731 C CA . MET B 1 1 ? -0.766 -5.402 19.875 1 78 1 MET B CA 1
ATOM 2732 C C . MET B 1 1 ? -1.545 -6.457 20.656 1 78 1 MET B C 1
ATOM 2734 O O . MET B 1 1 ? -1.263 -7.648 20.547 1 78 1 MET B O 1
ATOM 2738 N N . LEU B 1 2 ? -2.508 -6.051 21.406 1 81.38 2 LEU B N 1
ATOM 2739 C CA . LEU B 1 2 ? -3.322 -6.91 22.25 1 81.38 2 LEU B CA 1
ATOM 2740 C C . LEU B 1 2 ? -4.094 -7.926 21.422 1 81.38 2 LEU B C 1
ATOM 2742 O O . LEU B 1 2 ? -4.168 -9.102 21.781 1 81.38 2 LEU B O 1
ATOM 2746 N N . ILE B 1 3 ? -4.688 -7.484 20.328 1 84.25 3 ILE B N 1
ATOM 2747 C CA . ILE B 1 3 ? -5.465 -8.344 19.438 1 84.25 3 ILE B CA 1
ATOM 2748 C C . ILE B 1 3 ? -4.672 -8.625 18.156 1 84.25 3 ILE B C 1
ATOM 2750 O O . ILE B 1 3 ? -4.18 -7.703 17.516 1 84.25 3 ILE B O 1
ATOM 2754 N N . SER B 1 4 ? -4.559 -9.93 17.891 1 88.12 4 SER B N 1
ATOM 2755 C CA . SER B 1 4 ? -3.795 -10.297 16.703 1 88.12 4 SER B CA 1
ATOM 2756 C C . SER B 1 4 ? -4.512 -9.875 15.438 1 88.12 4 SER B C 1
ATOM 2758 O O . SER B 1 4 ? -5.73 -9.688 15.43 1 88.12 4 SER B O 1
ATOM 2760 N N . GLN B 1 5 ? -3.746 -9.672 14.406 1 88.38 5 GLN B N 1
ATOM 2761 C CA . GLN B 1 5 ? -4.293 -9.336 13.094 1 88.38 5 GLN B CA 1
ATOM 2762 C C . GLN B 1 5 ? -5.277 -10.398 12.617 1 88.38 5 GLN B C 1
ATOM 2764 O O . GLN B 1 5 ? -6.328 -10.07 12.07 1 88.38 5 GLN B O 1
ATOM 2769 N N . LYS B 1 6 ? -4.992 -11.648 12.812 1 90.44 6 LYS B N 1
ATOM 2770 C CA . LYS B 1 6 ? -5.871 -12.742 12.414 1 90.44 6 LYS B CA 1
ATOM 2771 C C . LYS B 1 6 ? -7.219 -12.648 13.133 1 90.44 6 LYS B C 1
ATOM 2773 O O . LYS B 1 6 ? -8.273 -12.812 12.508 1 90.44 6 LYS B O 1
ATOM 2778 N N . ALA B 1 7 ? -7.125 -12.359 14.383 1 90.62 7 ALA B N 1
ATOM 2779 C CA . ALA B 1 7 ? -8.352 -12.242 15.172 1 90.62 7 ALA B CA 1
ATOM 2780 C C . ALA B 1 7 ? -9.188 -11.055 14.711 1 90.62 7 ALA B C 1
ATOM 2782 O O . ALA B 1 7 ? -10.414 -11.156 14.617 1 90.62 7 ALA B O 1
ATOM 2783 N N . LEU B 1 8 ? -8.547 -9.992 14.406 1 89.19 8 LEU B N 1
ATOM 2784 C CA . LEU B 1 8 ? -9.258 -8.805 13.938 1 89.19 8 LEU B CA 1
ATOM 2785 C C . LEU B 1 8 ? -9.969 -9.086 12.617 1 89.19 8 LEU B C 1
ATOM 2787 O O . LEU B 1 8 ? -11.117 -8.688 12.438 1 89.19 8 LEU B O 1
ATOM 2791 N N . LEU B 1 9 ? -9.266 -9.727 11.727 1 89.94 9 LEU B N 1
ATOM 2792 C CA . LEU B 1 9 ? -9.852 -10.062 10.43 1 89.94 9 LEU B CA 1
ATOM 2793 C C . LEU B 1 9 ? -11.016 -11.031 10.594 1 89.94 9 LEU B C 1
ATOM 2795 O O . LEU B 1 9 ? -12.047 -10.883 9.938 1 89.94 9 LEU B O 1
ATOM 2799 N N . PHE B 1 10 ? -10.844 -11.977 11.469 1 89.88 10 PHE B N 1
ATOM 2800 C CA . PHE B 1 10 ? -11.898 -12.953 11.727 1 89.88 10 PHE B CA 1
ATOM 2801 C C . PHE B 1 10 ? -13.148 -12.266 12.266 1 89.88 10 PHE B C 1
ATOM 2803 O O . PHE B 1 10 ? -14.25 -12.484 11.758 1 89.88 10 PHE B O 1
ATOM 2810 N N . LEU B 1 11 ? -12.984 -11.398 13.211 1 89.56 11 LEU B N 1
ATOM 2811 C CA . LEU B 1 11 ? -14.109 -10.672 13.805 1 89.56 11 LEU B CA 1
ATOM 2812 C C . LEU B 1 11 ? -14.758 -9.758 12.781 1 89.56 11 LEU B C 1
ATOM 2814 O O . LEU B 1 11 ? -15.992 -9.664 12.711 1 89.56 11 LEU B O 1
ATOM 2818 N N . GLY B 1 12 ? -13.898 -9.094 12.023 1 87.94 12 GLY B N 1
ATOM 2819 C CA . GLY B 1 12 ? -14.43 -8.242 10.969 1 87.94 12 GLY B CA 1
ATOM 2820 C C . GLY B 1 12 ? -15.242 -9 9.938 1 87.94 12 GLY B C 1
ATOM 2821 O O . GLY B 1 12 ? -16.297 -8.539 9.508 1 87.94 12 GLY B O 1
ATOM 2822 N N . ASN B 1 13 ? -14.758 -10.125 9.57 1 88.31 13 ASN B N 1
ATOM 2823 C CA . ASN B 1 13 ? -15.453 -10.953 8.586 1 88.31 13 ASN B CA 1
ATOM 2824 C C . ASN B 1 13 ? -16.781 -11.453 9.117 1 88.31 13 ASN B C 1
ATOM 2826 O O . ASN B 1 13 ? -17.766 -11.516 8.375 1 88.31 13 ASN B O 1
ATOM 2830 N N . ILE B 1 14 ? -16.812 -11.812 10.383 1 89.38 14 ILE B N 1
ATOM 2831 C CA . ILE B 1 14 ? -18.047 -12.266 11.008 1 89.38 14 ILE B CA 1
ATOM 2832 C C . ILE B 1 14 ? -19.078 -11.141 11 1 89.38 14 ILE B C 1
ATOM 2834 O O . ILE B 1 14 ? -20.234 -11.359 10.617 1 89.38 14 ILE B O 1
ATOM 2838 N N . LEU B 1 15 ? -18.625 -9.992 11.359 1 88.25 15 LEU B N 1
ATOM 2839 C CA . LEU B 1 15 ? -19.516 -8.844 11.406 1 88.25 15 LEU B CA 1
ATOM 2840 C C . LEU B 1 15 ? -20.047 -8.508 10.016 1 88.25 15 LEU B C 1
ATOM 2842 O O . LEU B 1 15 ? -21.25 -8.258 9.844 1 88.25 15 LEU B O 1
ATOM 2846 N N . LEU B 1 16 ? -19.156 -8.492 9.094 1 86.88 16 LEU B N 1
ATOM 2847 C CA . LEU B 1 16 ? -19.547 -8.18 7.723 1 86.88 16 LEU B CA 1
ATOM 2848 C C . LEU B 1 16 ? -20.547 -9.203 7.195 1 86.88 16 LEU B C 1
ATOM 2850 O O . LEU B 1 16 ? -21.547 -8.844 6.574 1 86.88 16 LEU B O 1
ATOM 2854 N N . LEU B 1 17 ? -20.234 -10.461 7.41 1 89.81 17 LEU B N 1
ATOM 2855 C CA . LEU B 1 17 ? -21.125 -11.531 6.988 1 89.81 17 LEU B CA 1
ATOM 2856 C C . LEU B 1 17 ? -22.5 -11.367 7.625 1 89.81 17 LEU B C 1
ATOM 2858 O O . LEU B 1 17 ? -23.516 -11.477 6.941 1 89.81 17 LEU B O 1
ATOM 2862 N N . TRP B 1 18 ? -22.5 -11.109 8.844 1 90.75 18 TRP B N 1
ATOM 2863 C CA . TRP B 1 18 ? -23.766 -10.953 9.562 1 90.75 18 TRP B CA 1
ATOM 2864 C C . TRP B 1 18 ? -24.562 -9.781 9.008 1 90.75 18 TRP B C 1
ATOM 2866 O O . TRP B 1 18 ? -25.766 -9.891 8.797 1 90.75 18 TRP B O 1
ATOM 2876 N N . VAL B 1 19 ? -23.938 -8.656 8.742 1 86.81 19 VAL B N 1
ATOM 2877 C CA . VAL B 1 19 ? -24.594 -7.461 8.211 1 86.81 19 VAL B CA 1
ATOM 2878 C C . VAL B 1 19 ? -25.172 -7.754 6.832 1 86.81 19 VAL B C 1
ATOM 2880 O O . VAL B 1 19 ? -26.297 -7.352 6.52 1 86.81 19 VAL B O 1
ATOM 2883 N N . VAL B 1 20 ? -24.422 -8.445 6.023 1 86.25 20 VAL B N 1
ATOM 2884 C CA . VAL B 1 20 ? -24.859 -8.766 4.668 1 86.25 20 VAL B CA 1
ATOM 2885 C C . VAL B 1 20 ? -26.078 -9.68 4.715 1 86.25 20 VAL B C 1
ATOM 2887 O O . VAL B 1 20 ? -27.062 -9.445 4.012 1 86.25 20 VAL B O 1
ATOM 2890 N N . ILE B 1 21 ? -26.016 -10.656 5.582 1 89.06 21 ILE B N 1
ATOM 2891 C CA . ILE B 1 21 ? -27.125 -11.602 5.699 1 89.06 21 ILE B CA 1
ATOM 2892 C C . ILE B 1 21 ? -28.359 -10.898 6.254 1 89.06 21 ILE B C 1
ATOM 2894 O O . ILE B 1 21 ? -29.469 -11.078 5.742 1 89.06 21 ILE B O 1
ATOM 2898 N N . ASN B 1 22 ? -28.156 -10.039 7.191 1 85.31 22 ASN B N 1
ATOM 2899 C CA . ASN B 1 22 ? -29.25 -9.312 7.809 1 85.31 22 ASN B CA 1
ATOM 2900 C C . ASN B 1 22 ? -29.906 -8.336 6.832 1 85.31 22 ASN B C 1
ATOM 2902 O O . ASN B 1 22 ? -31.094 -8.055 6.93 1 85.31 22 ASN B O 1
ATOM 2906 N N . THR B 1 23 ? -29.172 -7.906 5.863 1 83 23 THR B N 1
ATOM 2907 C CA . THR B 1 23 ? -29.641 -6.887 4.93 1 83 23 THR B CA 1
ATOM 2908 C C . THR B 1 23 ? -30.281 -7.535 3.701 1 83 23 THR B C 1
ATOM 2910 O O . THR B 1 23 ? -31.312 -7.078 3.217 1 83 23 THR B O 1
ATOM 2913 N N . PHE B 1 24 ? -29.656 -8.594 3.154 1 84 24 PHE B N 1
ATOM 2914 C CA . PHE B 1 24 ? -30.031 -9.031 1.816 1 84 24 PHE B CA 1
ATOM 2915 C C . PHE B 1 24 ? -30.766 -10.367 1.87 1 84 24 PHE B C 1
ATOM 2917 O O . PHE B 1 24 ? -31.391 -10.773 0.896 1 84 24 PHE B O 1
ATOM 2924 N N . VAL B 1 25 ? -30.656 -11.031 2.992 1 85.12 25 VAL B N 1
ATOM 2925 C CA . VAL B 1 25 ? -31.219 -12.383 3.043 1 85.12 25 VAL B CA 1
ATOM 2926 C C . VAL B 1 25 ? -32.406 -12.414 4.012 1 85.12 25 VAL B C 1
ATOM 2928 O O . VAL B 1 25 ? -33.438 -12.977 3.703 1 85.12 25 VAL B O 1
ATOM 2931 N N . THR B 1 26 ? -32.188 -11.859 5.25 1 83.44 26 THR B N 1
ATOM 2932 C CA . THR B 1 26 ? -33.25 -11.867 6.27 1 83.44 26 THR B CA 1
ATOM 2933 C C . THR B 1 26 ? -33.188 -10.602 7.109 1 83.44 26 THR B C 1
ATOM 2935 O O . THR B 1 26 ? -32.094 -10.047 7.344 1 83.44 26 THR B O 1
ATOM 2938 N N . ASP B 1 27 ? -34.344 -10.164 7.621 1 79.44 27 ASP B N 1
ATOM 2939 C CA . ASP B 1 27 ? -34.406 -9 8.5 1 79.44 27 ASP B CA 1
ATOM 2940 C C . ASP B 1 27 ? -34.406 -9.422 9.969 1 79.44 27 ASP B C 1
ATOM 2942 O O . ASP B 1 27 ? -34.469 -8.578 10.859 1 79.44 27 ASP B O 1
ATOM 2946 N N . SER B 1 28 ? -34.375 -10.688 10.141 1 82.5 28 SER B N 1
ATOM 2947 C CA . SER B 1 28 ? -34.344 -11.188 11.508 1 82.5 28 SER B CA 1
ATOM 2948 C C . SER B 1 28 ? -32.906 -11.234 12.039 1 82.5 28 SER B C 1
ATOM 2950 O O . SER B 1 28 ? -32.094 -11.984 11.523 1 82.5 28 SER B O 1
ATOM 2952 N N . PHE B 1 29 ? -32.719 -10.516 13.102 1 81.94 29 PHE B N 1
ATOM 2953 C CA . PHE B 1 29 ? -31.406 -10.461 13.742 1 81.94 29 PHE B CA 1
ATOM 2954 C C . PHE B 1 29 ? -30.938 -11.859 14.141 1 81.94 29 PHE B C 1
ATOM 2956 O O . PHE B 1 29 ? -29.812 -12.242 13.859 1 81.94 29 PHE B O 1
ATOM 2963 N N . GLY B 1 30 ? -31.781 -12.594 14.773 1 87.19 30 GLY B N 1
ATOM 2964 C CA . GLY B 1 30 ? -31.438 -13.922 15.25 1 87.19 30 GLY B CA 1
ATOM 2965 C C . GLY B 1 30 ? -31.156 -14.906 14.125 1 87.19 30 GLY B C 1
ATOM 2966 O O . GLY B 1 30 ? -30.203 -15.672 14.188 1 87.19 30 GLY B O 1
ATOM 2967 N N . ILE B 1 31 ? -31.969 -14.93 13.148 1 91.94 31 ILE B N 1
ATOM 2968 C CA . ILE B 1 31 ? -31.766 -15.836 12.023 1 91.94 31 ILE B CA 1
ATOM 2969 C C . ILE B 1 31 ? -30.469 -15.469 11.305 1 91.94 31 ILE B C 1
ATOM 2971 O O . ILE B 1 31 ? -29.719 -16.344 10.875 1 91.94 31 ILE B O 1
ATOM 2975 N N . ALA B 1 32 ? -30.25 -14.18 11.203 1 90.94 32 ALA B N 1
ATOM 2976 C CA . ALA B 1 32 ? -29.016 -13.734 10.57 1 90.94 32 ALA B CA 1
ATOM 2977 C C . ALA B 1 32 ? -27.797 -14.227 11.352 1 90.94 32 ALA B C 1
ATOM 2979 O O . ALA B 1 32 ? -26.781 -14.609 10.758 1 90.94 32 ALA B O 1
ATOM 2980 N N . LEU B 1 33 ? -27.922 -14.188 12.625 1 91.5 33 LEU B N 1
ATOM 2981 C CA . LEU B 1 33 ? -26.812 -14.641 13.477 1 91.5 33 LEU B CA 1
ATOM 2982 C C . LEU B 1 33 ? -26.562 -16.125 13.289 1 91.5 33 LEU B C 1
ATOM 2984 O O . LEU B 1 33 ? -25.406 -16.562 13.18 1 91.5 33 LEU B O 1
ATOM 2988 N N . ILE B 1 34 ? -27.578 -16.922 13.273 1 93.88 34 ILE B N 1
ATOM 2989 C CA . ILE B 1 34 ? -27.469 -18.359 13.125 1 93.88 34 ILE B CA 1
ATOM 2990 C C . ILE B 1 34 ? -26.891 -18.688 11.75 1 93.88 34 ILE B C 1
ATOM 2992 O O . ILE B 1 34 ? -26 -19.531 11.641 1 93.88 34 ILE B O 1
ATOM 2996 N N . LEU B 1 35 ? -27.391 -18.047 10.766 1 94.19 35 LEU B N 1
ATOM 2997 C CA . LEU B 1 35 ? -26.891 -18.281 9.422 1 94.19 35 LEU B CA 1
ATOM 2998 C C . LEU B 1 35 ? -25.406 -17.891 9.32 1 94.19 35 LEU B C 1
ATOM 3000 O O . LEU B 1 35 ? -24.625 -18.609 8.695 1 94.19 35 LEU B O 1
ATOM 3004 N N . SER B 1 36 ? -25.078 -16.781 9.93 1 93.5 36 SER B N 1
ATOM 3005 C CA . SER B 1 36 ? -23.688 -16.359 9.93 1 93.5 36 SER B CA 1
ATOM 3006 C C . SER B 1 36 ? -22.797 -17.375 10.625 1 93.5 36 SER B C 1
ATOM 3008 O O . SER B 1 36 ? -21.734 -17.734 10.125 1 93.5 36 SER B O 1
ATOM 3010 N N . ALA B 1 37 ? -23.25 -17.828 11.711 1 93.44 37 ALA B N 1
ATOM 3011 C CA . ALA B 1 37 ? -22.484 -18.828 12.461 1 93.44 37 ALA B CA 1
ATOM 3012 C C . ALA B 1 37 ? -22.312 -20.109 11.656 1 93.44 37 ALA B C 1
ATOM 3014 O O . ALA B 1 37 ? -21.25 -20.734 11.688 1 93.44 37 ALA B O 1
ATOM 3015 N N . THR B 1 38 ? -23.328 -20.5 11.008 1 94.94 38 THR B N 1
ATOM 3016 C CA . THR B 1 38 ? -23.297 -21.719 10.195 1 94.94 38 THR B CA 1
ATOM 3017 C C . THR B 1 38 ? -22.281 -21.562 9.062 1 94.94 38 THR B C 1
ATOM 3019 O O . THR B 1 38 ? -21.5 -22.469 8.797 1 94.94 38 THR B O 1
ATOM 3022 N N . ILE B 1 39 ? -22.328 -20.469 8.461 1 93.62 39 ILE B N 1
ATOM 3023 C CA . ILE B 1 39 ? -21.422 -20.203 7.352 1 93.62 39 ILE B CA 1
ATOM 3024 C C . ILE B 1 39 ? -19.984 -20.188 7.855 1 93.62 39 ILE B C 1
ATOM 3026 O O . ILE B 1 39 ? -19.094 -20.781 7.246 1 93.62 39 ILE B O 1
ATOM 3030 N N . ILE B 1 40 ? -19.812 -19.531 8.953 1 91.75 40 ILE B N 1
ATOM 3031 C CA . ILE B 1 40 ? -18.469 -19.469 9.539 1 91.75 40 ILE B CA 1
ATOM 3032 C C . ILE B 1 40 ? -18.016 -20.875 9.914 1 91.75 40 ILE B C 1
ATOM 3034 O O . ILE B 1 40 ? -16.859 -21.234 9.672 1 91.75 40 ILE B O 1
ATOM 3038 N N . GLY B 1 41 ? -18.875 -21.609 10.547 1 92.81 41 GLY B N 1
ATOM 3039 C CA . GLY B 1 41 ? -18.562 -23 10.844 1 92.81 41 GLY B CA 1
ATOM 3040 C C . GLY B 1 41 ? -18.219 -23.812 9.617 1 92.81 41 GLY B C 1
ATOM 3041 O O . GLY B 1 41 ? -17.266 -24.594 9.641 1 92.81 41 GLY B O 1
ATOM 3042 N N . ALA B 1 42 ? -18.906 -23.625 8.547 1 94.25 42 ALA B N 1
ATOM 3043 C CA . ALA B 1 42 ? -18.641 -24.312 7.289 1 94.25 42 ALA B CA 1
ATOM 3044 C C . ALA B 1 42 ? -17.281 -23.922 6.723 1 94.25 42 ALA B C 1
ATOM 3046 O O . ALA B 1 42 ? -16.516 -24.781 6.246 1 94.25 42 ALA B O 1
ATOM 3047 N N . ILE B 1 43 ? -17.016 -22.688 6.758 1 92.56 43 ILE B N 1
ATOM 3048 C CA . ILE B 1 43 ? -15.727 -22.188 6.262 1 92.56 43 ILE B CA 1
ATOM 3049 C C . ILE B 1 43 ? -14.586 -22.797 7.074 1 92.56 43 ILE B C 1
ATOM 3051 O O . ILE B 1 43 ? -13.594 -23.25 6.512 1 92.56 43 ILE B O 1
ATOM 3055 N N . GLN B 1 44 ? -14.812 -22.812 8.391 1 91.88 44 GLN B N 1
ATOM 3056 C CA . GLN B 1 44 ? -13.789 -23.391 9.258 1 91.88 44 GLN B CA 1
ATOM 3057 C C . GLN B 1 44 ? -13.609 -24.875 8.969 1 91.88 44 GLN B C 1
ATOM 3059 O O . GLN B 1 44 ? -12.5 -25.406 9.102 1 91.88 44 GLN B O 1
ATOM 3064 N N . TYR B 1 45 ? -14.633 -25.453 8.555 1 94.19 45 TYR B N 1
ATOM 3065 C CA . TYR B 1 45 ? -14.594 -26.891 8.297 1 94.19 45 TYR B CA 1
ATOM 3066 C C . TYR B 1 45 ? -13.859 -27.188 6.996 1 94.19 45 TYR B C 1
ATOM 3068 O O . TYR B 1 45 ? -13.125 -28.172 6.902 1 94.19 45 TYR B O 1
ATOM 3076 N N . VAL B 1 46 ? -14.023 -26.344 6 1 96.19 46 VAL B N 1
ATOM 3077 C CA . VAL B 1 46 ? -13.508 -26.672 4.676 1 96.19 46 VAL B CA 1
ATOM 3078 C C . VAL B 1 46 ? -12.141 -26.031 4.473 1 96.19 46 VAL B C 1
ATOM 3080 O O . VAL B 1 46 ? -11.438 -26.344 3.512 1 96.19 46 VAL B O 1
ATOM 3083 N N . ARG B 1 47 ? -11.805 -25.109 5.277 1 96.69 47 ARG B N 1
ATOM 3084 C CA . ARG B 1 47 ? -10.508 -24.469 5.105 1 96.69 47 ARG B CA 1
ATOM 3085 C C . ARG B 1 47 ? -9.367 -25.469 5.219 1 96.69 47 ARG B C 1
ATOM 3087 O O . ARG B 1 47 ? -9.5 -26.484 5.898 1 96.69 47 ARG B O 1
ATOM 3094 N N . ILE B 1 48 ? -8.258 -25.219 4.527 1 97.31 48 ILE B N 1
ATOM 3095 C CA . ILE B 1 48 ? -7.059 -26.031 4.598 1 97.31 48 ILE B CA 1
ATOM 3096 C C . ILE B 1 48 ? -5.961 -25.281 5.348 1 97.31 48 ILE B C 1
ATOM 3098 O O . ILE B 1 48 ? -5.551 -24.188 4.934 1 97.31 48 ILE B O 1
ATOM 3102 N N . PRO B 1 49 ? -5.48 -25.781 6.441 1 95.25 49 PRO B N 1
ATOM 3103 C CA . PRO B 1 49 ? -4.457 -25.094 7.223 1 95.25 49 PRO B CA 1
ATOM 3104 C C . PRO B 1 49 ? -3.17 -24.859 6.434 1 95.25 49 PRO B C 1
ATOM 3106 O O . PRO B 1 49 ? -2.816 -25.672 5.57 1 95.25 49 PRO B O 1
ATOM 3109 N N . PRO B 1 50 ? -2.543 -23.766 6.789 1 94.69 50 PRO B N 1
ATOM 3110 C CA . PRO B 1 50 ? -1.253 -23.531 6.137 1 94.69 50 PRO B CA 1
ATOM 3111 C C . PRO B 1 50 ? -0.201 -24.578 6.516 1 94.69 50 PRO B C 1
ATOM 3113 O O . PRO B 1 50 ? -0.29 -25.188 7.582 1 94.69 50 PRO B O 1
ATOM 3116 N N . LEU B 1 51 ? 0.731 -24.719 5.594 1 95 51 LEU B N 1
ATOM 3117 C CA . LEU B 1 51 ? 1.891 -25.547 5.914 1 95 51 LEU B CA 1
ATOM 3118 C C . LEU B 1 51 ? 2.709 -24.922 7.039 1 95 51 LEU B C 1
ATOM 3120 O O . LEU B 1 51 ? 2.916 -23.703 7.055 1 95 51 LEU B O 1
ATOM 3124 N N . HIS B 1 52 ? 3.041 -25.781 7.992 1 93 52 HIS B N 1
ATOM 3125 C CA . HIS B 1 52 ? 3.936 -25.266 9.023 1 93 52 HIS B CA 1
ATOM 3126 C C . HIS B 1 52 ? 5.234 -24.75 8.422 1 93 52 HIS B C 1
ATOM 3128 O O . HIS B 1 52 ? 5.785 -25.344 7.496 1 93 52 HIS B O 1
ATOM 3134 N N . PRO B 1 53 ? 5.699 -23.641 8.922 1 90.38 53 PRO B N 1
ATOM 3135 C CA . PRO B 1 53 ? 6.898 -23.031 8.352 1 90.38 53 PRO B CA 1
ATOM 3136 C C . PRO B 1 53 ? 8.094 -23.969 8.336 1 90.38 53 PRO B C 1
ATOM 3138 O O . PRO B 1 53 ? 8.938 -23.891 7.441 1 90.38 53 PRO B O 1
ATOM 3141 N N . SER B 1 54 ? 8.156 -24.875 9.25 1 92.12 54 SER B N 1
ATOM 3142 C CA . SER B 1 54 ? 9.273 -25.812 9.336 1 92.12 54 SER B CA 1
ATOM 3143 C C . SER B 1 54 ? 9.242 -26.797 8.18 1 92.12 54 SER B C 1
ATOM 3145 O O . SER B 1 54 ? 10.234 -27.484 7.914 1 92.12 54 SER B O 1
ATOM 3147 N N . LYS B 1 55 ? 8.141 -26.891 7.508 1 94 55 LYS B N 1
ATOM 3148 C CA . LYS B 1 55 ? 8.008 -27.828 6.402 1 94 55 LYS B CA 1
ATOM 3149 C C . LYS B 1 55 ? 8.445 -27.203 5.086 1 94 55 LYS B C 1
ATOM 3151 O O . LYS B 1 55 ? 8.555 -27.891 4.066 1 94 55 LYS B O 1
ATOM 3156 N N . ILE B 1 56 ? 8.672 -25.938 5.129 1 96.94 56 ILE B N 1
ATOM 3157 C CA . ILE B 1 56 ? 9.203 -25.281 3.945 1 96.94 56 ILE B CA 1
ATOM 3158 C C . ILE B 1 56 ? 10.703 -25.547 3.832 1 96.94 56 ILE B C 1
ATOM 3160 O O . ILE B 1 56 ? 11.4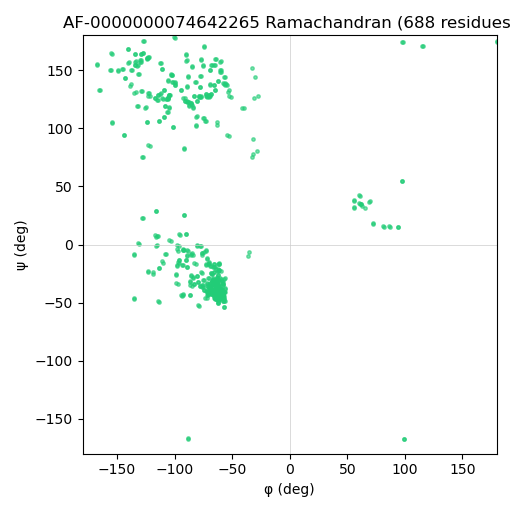53 -25.328 4.781 1 96.94 56 ILE B O 1
ATOM 3164 N N . SER B 1 57 ? 11.086 -26 2.736 1 97.94 57 SER B N 1
ATOM 3165 C CA . SER B 1 57 ? 12.461 -26.438 2.535 1 97.94 57 SER B CA 1
ATOM 3166 C C . SER B 1 57 ? 13.445 -25.281 2.662 1 97.94 57 SER B C 1
ATOM 3168 O O . SER B 1 57 ? 13.062 -24.125 2.502 1 97.94 57 SER B O 1
ATOM 3170 N N . GLU B 1 58 ? 14.656 -25.562 2.908 1 97.44 58 GLU B N 1
ATOM 3171 C CA . GLU B 1 58 ? 15.719 -24.562 2.996 1 97.44 58 GLU B CA 1
ATOM 3172 C C . GLU B 1 58 ? 15.93 -23.875 1.656 1 97.44 58 GLU B C 1
ATOM 3174 O O . GLU B 1 58 ? 16.25 -22.672 1.614 1 97.44 58 GLU B O 1
ATOM 3179 N N . SER B 1 59 ? 15.758 -24.641 0.576 1 97.88 59 SER B N 1
ATOM 3180 C CA . SER B 1 59 ? 15.93 -24.078 -0.754 1 97.88 59 SER B CA 1
ATOM 3181 C C . SER B 1 59 ? 14.938 -22.938 -1 1 97.88 59 SER B C 1
ATOM 3183 O O . SER B 1 59 ? 15.305 -21.891 -1.523 1 97.88 59 SER B O 1
ATOM 3185 N N . ILE B 1 60 ? 13.727 -23.188 -0.613 1 98.38 60 ILE B N 1
ATOM 3186 C CA . ILE B 1 60 ? 12.695 -22.156 -0.779 1 98.38 60 ILE B CA 1
ATOM 3187 C C . ILE B 1 60 ? 12.922 -21.031 0.225 1 98.38 60 ILE B C 1
ATOM 3189 O O . ILE B 1 60 ? 12.844 -19.859 -0.13 1 98.38 60 ILE B O 1
ATOM 3193 N N . GLU B 1 61 ? 13.297 -21.375 1.466 1 97.88 61 GLU B N 1
ATOM 3194 C CA . GLU B 1 61 ? 13.523 -20.391 2.52 1 97.88 61 GLU B CA 1
ATOM 3195 C C . GLU B 1 61 ? 14.672 -19.453 2.156 1 97.88 61 GLU B C 1
ATOM 3197 O O . GLU B 1 61 ? 14.648 -18.266 2.508 1 97.88 61 GLU B O 1
ATOM 3202 N N . ALA B 1 62 ? 15.609 -19.953 1.453 1 97.94 62 ALA B N 1
ATOM 3203 C CA . ALA B 1 62 ? 16.797 -19.188 1.098 1 97.94 62 ALA B CA 1
ATOM 3204 C C . ALA B 1 62 ? 16.438 -18 0.223 1 97.94 62 ALA B C 1
ATOM 3206 O O . ALA B 1 62 ? 17.109 -16.969 0.263 1 97.94 62 ALA B O 1
ATOM 3207 N N . LEU B 1 63 ? 15.359 -18.109 -0.542 1 98.06 63 LEU B N 1
ATOM 3208 C CA . LEU B 1 63 ? 14.922 -17.016 -1.394 1 98.06 63 LEU B CA 1
ATOM 3209 C C . LEU B 1 63 ? 14.555 -15.789 -0.557 1 98.06 63 LEU B C 1
ATOM 3211 O O . LEU B 1 63 ? 14.641 -14.656 -1.036 1 98.06 63 LEU B O 1
ATOM 3215 N N . PHE B 1 64 ? 14.172 -16.031 0.664 1 97.5 64 PHE B N 1
ATOM 3216 C CA . PHE B 1 64 ? 13.641 -14.961 1.507 1 97.5 64 PHE B CA 1
ATOM 3217 C C . PHE B 1 64 ? 14.719 -14.406 2.424 1 97.5 64 PHE B C 1
ATOM 3219 O O . PHE B 1 64 ? 14.484 -13.461 3.178 1 97.5 64 PHE B O 1
ATOM 3226 N N . LYS B 1 65 ? 15.852 -14.945 2.418 1 96.44 65 LYS B N 1
ATOM 3227 C CA . LYS B 1 65 ? 17.016 -14.414 3.117 1 96.44 65 LYS B CA 1
ATOM 3228 C C . LYS B 1 65 ? 17.828 -13.5 2.205 1 96.44 65 LYS B C 1
ATOM 3230 O O . LYS B 1 65 ? 18.891 -13.891 1.709 1 96.44 65 LYS B O 1
ATOM 3235 N N . VAL B 1 66 ? 17.375 -12.336 2.141 1 94.75 66 VAL B N 1
ATOM 3236 C CA . VAL B 1 66 ? 17.938 -11.398 1.177 1 94.75 66 VAL B CA 1
ATOM 3237 C C . VAL B 1 66 ? 19.344 -11.008 1.608 1 94.75 66 VAL B C 1
ATOM 3239 O O . VAL B 1 66 ? 19.562 -10.609 2.758 1 94.75 66 VAL B O 1
ATOM 3242 N N . ASP B 1 67 ? 20.219 -11.156 0.655 1 91.19 67 ASP B N 1
ATOM 3243 C CA . ASP B 1 67 ? 21.609 -10.758 0.809 1 91.19 67 ASP B CA 1
ATOM 3244 C C . ASP B 1 67 ? 21.906 -9.461 0.053 1 91.19 67 ASP B C 1
ATOM 3246 O O . ASP B 1 67 ? 21.875 -9.438 -1.179 1 91.19 67 ASP B O 1
ATOM 3250 N N . HIS B 1 68 ? 22.297 -8.406 0.732 1 89.19 68 HIS B N 1
ATOM 3251 C CA . HIS B 1 68 ? 22.516 -7.094 0.133 1 89.19 68 HIS B CA 1
ATOM 3252 C C . HIS B 1 68 ? 23.703 -7.125 -0.823 1 89.19 68 HIS B C 1
ATOM 3254 O O . HIS B 1 68 ? 23.828 -6.273 -1.705 1 89.19 68 HIS B O 1
ATOM 3260 N N . LYS B 1 69 ? 24.516 -8.125 -0.651 1 91.44 69 LYS B N 1
ATOM 3261 C CA . LYS B 1 69 ? 25.719 -8.219 -1.476 1 91.44 69 LYS B CA 1
ATOM 3262 C C . LYS B 1 69 ? 25.469 -9.078 -2.713 1 91.44 69 LYS B C 1
ATOM 3264 O O . LYS B 1 69 ? 26.266 -9.055 -3.654 1 91.44 69 LYS B O 1
ATOM 3269 N N . ASN B 1 70 ? 24.391 -9.844 -2.627 1 94.81 70 ASN B N 1
ATOM 3270 C CA . ASN B 1 70 ? 24.094 -10.75 -3.734 1 94.81 70 ASN B CA 1
ATOM 3271 C C . ASN B 1 70 ? 22.594 -10.875 -3.969 1 94.81 70 ASN B C 1
ATOM 3273 O O . ASN B 1 70 ? 21.969 -11.82 -3.49 1 94.81 70 ASN B O 1
ATOM 3277 N N . HIS B 1 71 ? 22.109 -10.086 -4.848 1 95.44 71 HIS B N 1
ATOM 3278 C CA . HIS B 1 71 ? 20.688 -10.023 -5.133 1 95.44 71 HIS B CA 1
ATOM 3279 C C . HIS B 1 71 ? 20.219 -11.258 -5.887 1 95.44 71 HIS B C 1
ATOM 3281 O O . HIS B 1 71 ? 19.016 -11.57 -5.902 1 95.44 71 HIS B O 1
ATOM 3287 N N . ILE B 1 72 ? 21.125 -11.977 -6.457 1 96.5 72 ILE B N 1
ATOM 3288 C CA . ILE B 1 72 ? 20.797 -13.133 -7.281 1 96.5 72 ILE B CA 1
ATOM 3289 C C . ILE B 1 72 ? 20.141 -14.211 -6.422 1 96.5 72 ILE B C 1
ATOM 3291 O O . ILE B 1 72 ? 19.234 -14.914 -6.879 1 96.5 72 ILE B O 1
ATOM 3295 N N . LYS B 1 73 ? 20.5 -14.305 -5.203 1 97.31 73 LYS B N 1
ATOM 3296 C CA . LYS B 1 73 ? 20.047 -15.359 -4.297 1 97.31 73 LYS B CA 1
ATOM 3297 C C . LYS B 1 73 ? 18.547 -15.25 -4.035 1 97.31 73 LYS B C 1
ATOM 3299 O O . LYS B 1 73 ? 17.906 -16.219 -3.635 1 97.31 73 LYS B O 1
ATOM 3304 N N . SER B 1 74 ? 18 -14 -4.223 1 98.5 74 SER B N 1
ATOM 3305 C CA . SER B 1 74 ? 16.578 -13.766 -3.971 1 98.5 74 SER B CA 1
ATOM 3306 C C . SER B 1 74 ? 15.852 -13.375 -5.25 1 98.5 74 SER B C 1
ATOM 3308 O O . SER B 1 74 ? 14.836 -12.672 -5.207 1 98.5 74 SER B O 1
ATOM 3310 N N . THR B 1 75 ? 16.422 -13.891 -6.352 1 98.31 75 THR B N 1
ATOM 3311 C CA . THR B 1 75 ? 15.883 -13.586 -7.668 1 98.31 75 THR B CA 1
ATOM 3312 C C . THR B 1 75 ? 15.195 -14.812 -8.273 1 98.31 75 THR B C 1
ATOM 3314 O O . THR B 1 75 ? 15.734 -15.914 -8.211 1 98.31 75 THR B O 1
ATOM 3317 N N . ILE B 1 76 ? 14.023 -14.602 -8.781 1 98.88 76 ILE B N 1
ATOM 3318 C CA . ILE B 1 76 ? 13.25 -15.609 -9.5 1 98.88 76 ILE B CA 1
ATOM 3319 C C . ILE B 1 76 ? 13.039 -15.164 -10.945 1 98.88 76 ILE B C 1
ATOM 3321 O O . ILE B 1 76 ? 12.539 -14.062 -11.203 1 98.88 76 ILE B O 1
ATOM 3325 N N . PHE B 1 77 ? 13.398 -15.984 -11.836 1 98.75 77 PHE B N 1
ATOM 3326 C CA . PHE B 1 77 ? 13.25 -15.617 -13.242 1 98.75 77 PHE B CA 1
ATOM 3327 C C . PHE B 1 77 ? 11.812 -15.828 -13.703 1 98.75 77 PHE B C 1
ATOM 3329 O O . PHE B 1 77 ? 11.273 -16.922 -13.578 1 98.75 77 PHE B O 1
ATOM 3336 N N . HIS B 1 78 ? 11.25 -14.773 -14.195 1 98.56 78 HIS B N 1
ATOM 3337 C CA . HIS B 1 78 ? 9.906 -14.766 -14.766 1 98.56 78 HIS B CA 1
ATOM 3338 C C . HIS B 1 78 ? 9.867 -15.492 -16.109 1 98.56 78 HIS B C 1
ATOM 3340 O O . HIS B 1 78 ? 10.695 -15.227 -16.984 1 98.56 78 HIS B O 1
ATOM 3346 N N . LYS B 1 79 ? 8.961 -16.438 -16.266 1 97.94 79 LYS B N 1
ATOM 3347 C CA . LYS B 1 79 ? 8.844 -17.234 -17.484 1 97.94 79 LYS B CA 1
ATOM 3348 C C . LYS B 1 79 ? 10.164 -17.922 -17.812 1 97.94 79 LYS B C 1
ATOM 3350 O O . LYS B 1 79 ? 10.57 -17.984 -18.984 1 97.94 79 LYS B O 1
ATOM 3355 N N . ALA B 1 80 ? 10.906 -18.266 -16.766 1 97.25 80 ALA B N 1
ATOM 3356 C CA . ALA B 1 80 ? 12.195 -18.953 -16.812 1 97.25 80 ALA B CA 1
ATOM 3357 C C . ALA B 1 80 ? 13.297 -18.031 -17.328 1 97.25 80 ALA B C 1
ATOM 3359 O O . ALA B 1 80 ? 14.344 -18.5 -17.781 1 97.25 80 ALA B O 1
ATOM 3360 N N . GLY B 1 81 ? 13.047 -16.734 -17.312 1 94.88 81 GLY B N 1
ATOM 3361 C CA . GLY B 1 81 ? 14.078 -15.812 -17.75 1 94.88 81 GLY B CA 1
ATOM 3362 C C . GLY B 1 81 ? 13.914 -15.375 -19.203 1 94.88 81 GLY B C 1
ATOM 3363 O O . GLY B 1 81 ? 14.867 -15.445 -19.984 1 94.88 81 GLY B O 1
ATOM 3364 N N . GLY B 1 82 ? 12.812 -14.883 -19.516 1 91.44 82 GLY B N 1
ATOM 3365 C CA . GLY B 1 82 ? 12.43 -14.57 -20.891 1 91.44 82 GLY B CA 1
ATOM 3366 C C . GLY B 1 82 ? 13.328 -13.539 -21.547 1 91.44 82 GLY B C 1
ATOM 3367 O O . GLY B 1 82 ? 13.344 -13.414 -22.766 1 91.44 82 GLY B O 1
ATOM 3368 N N . TYR B 1 83 ? 14.102 -12.82 -20.75 1 93.19 83 TYR B N 1
ATOM 3369 C CA . TYR B 1 83 ? 15.031 -11.836 -21.297 1 93.19 83 TYR B CA 1
ATOM 3370 C C . TYR B 1 83 ? 16.25 -12.523 -21.922 1 93.19 83 TYR B C 1
ATOM 3372 O O . TYR B 1 83 ? 16.812 -12.039 -22.891 1 93.19 83 TYR B O 1
ATOM 3380 N N . HIS B 1 84 ? 16.641 -13.648 -21.422 1 93.69 84 HIS B N 1
ATOM 3381 C CA . HIS B 1 84 ? 17.922 -14.281 -21.781 1 93.69 84 HIS B CA 1
ATOM 3382 C C . HIS B 1 84 ? 17.719 -15.359 -22.828 1 93.69 84 HIS B C 1
ATOM 3384 O O . HIS B 1 84 ? 18.656 -15.695 -23.562 1 93.69 84 HIS B O 1
ATOM 3390 N N . ALA B 1 85 ? 16.578 -15.961 -22.922 1 95 85 ALA B N 1
ATOM 3391 C CA . ALA B 1 85 ? 16.203 -17.016 -23.859 1 95 85 ALA B CA 1
ATOM 3392 C C . ALA B 1 85 ? 14.688 -17.031 -24.078 1 95 85 ALA B C 1
ATOM 3394 O O . ALA B 1 85 ? 13.945 -16.344 -23.375 1 95 85 ALA B O 1
ATOM 3395 N N . PRO B 1 86 ? 14.25 -17.734 -25.156 1 95.38 86 PRO B N 1
ATOM 3396 C CA . PRO B 1 86 ? 12.797 -17.766 -25.344 1 95.38 86 PRO B CA 1
ATOM 3397 C C . PRO B 1 86 ? 12.055 -18.234 -24.094 1 95.38 86 PRO B C 1
ATOM 3399 O O . PRO B 1 86 ? 12.43 -19.234 -23.484 1 95.38 86 PRO B O 1
ATOM 3402 N N . GLU B 1 87 ? 11.102 -17.422 -23.703 1 96.25 87 GLU B N 1
ATOM 3403 C CA . GLU B 1 87 ? 10.391 -17.641 -22.438 1 96.25 87 GLU B CA 1
ATOM 3404 C C . GLU B 1 87 ? 9.758 -19.031 -22.406 1 96.25 87 GLU B C 1
ATOM 3406 O O . GLU B 1 87 ? 9.328 -19.562 -23.422 1 96.25 87 GLU B O 1
ATOM 3411 N N . ASN B 1 88 ? 9.75 -19.641 -21.203 1 97.5 88 ASN B N 1
ATOM 3412 C CA . ASN B 1 88 ? 9.055 -20.906 -20.969 1 97.5 88 ASN B CA 1
ATOM 3413 C C . ASN B 1 88 ? 9.609 -22.031 -21.859 1 97.5 88 ASN B C 1
ATOM 3415 O O . ASN B 1 88 ? 8.844 -22.781 -22.453 1 97.5 88 ASN B O 1
ATOM 3419 N N . THR B 1 89 ? 10.93 -22.062 -21.969 1 97.25 89 THR B N 1
ATOM 3420 C CA . THR B 1 89 ? 11.625 -23.125 -22.688 1 97.25 89 THR B CA 1
ATOM 3421 C C . THR B 1 89 ? 12.703 -23.75 -21.812 1 97.25 89 THR B C 1
ATOM 3423 O O . THR B 1 89 ? 13.047 -23.219 -20.766 1 97.25 89 THR B O 1
ATOM 3426 N N . LEU B 1 90 ? 13.18 -24.938 -22.266 1 98 90 LEU B N 1
ATOM 3427 C CA . LEU B 1 90 ? 14.289 -25.562 -21.562 1 98 90 LEU B CA 1
ATOM 3428 C C . LEU B 1 90 ? 15.562 -24.75 -21.703 1 98 90 LEU B C 1
ATOM 3430 O O . LEU B 1 90 ? 16.391 -24.719 -20.797 1 98 90 LEU B O 1
ATOM 3434 N N . GLU B 1 91 ? 15.695 -24.047 -22.828 1 96.81 91 GLU B N 1
ATOM 3435 C CA . GLU B 1 91 ? 16.828 -23.141 -23.047 1 96.81 91 GLU B CA 1
ATOM 3436 C C . GLU B 1 91 ? 16.859 -22.047 -21.984 1 96.81 91 GLU B C 1
ATOM 3438 O O . GLU B 1 91 ? 17.922 -21.719 -21.453 1 96.81 91 GLU B O 1
ATOM 3443 N N . ALA B 1 92 ? 15.703 -21.531 -21.703 1 97.44 92 ALA B N 1
ATOM 3444 C CA . ALA B 1 92 ? 15.625 -20.484 -20.688 1 97.44 92 ALA B CA 1
ATOM 3445 C C . ALA B 1 92 ? 15.984 -21.016 -19.297 1 97.44 92 ALA B C 1
ATOM 3447 O O . ALA B 1 92 ? 16.703 -20.375 -18.547 1 97.44 92 ALA B O 1
ATOM 3448 N N . ILE B 1 93 ? 15.562 -22.172 -19 1 98.44 93 ILE B N 1
ATOM 3449 C CA . ILE B 1 93 ? 15.859 -22.797 -17.719 1 98.44 93 ILE B CA 1
ATOM 3450 C C . ILE B 1 93 ? 17.359 -23.047 -17.609 1 98.44 93 ILE B C 1
ATOM 3452 O O . ILE B 1 93 ? 17.969 -22.766 -16.578 1 98.44 93 ILE B O 1
ATOM 3456 N N . ARG B 1 94 ? 17.906 -23.562 -18.609 1 97.88 94 ARG B N 1
ATOM 3457 C CA . ARG B 1 94 ? 19.344 -23.812 -18.609 1 97.88 94 ARG B CA 1
ATOM 3458 C C . ARG B 1 94 ? 20.125 -22.516 -18.438 1 97.88 94 ARG B C 1
ATOM 3460 O O . ARG B 1 94 ? 21.172 -22.484 -17.797 1 97.88 94 ARG B O 1
ATOM 3467 N N . GLN B 1 95 ? 19.609 -21.453 -19.078 1 96.56 95 GLN B N 1
ATOM 3468 C CA . GLN B 1 95 ? 20.25 -20.156 -18.875 1 96.56 95 GLN B CA 1
ATOM 3469 C C . GLN B 1 95 ? 20.172 -19.719 -17.406 1 96.56 95 GLN B C 1
ATOM 3471 O O . GLN B 1 95 ? 21.141 -19.188 -16.875 1 96.56 95 GLN B O 1
ATOM 3476 N N . ALA B 1 96 ? 19.047 -19.906 -16.828 1 98.31 96 ALA B N 1
ATOM 3477 C CA . ALA B 1 96 ? 18.891 -19.562 -15.406 1 98.31 96 ALA B CA 1
ATOM 3478 C C . ALA B 1 96 ? 19.906 -20.328 -14.555 1 98.31 96 ALA B C 1
ATOM 3480 O O . ALA B 1 96 ? 20.562 -19.75 -13.695 1 98.31 96 ALA B O 1
ATOM 3481 N N . ILE B 1 97 ? 20.047 -21.609 -14.836 1 98.31 97 ILE B N 1
ATOM 3482 C CA . ILE B 1 97 ? 20.984 -22.469 -14.109 1 98.31 97 ILE B CA 1
ATOM 3483 C C . ILE B 1 97 ? 22.406 -21.969 -14.32 1 98.31 97 ILE B C 1
ATOM 3485 O O . ILE B 1 97 ? 23.172 -21.828 -13.359 1 98.31 97 ILE B O 1
ATOM 3489 N N . SER B 1 98 ? 22.688 -21.625 -15.523 1 97.56 98 SER B N 1
ATOM 3490 C CA . SER B 1 98 ? 24.047 -21.188 -15.859 1 97.56 98 SER B CA 1
ATOM 3491 C C . SER B 1 98 ? 24.375 -19.859 -15.172 1 97.56 98 SER B C 1
ATOM 3493 O O . SER B 1 98 ? 25.531 -19.609 -14.836 1 97.56 98 SER B O 1
ATOM 3495 N N . LEU B 1 99 ? 23.375 -19.062 -14.938 1 96.88 99 LEU B N 1
ATOM 3496 C CA . LEU B 1 99 ? 23.562 -17.75 -14.344 1 96.88 99 LEU B CA 1
ATOM 3497 C C . LEU B 1 99 ? 23.516 -17.828 -12.82 1 96.88 99 LEU B C 1
ATOM 3499 O O . LEU B 1 99 ? 23.656 -16.812 -12.141 1 96.88 99 LEU B O 1
ATOM 3503 N N . GLY B 1 100 ? 23.219 -18.984 -12.32 1 97.44 100 GLY B N 1
ATOM 3504 C CA . GLY B 1 100 ? 23.188 -19.188 -10.883 1 97.44 100 GLY B CA 1
ATOM 3505 C C . GLY B 1 100 ? 21.891 -18.719 -10.242 1 97.44 100 GLY B C 1
ATOM 3506 O O . GLY B 1 100 ? 21.844 -18.453 -9.039 1 97.44 100 GLY B O 1
ATOM 3507 N N . ILE B 1 101 ? 20.906 -18.516 -11.039 1 98.25 101 ILE B N 1
ATOM 3508 C CA . ILE B 1 101 ? 19.594 -18.141 -10.516 1 98.25 101 ILE B CA 1
ATOM 3509 C C . ILE B 1 101 ? 18.984 -19.312 -9.758 1 98.25 101 ILE B C 1
ATOM 3511 O O . ILE B 1 101 ? 18.875 -20.422 -10.289 1 98.25 101 ILE B O 1
ATOM 3515 N N . PRO B 1 102 ? 18.531 -19.078 -8.547 1 98.62 102 PRO B N 1
ATOM 3516 C CA . PRO B 1 102 ? 18.109 -20.203 -7.711 1 98.62 102 PRO B CA 1
ATOM 3517 C C . PRO B 1 102 ? 16.672 -20.656 -8.016 1 98.62 102 PRO B C 1
ATOM 3519 O O . PRO B 1 102 ? 16.266 -21.734 -7.578 1 98.62 102 PRO B O 1
ATOM 3522 N N . ALA B 1 103 ? 15.938 -19.781 -8.727 1 98.88 103 ALA B N 1
ATOM 3523 C CA . ALA B 1 103 ? 14.523 -20.094 -8.898 1 98.88 103 ALA B CA 1
ATOM 3524 C C . ALA B 1 103 ? 14 -19.547 -10.227 1 98.88 103 ALA B C 1
ATOM 3526 O O . ALA B 1 103 ? 14.453 -18.5 -10.695 1 98.88 103 ALA B O 1
ATOM 3527 N N . VAL B 1 104 ? 12.977 -20.281 -10.781 1 98.88 104 VAL B N 1
ATOM 3528 C CA . VAL B 1 104 ? 12.289 -19.828 -11.984 1 98.88 104 VAL B CA 1
ATOM 3529 C C . VAL B 1 104 ? 10.773 -19.922 -11.773 1 98.88 104 VAL B C 1
ATOM 3531 O O . VAL B 1 104 ? 10.305 -20.734 -10.969 1 98.88 104 VAL B O 1
ATOM 3534 N N . GLU B 1 105 ? 10.102 -19.031 -12.367 1 98.88 105 GLU B N 1
ATOM 3535 C CA . GLU B 1 105 ? 8.656 -19.125 -12.523 1 98.88 105 GLU B CA 1
ATOM 3536 C C . GLU B 1 105 ? 8.281 -19.5 -13.953 1 98.88 105 GLU B C 1
ATOM 3538 O O . GLU B 1 105 ? 8.766 -18.906 -14.914 1 98.88 105 GLU B O 1
ATOM 3543 N N . ILE B 1 106 ? 7.457 -20.516 -14.102 1 98.75 106 ILE B N 1
ATOM 3544 C CA . ILE B 1 106 ? 7.039 -20.984 -15.414 1 98.75 106 ILE B CA 1
ATOM 3545 C C . ILE B 1 106 ? 5.516 -20.969 -15.508 1 98.75 106 ILE B C 1
ATOM 3547 O O . ILE B 1 106 ? 4.824 -20.938 -14.484 1 98.75 106 ILE B O 1
ATOM 3551 N N . ASP B 1 107 ? 5.035 -20.969 -16.734 1 98.31 107 ASP B N 1
ATOM 3552 C CA . ASP B 1 107 ? 3.6 -20.969 -17 1 98.31 107 ASP B CA 1
ATOM 3553 C C . ASP B 1 107 ? 3.131 -22.344 -17.484 1 98.31 107 ASP B C 1
ATOM 3555 O O . ASP B 1 107 ? 3.654 -22.859 -18.484 1 98.31 107 ASP B O 1
ATOM 3559 N N . LEU B 1 108 ? 2.174 -22.844 -16.812 1 98.31 108 LEU B N 1
ATOM 3560 C CA . LEU B 1 108 ? 1.667 -24.172 -17.156 1 98.31 108 LEU B CA 1
ATOM 3561 C C . LEU B 1 108 ? 0.305 -24.078 -17.844 1 98.31 108 LEU B C 1
ATOM 3563 O O . LEU B 1 108 ? -0.608 -23.438 -17.312 1 98.31 108 LEU B O 1
ATOM 3567 N N . GLU B 1 109 ? 0.201 -24.656 -18.984 1 97.38 109 GLU B N 1
ATOM 3568 C CA . GLU B 1 109 ? -1.053 -24.906 -19.688 1 97.38 109 GLU B CA 1
ATOM 3569 C C . GLU B 1 109 ? -1.25 -26.391 -19.969 1 97.38 109 GLU B C 1
ATOM 3571 O O . GLU B 1 109 ? -0.302 -27.172 -19.891 1 97.38 109 GLU B O 1
ATOM 3576 N N . ILE B 1 110 ? -2.5 -26.766 -20.25 1 97.5 110 ILE B N 1
ATOM 3577 C CA . ILE B 1 110 ? -2.811 -28.156 -20.5 1 97.5 110 ILE B CA 1
ATOM 3578 C C . ILE B 1 110 ? -3.457 -28.312 -21.875 1 97.5 110 ILE B C 1
ATOM 3580 O O . ILE B 1 110 ? -4.438 -27.625 -22.172 1 97.5 110 ILE B O 1
ATOM 3584 N N . THR B 1 111 ? -2.914 -29.203 -22.672 1 97.31 111 THR B N 1
ATOM 3585 C CA . THR B 1 111 ? -3.406 -29.438 -24.031 1 97.31 111 THR B CA 1
ATOM 3586 C C . THR B 1 111 ? -4.723 -30.219 -24 1 97.31 111 THR B C 1
ATOM 3588 O O . THR B 1 111 ? -5.148 -30.672 -22.938 1 97.31 111 THR B O 1
ATOM 3591 N N . SER B 1 112 ? -5.367 -30.297 -25.203 1 97.19 112 SER B N 1
ATOM 3592 C CA . SER B 1 112 ? -6.656 -30.969 -25.312 1 97.19 112 SER B CA 1
ATOM 3593 C C . SER B 1 112 ? -6.547 -32.438 -24.922 1 97.19 112 SER B C 1
ATOM 3595 O O . SER B 1 112 ? -7.496 -33.031 -24.391 1 97.19 112 SER B O 1
ATOM 3597 N N . ASP B 1 113 ? -5.402 -33.031 -25.156 1 97.31 113 ASP B N 1
ATOM 3598 C CA . ASP B 1 113 ? -5.188 -34.438 -24.875 1 97.31 113 ASP B CA 1
ATOM 3599 C C . ASP B 1 113 ? -4.527 -34.625 -23.516 1 97.31 113 ASP B C 1
ATOM 3601 O O . ASP B 1 113 ? -4.023 -35.719 -23.203 1 97.31 113 ASP B O 1
ATOM 3605 N N . GLY B 1 114 ? -4.387 -33.562 -22.688 1 96.44 114 GLY B N 1
ATOM 3606 C CA . GLY B 1 114 ? -4.07 -33.688 -21.281 1 96.44 114 GLY B CA 1
ATOM 3607 C C . GLY B 1 114 ? -2.584 -33.594 -20.984 1 96.44 114 GLY B C 1
ATOM 3608 O O . GLY B 1 114 ? -2.131 -33.969 -19.906 1 96.44 114 GLY B O 1
ATOM 3609 N N . VAL B 1 115 ? -1.814 -33.125 -21.906 1 97.75 115 VAL B N 1
ATOM 3610 C CA . VAL B 1 115 ? -0.38 -32.969 -21.688 1 97.75 115 VAL B CA 1
ATOM 3611 C C . VAL B 1 115 ? -0.087 -31.562 -21.172 1 97.75 115 VAL B C 1
ATOM 3613 O O . VAL B 1 115 ? -0.552 -30.578 -21.75 1 97.75 115 VAL B O 1
ATOM 3616 N N . GLY B 1 116 ? 0.621 -31.469 -20.016 1 97.94 116 GLY B N 1
ATOM 3617 C CA . GLY B 1 116 ? 1.074 -30.172 -19.531 1 97.94 116 GLY B CA 1
ATOM 3618 C C . GLY B 1 116 ? 2.219 -29.609 -20.344 1 97.94 116 GLY B C 1
ATOM 3619 O O . GLY B 1 116 ? 3.197 -30.312 -20.625 1 97.94 116 GLY B O 1
ATOM 3620 N N . VAL B 1 117 ? 2.082 -28.344 -20.781 1 98.19 117 VAL B N 1
ATOM 3621 C CA . VAL B 1 117 ? 3.129 -27.672 -21.547 1 98.19 117 VAL B CA 1
ATOM 3622 C C . VAL B 1 117 ? 3.387 -26.281 -20.984 1 98.19 117 VAL B C 1
ATOM 3624 O O . VAL B 1 117 ? 2.541 -25.734 -20.266 1 98.19 117 VAL B O 1
ATOM 3627 N N . LEU B 1 118 ? 4.57 -25.797 -21.188 1 98.19 118 LEU B N 1
ATOM 3628 C CA . LEU B 1 118 ? 4.906 -24.453 -20.75 1 98.19 118 LEU B CA 1
ATOM 3629 C C . LEU B 1 118 ? 4.547 -23.422 -21.812 1 98.19 118 LEU B C 1
ATOM 3631 O O . LEU B 1 118 ? 5.062 -23.469 -22.938 1 98.19 118 LEU B O 1
ATOM 3635 N N . HIS B 1 119 ? 3.688 -22.5 -21.453 1 96.56 119 HIS B N 1
ATOM 3636 C CA . HIS B 1 119 ? 3.295 -21.422 -22.344 1 96.56 119 HIS B CA 1
ATOM 3637 C C . HIS B 1 119 ? 2.584 -20.312 -21.594 1 96.56 119 HIS B C 1
ATOM 3639 O O . HIS B 1 119 ? 1.715 -20.578 -20.75 1 96.56 119 HIS B O 1
ATOM 3645 N N . HIS B 1 120 ? 3.027 -19.094 -21.891 1 92.12 120 HIS B N 1
ATOM 3646 C CA . HIS B 1 120 ? 2.398 -17.953 -21.234 1 92.12 120 HIS B CA 1
ATOM 3647 C C . HIS B 1 120 ? 1.096 -17.578 -21.938 1 92.12 120 HIS B C 1
ATOM 3649 O O . HIS B 1 120 ? 1.114 -16.969 -23 1 92.12 120 HIS B O 1
ATOM 3655 N N . GLY B 1 121 ? 0.039 -17.922 -21.406 1 87.12 121 GLY B N 1
ATOM 3656 C CA . GLY B 1 121 ? -1.266 -17.594 -21.953 1 87.12 121 GLY B CA 1
ATOM 3657 C C . GLY B 1 121 ? -1.876 -18.719 -22.766 1 87.12 121 GLY B C 1
ATOM 3658 O O . GLY B 1 121 ? -1.18 -19.656 -23.141 1 87.12 121 GLY B O 1
ATOM 3659 N N . PRO B 1 122 ? -3.113 -18.531 -23.188 1 92.12 122 PRO B N 1
ATOM 3660 C CA . PRO B 1 122 ? -3.85 -19.625 -23.812 1 92.12 122 PRO B CA 1
ATOM 3661 C C . PRO B 1 122 ? -3.664 -19.688 -25.328 1 92.12 122 PRO B C 1
ATOM 3663 O O . PRO B 1 122 ? -3.986 -20.703 -25.953 1 92.12 122 PRO B O 1
ATOM 3666 N N . GLU B 1 123 ? -3.088 -18.578 -25.891 1 94.75 123 GLU B N 1
ATOM 3667 C CA . GLU B 1 123 ? -2.996 -18.5 -27.344 1 94.75 123 GLU B CA 1
ATOM 3668 C C . GLU B 1 123 ? -1.574 -18.766 -27.828 1 94.75 123 GLU B C 1
ATOM 3670 O O . GLU B 1 123 ? -0.653 -18 -27.516 1 94.75 123 GLU B O 1
ATOM 3675 N N . LEU B 1 124 ? -1.418 -19.656 -28.75 1 95.81 124 LEU B N 1
ATOM 3676 C CA . LEU B 1 124 ? -0.113 -20.125 -29.203 1 95.81 124 LEU B CA 1
ATOM 3677 C C . LEU B 1 124 ? 0.617 -19.031 -29.984 1 95.81 124 LEU B C 1
ATOM 3679 O O . LEU B 1 124 ? 1.848 -18.969 -29.953 1 95.81 124 LEU B O 1
ATOM 3683 N N . GLN B 1 125 ? -0.068 -18.172 -30.609 1 94.06 125 GLN B N 1
ATOM 3684 C CA . GLN B 1 125 ? 0.53 -17.188 -31.516 1 94.06 125 GLN B CA 1
ATOM 3685 C C . GLN B 1 125 ? 1.301 -16.125 -30.734 1 94.06 125 GLN B C 1
ATOM 3687 O O . GLN B 1 125 ? 2.066 -15.359 -31.312 1 94.06 125 GLN B O 1
ATOM 3692 N N . THR B 1 126 ? 1.102 -16.109 -29.469 1 90.5 126 THR B N 1
ATOM 3693 C CA . THR B 1 126 ? 1.765 -15.094 -28.656 1 90.5 126 THR B CA 1
ATOM 3694 C C . THR B 1 126 ? 3.275 -15.312 -28.656 1 90.5 126 THR B C 1
ATOM 3696 O O . THR B 1 126 ? 4.043 -14.352 -28.703 1 90.5 126 THR B O 1
ATOM 3699 N N . THR B 1 127 ? 3.701 -16.625 -28.578 1 92 127 THR B N 1
ATOM 3700 C CA . THR B 1 127 ? 5.137 -16.844 -28.453 1 92 127 THR B CA 1
ATOM 3701 C C . THR B 1 127 ? 5.625 -17.875 -29.453 1 92 127 THR B C 1
ATOM 3703 O O . THR B 1 127 ? 6.809 -18.219 -29.469 1 92 127 THR B O 1
ATOM 3706 N N . THR B 1 128 ? 4.746 -18.422 -30.281 1 95.19 128 THR B N 1
ATOM 3707 C CA . THR B 1 128 ? 5.145 -19.438 -31.25 1 95.19 128 THR B CA 1
ATOM 3708 C C . THR B 1 128 ? 4.703 -19.031 -32.656 1 95.19 128 THR B C 1
ATOM 3710 O O . THR B 1 128 ? 4.07 -18 -32.844 1 95.19 128 THR B O 1
ATOM 3713 N N . ASP B 1 129 ? 5.137 -19.875 -33.594 1 95.19 129 ASP B N 1
ATOM 3714 C CA . ASP B 1 129 ? 4.727 -19.656 -35 1 95.19 129 ASP B CA 1
ATOM 3715 C C . ASP B 1 129 ? 3.43 -20.391 -35.312 1 95.19 129 ASP B C 1
ATOM 3717 O O . ASP B 1 129 ? 3.057 -20.531 -36.469 1 95.19 129 ASP B O 1
ATOM 3721 N N . GLY B 1 130 ? 2.824 -20.906 -34.312 1 95.81 130 GLY B N 1
ATOM 3722 C CA . GLY B 1 130 ? 1.553 -21.578 -34.469 1 95.81 130 GLY B CA 1
ATOM 3723 C C . GLY B 1 130 ? 0.359 -20.734 -34.094 1 95.81 130 GLY B C 1
ATOM 3724 O O . GLY B 1 130 ? 0.512 -19.562 -33.75 1 95.81 130 GLY B O 1
ATOM 3725 N N . ASN B 1 131 ? -0.828 -21.344 -34.281 1 95.94 131 ASN B N 1
ATOM 3726 C CA . ASN B 1 131 ? -2.08 -20.672 -33.969 1 95.94 131 ASN B CA 1
ATOM 3727 C C . ASN B 1 131 ? -3.023 -21.578 -33.188 1 95.94 131 ASN B C 1
ATOM 3729 O O . ASN B 1 131 ? -2.93 -22.812 -33.312 1 95.94 131 ASN B O 1
ATOM 3733 N N . GLY B 1 132 ? -3.879 -20.922 -32.438 1 96.12 132 GLY B N 1
ATOM 3734 C CA . GLY B 1 132 ? -4.898 -21.672 -31.719 1 96.12 132 GLY B CA 1
ATOM 3735 C C . GLY B 1 132 ? -4.75 -21.578 -30.219 1 96.12 132 GLY B C 1
ATOM 3736 O O . GLY B 1 132 ? -3.777 -21.016 -29.719 1 96.12 132 GLY B O 1
ATOM 3737 N N . ARG B 1 133 ? -5.828 -22.109 -29.609 1 95.88 133 ARG B N 1
ATOM 3738 C CA . ARG B 1 133 ? -5.828 -22.203 -28.156 1 95.88 133 ARG B CA 1
ATOM 3739 C C . ARG B 1 133 ? -5.215 -23.516 -27.688 1 95.88 133 ARG B C 1
ATOM 3741 O O . ARG B 1 133 ? -5.551 -24.578 -28.203 1 95.88 133 ARG B O 1
ATOM 3748 N N . ILE B 1 134 ? -4.387 -23.438 -26.703 1 96.94 134 ILE B N 1
ATOM 3749 C CA . ILE B 1 134 ? -3.641 -24.594 -26.219 1 96.94 134 ILE B CA 1
ATOM 3750 C C . ILE B 1 134 ? -4.609 -25.688 -25.781 1 96.94 134 ILE B C 1
ATOM 3752 O O . ILE B 1 134 ? -4.395 -26.875 -26.062 1 96.94 134 ILE B O 1
ATOM 3756 N N . SER B 1 135 ? -5.734 -25.344 -25.156 1 96.25 135 SER B N 1
ATOM 3757 C CA . SER B 1 135 ? -6.703 -26.297 -24.609 1 96.25 135 SER B CA 1
ATOM 3758 C C . SER B 1 135 ? -7.48 -26.969 -25.734 1 96.25 135 SER B C 1
ATOM 3760 O O . SER B 1 135 ? -8.234 -27.922 -25.484 1 96.25 135 SER B O 1
ATOM 3762 N N . GLU B 1 136 ? -7.289 -26.547 -26.984 1 97.5 136 GLU B N 1
ATOM 3763 C CA . GLU B 1 136 ? -8.078 -27.062 -28.094 1 97.5 136 GLU B CA 1
ATOM 3764 C C . GLU B 1 136 ? -7.199 -27.828 -29.094 1 97.5 136 GLU B C 1
ATOM 3766 O O . GLU B 1 136 ? -7.688 -28.312 -30.109 1 97.5 136 GLU B O 1
ATOM 3771 N N . VAL B 1 137 ? -5.93 -27.875 -28.797 1 97.56 137 VAL B N 1
ATOM 3772 C CA . VAL B 1 137 ? -5.027 -28.578 -29.703 1 97.56 137 VAL B CA 1
ATOM 3773 C C . VAL B 1 137 ? -4.285 -29.672 -28.938 1 97.56 137 VAL B C 1
ATOM 3775 O O . VAL B 1 137 ? -4.25 -29.672 -27.703 1 97.56 137 VAL B O 1
ATOM 3778 N N . THR B 1 138 ? -3.744 -30.625 -29.672 1 97.75 138 THR B N 1
ATOM 3779 C CA . THR B 1 138 ? -3.012 -31.734 -29.078 1 97.75 138 THR B CA 1
ATOM 3780 C C . THR B 1 138 ? -1.531 -31.391 -28.938 1 97.75 138 THR B C 1
ATOM 3782 O O . THR B 1 138 ? -1.041 -30.453 -29.562 1 97.75 138 THR B O 1
ATOM 3785 N N . TYR B 1 139 ? -0.897 -32.219 -28.094 1 97.56 139 TYR B N 1
ATOM 3786 C CA . TYR B 1 139 ? 0.539 -32 -27.938 1 97.56 139 TYR B CA 1
ATOM 3787 C C . TYR B 1 139 ? 1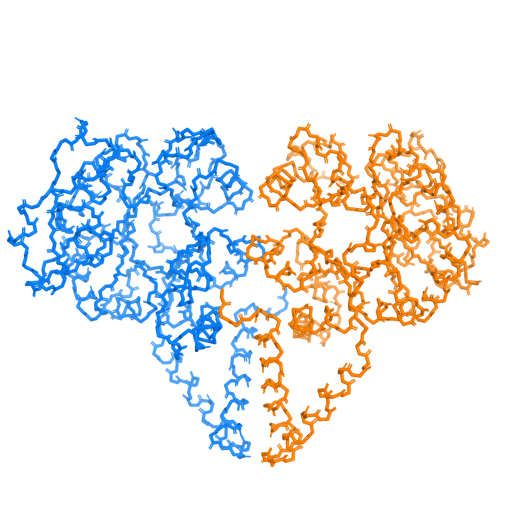.28 -32.312 -29.234 1 97.56 139 TYR B C 1
ATOM 3789 O O . TYR B 1 139 ? 2.295 -31.672 -29.531 1 97.56 139 TYR B O 1
ATOM 3797 N N . ASP B 1 140 ? 0.807 -33.219 -30 1 97.75 140 ASP B N 1
ATOM 3798 C CA . ASP B 1 140 ? 1.428 -33.562 -31.281 1 97.75 140 ASP B CA 1
ATOM 3799 C C . ASP B 1 140 ? 1.548 -32.344 -32.188 1 97.75 140 ASP B C 1
ATOM 3801 O O . ASP B 1 140 ? 2.533 -32.188 -32.906 1 97.75 140 ASP B O 1
ATOM 3805 N N . TYR B 1 141 ? 0.568 -31.5 -32.156 1 97.75 141 TYR B N 1
ATOM 3806 C CA . TYR B 1 141 ? 0.621 -30.25 -32.906 1 97.75 141 TYR B CA 1
ATOM 3807 C C . TYR B 1 141 ? 1.617 -29.281 -32.281 1 97.75 141 TYR B C 1
ATOM 3809 O O . TYR B 1 141 ? 2.459 -28.719 -32.969 1 97.75 141 TYR B O 1
ATOM 3817 N N . ILE B 1 142 ? 1.636 -29.156 -31 1 97.31 142 ILE B N 1
ATOM 3818 C CA . ILE B 1 142 ? 2.443 -28.172 -30.281 1 97.31 142 ILE B CA 1
ATOM 3819 C C . ILE B 1 142 ? 3.924 -28.5 -30.453 1 97.31 142 ILE B C 1
ATOM 3821 O O . ILE B 1 142 ? 4.754 -27.594 -30.578 1 97.31 142 ILE B O 1
ATOM 3825 N N . ARG B 1 143 ? 4.188 -29.75 -30.469 1 95.56 143 ARG B N 1
ATOM 3826 C CA . ARG B 1 143 ? 5.582 -30.172 -30.531 1 95.56 143 ARG B CA 1
ATOM 3827 C C . ARG B 1 143 ? 6.215 -29.766 -31.859 1 95.56 143 ARG B C 1
ATOM 3829 O O . ARG B 1 143 ? 7.438 -29.75 -32 1 95.56 143 ARG B O 1
ATOM 3836 N N . THR B 1 144 ? 5.395 -29.438 -32.844 1 96.38 144 THR B N 1
ATOM 3837 C CA . THR B 1 144 ? 5.906 -29.031 -34.156 1 96.38 144 THR B CA 1
ATOM 3838 C C . THR B 1 144 ? 6.207 -27.547 -34.156 1 96.38 144 THR B C 1
ATOM 3840 O O . THR B 1 144 ? 6.801 -27.031 -35.125 1 96.38 144 THR B O 1
ATOM 3843 N N . LEU B 1 145 ? 5.855 -26.844 -33.188 1 96.88 145 LEU B N 1
ATOM 3844 C CA . LEU B 1 145 ? 5.941 -25.391 -33.188 1 96.88 145 LEU B CA 1
ATOM 3845 C C . LEU B 1 145 ? 7.293 -24.922 -32.656 1 96.88 145 LEU B C 1
ATOM 3847 O O . LEU B 1 145 ? 7.988 -25.688 -31.969 1 96.88 145 LEU B O 1
ATOM 3851 N N . ASN B 1 146 ? 7.625 -23.703 -33.031 1 95.94 146 ASN B N 1
ATOM 3852 C CA . ASN B 1 146 ? 8.844 -23.047 -32.562 1 95.94 146 ASN B CA 1
ATOM 3853 C C . ASN B 1 146 ? 8.555 -21.969 -31.516 1 95.94 146 ASN B C 1
ATOM 3855 O O . ASN B 1 146 ? 8.031 -20.906 -31.844 1 95.94 146 ASN B O 1
ATOM 3859 N N . ALA B 1 147 ? 9.016 -22.203 -30.312 1 94.75 147 ALA B N 1
ATOM 3860 C CA . ALA B 1 147 ? 8.75 -21.297 -29.188 1 94.75 147 ALA B CA 1
ATOM 3861 C C . ALA B 1 147 ? 9.703 -20.109 -29.219 1 94.75 147 ALA B C 1
ATOM 3863 O O . ALA B 1 147 ? 9.586 -19.188 -28.406 1 94.75 147 ALA B O 1
ATOM 3864 N N . ALA B 1 148 ? 10.594 -20.031 -30.172 1 93.94 148 ALA B N 1
ATOM 3865 C CA . ALA B 1 148 ? 11.539 -18.922 -30.312 1 93.94 148 ALA B CA 1
ATOM 3866 C C . ALA B 1 148 ? 11.133 -18 -31.453 1 93.94 148 ALA B C 1
ATOM 3868 O O . ALA B 1 148 ? 11.828 -17.031 -31.75 1 93.94 148 ALA B O 1
ATOM 3869 N N . ALA B 1 149 ? 10.062 -18.266 -32.031 1 90.62 149 ALA B N 1
ATOM 3870 C CA . ALA B 1 149 ? 9.688 -17.641 -33.312 1 90.62 149 ALA B CA 1
ATOM 3871 C C . ALA B 1 149 ? 9.648 -16.125 -33.188 1 90.62 149 ALA B C 1
ATOM 3873 O O . ALA B 1 149 ? 10.031 -15.414 -34.125 1 90.62 149 ALA B O 1
ATOM 3874 N N . HIS B 1 150 ? 9.25 -15.602 -32.062 1 87.56 150 HIS B N 1
ATOM 3875 C CA . HIS B 1 150 ? 9.062 -14.164 -31.922 1 87.56 150 HIS B CA 1
ATOM 3876 C C . HIS B 1 150 ? 10.055 -13.57 -30.922 1 87.56 150 HIS B C 1
ATOM 3878 O O . HIS B 1 150 ? 9.977 -12.391 -30.594 1 87.56 150 HIS B O 1
ATOM 3884 N N . HIS B 1 151 ? 10.945 -14.352 -30.5 1 88.75 151 HIS B N 1
ATOM 3885 C CA . HIS B 1 151 ? 11.859 -13.867 -29.469 1 88.75 151 HIS B CA 1
ATOM 3886 C C . HIS B 1 151 ? 12.984 -13.039 -30.078 1 88.75 151 HIS B C 1
ATOM 3888 O O . HIS B 1 151 ? 13.508 -13.375 -31.141 1 88.75 151 HIS B O 1
ATOM 3894 N N . PRO B 1 152 ? 13.336 -11.922 -29.359 1 85.88 152 PRO B N 1
ATOM 3895 C CA . PRO B 1 152 ? 14.398 -11.055 -29.875 1 85.88 152 PRO B CA 1
ATOM 3896 C C . PRO B 1 152 ? 15.734 -11.789 -30.016 1 85.88 152 PRO B C 1
ATOM 3898 O O . PRO B 1 152 ? 16.562 -11.422 -30.859 1 85.88 152 PRO B O 1
ATOM 3901 N N . ASN B 1 153 ? 15.984 -12.789 -29.203 1 80.75 153 ASN B N 1
ATOM 3902 C CA . ASN B 1 153 ? 17.219 -13.547 -29.25 1 80.75 153 ASN B CA 1
ATOM 3903 C C . ASN B 1 153 ? 17.094 -14.766 -30.156 1 80.75 153 ASN B C 1
ATOM 3905 O O . ASN B 1 153 ? 17.75 -15.789 -29.938 1 80.75 153 ASN B O 1
ATOM 3909 N N . LYS B 1 154 ? 16.234 -14.727 -31.078 1 79.38 154 LYS B N 1
ATOM 3910 C CA . LYS B 1 154 ? 15.992 -15.859 -31.953 1 79.38 154 LYS B CA 1
ATOM 3911 C C . LYS B 1 154 ? 17.234 -16.219 -32.75 1 79.38 154 LYS B C 1
ATOM 3913 O O . LYS B 1 154 ? 17.391 -17.375 -33.188 1 79.38 154 LYS B O 1
ATOM 3918 N N . ASP B 1 155 ? 18.141 -15.305 -32.906 1 84.44 155 ASP B N 1
ATOM 3919 C CA . ASP B 1 155 ? 19.391 -15.602 -33.594 1 84.44 155 ASP B CA 1
ATOM 3920 C C . ASP B 1 155 ? 20.266 -16.547 -32.781 1 84.44 155 ASP B C 1
ATOM 3922 O O . ASP B 1 155 ? 20.922 -17.422 -33.312 1 84.44 155 ASP B O 1
ATOM 3926 N N . LYS B 1 156 ? 20.156 -16.375 -31.438 1 88.31 156 LYS B N 1
ATOM 3927 C CA . LYS B 1 156 ? 20.922 -17.219 -30.531 1 88.31 156 LYS B CA 1
ATOM 3928 C C . LYS B 1 156 ? 20.203 -18.547 -30.281 1 88.31 156 LYS B C 1
ATOM 3930 O O . LYS B 1 156 ? 20.844 -19.562 -29.984 1 88.31 156 LYS B O 1
ATOM 3935 N N . PHE B 1 157 ? 18.906 -18.453 -30.375 1 90.19 157 PHE B N 1
ATOM 3936 C CA . PHE B 1 157 ? 18.062 -19.625 -30.172 1 90.19 157 PHE B CA 1
ATOM 3937 C C . PHE B 1 157 ? 17.109 -19.797 -31.344 1 90.19 157 PHE B C 1
ATOM 3939 O O . PHE B 1 157 ? 15.898 -19.594 -31.188 1 90.19 157 PHE B O 1
ATOM 3946 N N . PRO B 1 158 ? 17.641 -20.25 -32.406 1 86.19 158 PRO B N 1
ATOM 3947 C CA . PRO B 1 158 ? 16.812 -20.266 -33.594 1 86.19 158 PRO B CA 1
ATOM 3948 C C . PRO B 1 158 ? 15.602 -21.203 -33.469 1 86.19 158 PRO B C 1
ATOM 3950 O O . PRO B 1 158 ? 14.555 -20.938 -34.062 1 86.19 158 PRO B O 1
ATOM 3953 N N . VAL B 1 159 ? 15.812 -22.328 -32.719 1 90.25 159 VAL B N 1
ATOM 3954 C CA . VAL B 1 159 ? 14.695 -23.234 -32.531 1 90.25 159 VAL B CA 1
ATOM 3955 C C . VAL B 1 159 ? 14.617 -23.656 -31.062 1 90.25 159 VAL B C 1
ATOM 3957 O O . VAL B 1 159 ? 15.641 -23.938 -30.438 1 90.25 159 VAL B O 1
ATOM 3960 N N . ALA B 1 160 ? 13.445 -23.516 -30.594 1 93.81 160 ALA B N 1
ATOM 3961 C CA . ALA B 1 160 ? 13.133 -24.031 -29.266 1 93.81 160 ALA B CA 1
ATOM 3962 C C . ALA B 1 160 ? 11.766 -24.719 -29.25 1 93.81 160 ALA B C 1
ATOM 3964 O O . ALA B 1 160 ? 10.82 -24.25 -29.875 1 93.81 160 ALA B O 1
ATOM 3965 N N . ASN B 1 161 ? 11.711 -25.812 -28.594 1 95.06 161 ASN B N 1
ATOM 3966 C CA . ASN B 1 161 ? 10.445 -26.516 -28.453 1 95.06 161 ASN B CA 1
ATOM 3967 C C . ASN B 1 161 ? 9.633 -25.984 -27.281 1 95.06 161 ASN B C 1
ATOM 3969 O O . ASN B 1 161 ? 10.195 -25.391 -26.359 1 95.06 161 ASN B O 1
ATOM 3973 N N . VAL B 1 162 ? 8.352 -26.141 -27.438 1 97.31 162 VAL B N 1
ATOM 3974 C CA . VAL B 1 162 ? 7.508 -25.984 -26.25 1 97.31 162 VAL B CA 1
ATOM 3975 C C . VAL B 1 162 ? 7.664 -27.203 -25.344 1 97.31 162 VAL B C 1
ATOM 3977 O O . VAL B 1 162 ? 7.219 -28.297 -25.688 1 97.31 162 VAL B O 1
ATOM 3980 N N . PRO B 1 163 ? 8.289 -26.984 -24.281 1 98.06 163 PRO B N 1
ATOM 3981 C CA . PRO B 1 163 ? 8.555 -28.156 -23.453 1 98.06 163 PRO B CA 1
ATOM 3982 C C . PRO B 1 163 ? 7.32 -28.656 -22.703 1 98.06 163 PRO B C 1
ATOM 3984 O O . PRO B 1 163 ? 6.387 -27.875 -22.469 1 98.06 163 PRO B O 1
ATOM 3987 N N . THR B 1 164 ? 7.328 -29.938 -22.391 1 98.44 164 THR B N 1
ATOM 3988 C CA . THR B 1 164 ? 6.336 -30.453 -21.453 1 98.44 164 THR B CA 1
ATOM 3989 C C . THR B 1 164 ? 6.707 -30.094 -20.016 1 98.44 164 THR B C 1
ATOM 3991 O O . THR B 1 164 ? 7.875 -29.812 -19.734 1 98.44 164 THR B O 1
ATOM 3994 N N . ILE B 1 165 ? 5.719 -30.109 -19.188 1 98.62 165 ILE B N 1
ATOM 3995 C CA . ILE B 1 165 ? 5.953 -29.844 -17.766 1 98.62 165 ILE B CA 1
ATOM 3996 C C . ILE B 1 165 ? 6.863 -30.938 -17.203 1 98.62 165 ILE B C 1
ATOM 3998 O O . ILE B 1 165 ? 7.691 -30.656 -16.328 1 98.62 165 ILE B O 1
ATOM 4002 N N . ASP B 1 166 ? 6.734 -32.125 -17.688 1 98.5 166 ASP B N 1
ATOM 4003 C CA . ASP B 1 166 ? 7.57 -33.219 -17.234 1 98.5 166 ASP B CA 1
ATOM 4004 C C . ASP B 1 166 ? 9.047 -32.969 -17.547 1 98.5 166 ASP B C 1
ATOM 4006 O O . ASP B 1 166 ? 9.898 -33.125 -16.672 1 98.5 166 ASP B O 1
ATOM 4010 N N . GLU B 1 167 ? 9.336 -32.562 -18.766 1 98.38 167 GLU B N 1
ATOM 4011 C CA . GLU B 1 167 ? 10.703 -32.219 -19.156 1 98.38 167 GLU B CA 1
ATOM 4012 C C . GLU B 1 167 ? 11.266 -31.094 -18.297 1 98.38 167 GLU B C 1
ATOM 4014 O O . GLU B 1 167 ? 12.422 -31.156 -17.875 1 98.38 167 GLU B O 1
ATOM 4019 N N . CYS B 1 168 ? 10.469 -30.141 -18.094 1 98.62 168 CYS B N 1
ATOM 4020 C CA . CYS B 1 168 ? 10.875 -28.984 -17.297 1 98.62 168 CYS B CA 1
ATOM 4021 C C . CYS B 1 168 ? 11.203 -29.391 -15.867 1 98.62 168 CYS B C 1
ATOM 4023 O O . CYS B 1 168 ? 12.266 -29.047 -15.352 1 98.62 168 CYS B O 1
ATOM 4025 N N . LEU B 1 169 ? 10.328 -30.109 -15.227 1 98.81 169 LEU B N 1
ATOM 4026 C CA . LEU B 1 169 ? 10.492 -30.438 -13.82 1 98.81 169 LEU B CA 1
ATOM 4027 C C . LEU B 1 169 ? 11.664 -31.391 -13.625 1 98.81 169 LEU B C 1
ATOM 4029 O O . LEU B 1 169 ? 12.367 -31.328 -12.609 1 98.81 169 LEU B O 1
ATOM 4033 N N . ARG B 1 170 ? 11.844 -32.281 -14.57 1 98.56 170 ARG B N 1
ATOM 4034 C CA . ARG B 1 170 ? 13.023 -33.156 -14.516 1 98.56 170 ARG B CA 1
ATOM 4035 C C . ARG B 1 170 ? 14.305 -32.312 -14.477 1 98.56 170 ARG B C 1
ATOM 4037 O O . ARG B 1 170 ? 15.18 -32.562 -13.641 1 98.56 170 ARG B O 1
ATOM 4044 N N . LEU B 1 171 ? 14.367 -31.344 -15.344 1 98.69 171 LEU B N 1
ATOM 4045 C CA . LEU B 1 171 ? 15.531 -30.484 -15.406 1 98.69 171 LEU B CA 1
ATOM 4046 C C . LEU B 1 171 ? 15.695 -29.703 -14.109 1 98.69 171 LEU B C 1
ATOM 4048 O O . LEU B 1 171 ? 16.812 -29.562 -13.602 1 98.69 171 LEU B O 1
ATOM 4052 N N . CYS B 1 172 ? 14.633 -29.219 -13.555 1 98.81 172 CYS B N 1
ATOM 4053 C CA . CYS B 1 172 ? 14.688 -28.469 -12.312 1 98.81 172 CYS B CA 1
ATOM 4054 C C . CYS B 1 172 ? 15.148 -29.344 -11.156 1 98.81 172 CYS B C 1
ATOM 4056 O O . CYS B 1 172 ? 16.016 -28.938 -10.375 1 98.81 172 CYS B O 1
ATOM 4058 N N . VAL B 1 173 ? 14.602 -30.516 -11.07 1 98.69 173 VAL B N 1
ATOM 4059 C CA . VAL B 1 173 ? 14.922 -31.438 -9.984 1 98.69 173 VAL B CA 1
ATOM 4060 C C . VAL B 1 173 ? 16.391 -31.859 -10.07 1 98.69 173 VAL B C 1
ATOM 4062 O O . VAL B 1 173 ? 17.109 -31.828 -9.07 1 98.69 173 VAL B O 1
ATOM 4065 N N . GLU B 1 174 ? 16.781 -32.125 -11.281 1 98.44 174 GLU B N 1
ATOM 4066 C CA . GLU B 1 174 ? 18.156 -32.562 -11.5 1 98.44 174 GLU B CA 1
ATOM 4067 C C . GLU B 1 174 ? 19.156 -31.484 -11.094 1 98.44 174 GLU B C 1
ATOM 4069 O O . GLU B 1 174 ? 20.297 -31.797 -10.758 1 98.44 174 GLU B O 1
ATOM 4074 N N . ASN B 1 175 ? 18.719 -30.266 -11.062 1 98.69 175 ASN B N 1
ATOM 4075 C CA . ASN B 1 175 ? 19.641 -29.156 -10.797 1 98.69 175 ASN B CA 1
ATOM 4076 C C . ASN B 1 175 ? 19.266 -28.438 -9.5 1 98.69 175 ASN B C 1
ATOM 4078 O O . ASN B 1 175 ? 19.781 -27.344 -9.234 1 98.69 175 ASN B O 1
ATOM 4082 N N . SER B 1 176 ? 18.344 -28.938 -8.719 1 98.5 176 SER B N 1
ATOM 4083 C CA . SER B 1 176 ? 17.891 -28.359 -7.457 1 98.5 176 SER B CA 1
ATOM 4084 C C . SER B 1 176 ? 17.406 -26.922 -7.645 1 98.5 176 SER B C 1
ATOM 4086 O O . SER B 1 176 ? 17.75 -26.047 -6.855 1 98.5 176 SER B O 1
ATOM 4088 N N . LEU B 1 177 ? 16.781 -26.719 -8.742 1 98.88 177 LEU B N 1
ATOM 4089 C CA . LEU B 1 177 ? 16.219 -25.422 -9.07 1 98.88 177 LEU B CA 1
ATOM 4090 C C . LEU B 1 177 ? 14.812 -25.281 -8.523 1 98.88 177 LEU B C 1
ATOM 4092 O O . LEU B 1 177 ? 13.938 -26.109 -8.812 1 98.88 177 LEU B O 1
ATOM 4096 N N . VAL B 1 178 ? 14.617 -24.234 -7.684 1 98.94 178 VAL B N 1
ATOM 4097 C CA . VAL B 1 178 ? 13.266 -23.953 -7.203 1 98.94 178 VAL B CA 1
ATOM 4098 C C . VAL B 1 178 ? 12.383 -23.531 -8.367 1 98.94 178 VAL B C 1
ATOM 4100 O O . VAL B 1 178 ? 12.812 -22.766 -9.234 1 98.94 178 VAL B O 1
ATOM 4103 N N . VAL B 1 179 ? 11.156 -24.062 -8.375 1 98.94 179 VAL B N 1
ATOM 4104 C CA . VAL B 1 179 ? 10.305 -23.766 -9.531 1 98.94 179 VAL B CA 1
ATOM 4105 C C . VAL B 1 179 ? 8.922 -23.344 -9.055 1 98.94 179 VAL B C 1
ATOM 4107 O O . VAL B 1 179 ? 8.266 -24.062 -8.297 1 98.94 179 VAL B O 1
ATOM 4110 N N . PHE B 1 180 ? 8.523 -22.094 -9.414 1 98.94 180 PHE B N 1
ATOM 4111 C CA . PHE B 1 180 ? 7.152 -21.625 -9.289 1 98.94 180 PHE B CA 1
ATOM 4112 C C . PHE B 1 180 ? 6.32 -22.047 -10.5 1 98.94 180 PHE B C 1
ATOM 4114 O O . PHE B 1 180 ? 6.637 -21.672 -11.633 1 98.94 180 PHE B O 1
ATOM 4121 N N . ILE B 1 181 ? 5.328 -22.812 -10.266 1 98.88 181 ILE B N 1
ATOM 4122 C CA . ILE B 1 181 ? 4.484 -23.297 -11.344 1 98.88 181 ILE B CA 1
ATOM 4123 C C . ILE B 1 181 ? 3.186 -22.5 -11.398 1 98.88 181 ILE B C 1
ATOM 4125 O O . ILE B 1 181 ? 2.268 -22.734 -10.609 1 98.88 181 ILE B O 1
ATOM 4129 N N . ASP B 1 182 ? 3.133 -21.594 -12.297 1 98.62 182 ASP B N 1
ATOM 4130 C CA . ASP B 1 182 ? 1.95 -20.75 -12.461 1 98.62 182 ASP B CA 1
ATOM 4131 C C . ASP B 1 182 ? 0.865 -21.484 -13.25 1 98.62 182 ASP B C 1
ATOM 4133 O O . ASP B 1 182 ? 0.972 -21.625 -14.469 1 98.62 182 ASP B O 1
ATOM 4137 N N . CYS B 1 183 ? -0.158 -21.812 -12.602 1 97.75 183 CYS B N 1
ATOM 4138 C CA . CYS B 1 183 ? -1.23 -22.609 -13.188 1 97.75 183 CYS B CA 1
ATOM 4139 C C . CYS B 1 183 ? -2.418 -21.734 -13.562 1 97.75 183 CYS B C 1
ATOM 4141 O O . CYS B 1 183 ? -2.809 -20.859 -12.797 1 97.75 183 CYS B O 1
ATOM 4143 N N . LYS B 1 184 ? -3.02 -22.016 -14.703 1 92.25 184 LYS B N 1
ATOM 4144 C CA . LYS B 1 184 ? -4.055 -21.125 -15.242 1 92.25 184 LYS B CA 1
ATOM 4145 C C . LYS B 1 184 ? -5.254 -21.938 -15.742 1 92.25 184 LYS B C 1
ATOM 4147 O O . LYS B 1 184 ? -6.297 -21.359 -16.062 1 92.25 184 LYS B O 1
ATOM 4152 N N . SER B 1 185 ? -5.109 -23.188 -15.773 1 88.69 185 SER B N 1
ATOM 4153 C CA . SER B 1 185 ? -6.125 -24.047 -16.391 1 88.69 185 SER B CA 1
ATOM 4154 C C . SER B 1 185 ? -7.191 -24.453 -15.375 1 88.69 185 SER B C 1
ATOM 4156 O O . SER B 1 185 ? -7.312 -23.844 -14.312 1 88.69 185 SER B O 1
ATOM 4158 N N . ASP B 1 186 ? -7.957 -25.422 -15.797 1 92.31 186 ASP B N 1
ATOM 4159 C CA . ASP B 1 186 ? -9.023 -25.953 -14.953 1 92.31 186 ASP B CA 1
ATOM 4160 C C . ASP B 1 186 ? -8.469 -26.453 -13.617 1 92.31 186 ASP B C 1
ATOM 4162 O O . ASP B 1 186 ? -7.457 -27.156 -13.586 1 92.31 186 ASP B O 1
ATOM 4166 N N . ALA B 1 187 ? -9.188 -26.141 -12.578 1 96.31 187 ALA B N 1
ATOM 4167 C CA . ALA B 1 187 ? -8.703 -26.391 -11.219 1 96.31 187 ALA B CA 1
ATOM 4168 C C . ALA B 1 187 ? -8.555 -27.891 -10.953 1 96.31 187 ALA B C 1
ATOM 4170 O O . ALA B 1 187 ? -7.527 -28.328 -10.438 1 96.31 187 ALA B O 1
ATOM 4171 N N . GLN B 1 188 ? -9.539 -28.641 -11.336 1 95.06 188 GLN B N 1
ATOM 4172 C CA . GLN B 1 188 ? -9.523 -30.078 -11.039 1 95.06 188 GLN B CA 1
ATOM 4173 C C . GLN B 1 188 ? -8.469 -30.797 -11.875 1 95.06 188 GLN B C 1
ATOM 4175 O O . GLN B 1 188 ? -7.73 -31.641 -11.352 1 95.06 188 GLN B O 1
ATOM 4180 N N . ARG B 1 189 ? -8.438 -30.438 -13.102 1 95.62 189 ARG B N 1
ATOM 4181 C CA . ARG B 1 189 ? -7.441 -31.031 -13.984 1 95.62 189 ARG B CA 1
ATOM 4182 C C . ARG B 1 189 ? -6.031 -30.688 -13.531 1 95.62 189 ARG B C 1
ATOM 4184 O O . ARG B 1 189 ? -5.141 -31.531 -13.523 1 95.62 189 ARG B O 1
ATOM 4191 N N . THR B 1 190 ? -5.891 -29.469 -13.156 1 97.56 190 THR B N 1
ATOM 4192 C CA . THR B 1 190 ? -4.598 -29 -12.688 1 97.56 190 THR B CA 1
ATOM 4193 C C . THR B 1 190 ? -4.191 -29.719 -11.398 1 97.56 190 THR B C 1
ATOM 4195 O O . THR B 1 190 ? -3.053 -30.172 -11.273 1 97.56 190 THR B O 1
ATOM 4198 N N . ALA B 1 191 ? -5.094 -29.828 -10.477 1 98.38 191 ALA B N 1
ATOM 4199 C CA . ALA B 1 191 ? -4.812 -30.469 -9.195 1 98.38 191 ALA B CA 1
ATOM 4200 C C . ALA B 1 191 ? -4.359 -31.906 -9.391 1 98.38 191 ALA B C 1
ATOM 4202 O O . ALA B 1 191 ? -3.389 -32.344 -8.773 1 98.38 191 ALA B O 1
ATOM 4203 N N . LYS B 1 192 ? -5.051 -32.594 -10.258 1 97.81 192 LYS B N 1
ATOM 4204 C CA . LYS B 1 192 ? -4.684 -34 -10.531 1 97.81 192 LYS B CA 1
ATOM 4205 C C . LYS B 1 192 ? -3.293 -34.062 -11.156 1 97.81 192 LYS B C 1
ATOM 4207 O O . LYS B 1 192 ? -2.467 -34.875 -10.734 1 97.81 192 LYS B O 1
ATOM 4212 N N . MET B 1 193 ? -3.029 -33.25 -12.109 1 98.19 193 MET B N 1
ATOM 4213 C CA . MET B 1 193 ? -1.738 -33.25 -12.789 1 98.19 193 MET B CA 1
ATOM 4214 C C . MET B 1 193 ? -0.611 -32.938 -11.812 1 98.19 193 MET B C 1
ATOM 4216 O O . MET B 1 193 ? 0.418 -33.594 -11.805 1 98.19 193 MET B O 1
ATOM 4220 N N . ILE B 1 194 ? -0.802 -31.938 -11.008 1 98.69 194 ILE B N 1
ATOM 4221 C CA . ILE B 1 194 ? 0.203 -31.5 -10.047 1 98.69 194 ILE B CA 1
ATOM 4222 C C . ILE B 1 194 ? 0.463 -32.625 -9.039 1 98.69 194 ILE B C 1
ATOM 4224 O O . ILE B 1 194 ? 1.616 -32.938 -8.734 1 98.69 194 ILE B O 1
ATOM 4228 N N . ALA B 1 195 ? -0.588 -33.219 -8.523 1 98.38 195 ALA B N 1
ATOM 4229 C CA . ALA B 1 195 ? -0.436 -34.312 -7.57 1 98.38 195 ALA B CA 1
ATOM 4230 C C . ALA B 1 195 ? 0.372 -35.469 -8.18 1 98.38 195 ALA B C 1
ATOM 4232 O O . ALA B 1 195 ? 1.269 -36 -7.535 1 98.38 195 ALA B O 1
ATOM 4233 N N . ASP B 1 196 ? 0.047 -35.781 -9.406 1 98.38 196 ASP B N 1
ATOM 4234 C CA . ASP B 1 196 ? 0.764 -36.844 -10.102 1 98.38 196 ASP B CA 1
ATOM 4235 C C . ASP B 1 196 ? 2.24 -36.5 -10.273 1 98.38 196 ASP B C 1
ATOM 4237 O O . ASP B 1 196 ? 3.111 -37.344 -10.117 1 98.38 196 ASP B O 1
ATOM 4241 N N . LEU B 1 197 ? 2.494 -35.281 -10.625 1 98.69 197 LEU B N 1
ATOM 4242 C CA . LEU B 1 197 ? 3.863 -34.812 -10.828 1 98.69 197 LEU B CA 1
ATOM 4243 C C . LEU B 1 197 ? 4.652 -34.844 -9.523 1 98.69 197 LEU B C 1
ATOM 4245 O O . LEU B 1 197 ? 5.82 -35.25 -9.516 1 98.69 197 LEU B O 1
ATOM 4249 N N . TYR B 1 198 ? 4.047 -34.438 -8.422 1 98.62 198 TYR B N 1
ATOM 4250 C CA . TYR B 1 198 ? 4.719 -34.469 -7.129 1 98.62 198 TYR B CA 1
ATOM 4251 C C . TYR B 1 198 ? 4.969 -35.906 -6.676 1 98.62 198 TYR B C 1
ATOM 4253 O O . TYR B 1 198 ? 5.938 -36.188 -5.961 1 98.62 198 TYR B O 1
ATOM 4261 N N . GLN B 1 199 ? 4.094 -36.812 -7.062 1 98.25 199 GLN B N 1
ATOM 4262 C CA . GLN B 1 199 ? 4.328 -38.219 -6.793 1 98.25 199 GLN B CA 1
ATOM 4263 C C . GLN B 1 199 ? 5.5 -38.75 -7.617 1 98.25 199 GLN B C 1
ATOM 4265 O O . GLN B 1 199 ? 6.328 -39.5 -7.109 1 98.25 199 GLN B O 1
ATOM 4270 N N . LYS B 1 200 ? 5.52 -38.344 -8.789 1 98.44 200 LYS B N 1
ATOM 4271 C CA . LYS B 1 200 ? 6.578 -38.781 -9.695 1 98.44 200 LYS B CA 1
ATOM 4272 C C . LYS B 1 200 ? 7.926 -38.188 -9.289 1 98.44 200 LYS B C 1
ATOM 4274 O O . LYS B 1 200 ? 8.953 -38.844 -9.391 1 98.44 200 LYS B O 1
ATOM 4279 N N . TYR B 1 201 ? 7.93 -36.906 -8.836 1 98.5 201 TYR B N 1
ATOM 4280 C CA . TYR B 1 201 ? 9.125 -36.188 -8.398 1 98.5 201 TYR B CA 1
ATOM 4281 C C . TYR B 1 201 ? 8.969 -35.688 -6.961 1 98.5 201 TYR B C 1
ATOM 4283 O O . TYR B 1 201 ? 8.703 -34.531 -6.719 1 98.5 201 TYR B O 1
ATOM 4291 N N . PRO B 1 202 ? 9.273 -36.5 -6.016 1 98.44 202 PRO B N 1
ATOM 4292 C CA . PRO B 1 202 ? 9.07 -36.125 -4.613 1 98.44 202 PRO B CA 1
ATOM 4293 C C . PRO B 1 202 ? 9.93 -34.938 -4.191 1 98.44 202 PRO B C 1
ATOM 4295 O O . PRO B 1 202 ? 9.609 -34.25 -3.217 1 98.44 202 PRO B O 1
ATOM 4298 N N . GLU B 1 203 ? 10.984 -34.688 -4.898 1 98.56 203 GLU B N 1
ATOM 4299 C CA . GLU B 1 203 ? 11.844 -33.531 -4.602 1 98.56 203 GLU B CA 1
ATOM 4300 C C . GLU B 1 203 ? 11.086 -32.219 -4.734 1 98.56 203 GLU B C 1
ATOM 4302 O O . GLU B 1 203 ? 11.492 -31.203 -4.168 1 98.56 203 GLU B O 1
ATOM 4307 N N . LEU B 1 204 ? 9.977 -32.281 -5.379 1 98.75 204 LEU B N 1
ATOM 4308 C CA . LEU B 1 204 ? 9.195 -31.078 -5.617 1 98.75 204 LEU B CA 1
ATOM 4309 C C . LEU B 1 204 ? 8.602 -30.547 -4.312 1 98.75 204 LEU B C 1
ATOM 4311 O O . LEU B 1 204 ? 8.328 -29.344 -4.195 1 98.75 204 LEU B O 1
ATOM 4315 N N . TYR B 1 205 ? 8.438 -31.391 -3.352 1 98.44 205 TYR B N 1
ATOM 4316 C CA . TYR B 1 205 ? 7.945 -30.906 -2.064 1 98.44 205 TYR B CA 1
ATOM 4317 C C . TYR B 1 205 ? 8.914 -29.906 -1.453 1 98.44 205 TYR B C 1
ATOM 4319 O O . TYR B 1 205 ? 8.508 -29.047 -0.664 1 98.44 205 TYR B O 1
ATOM 4327 N N . GLY B 1 206 ? 10.125 -29.953 -1.871 1 98.38 206 GLY B N 1
ATOM 4328 C CA . GLY B 1 206 ? 11.125 -29.016 -1.377 1 98.38 206 GLY B CA 1
ATOM 4329 C C . GLY B 1 206 ? 11.523 -27.969 -2.402 1 98.38 206 GLY B C 1
ATOM 4330 O O . GLY B 1 206 ? 12.211 -27 -2.076 1 98.38 206 GLY B O 1
ATOM 4331 N N . LEU B 1 207 ? 11.062 -28.125 -3.65 1 98.75 207 LEU B N 1
ATOM 4332 C CA . LEU B 1 207 ? 11.531 -27.25 -4.719 1 98.75 207 LEU B CA 1
ATOM 4333 C C . LEU B 1 207 ? 10.367 -26.547 -5.395 1 98.75 207 LEU B C 1
ATOM 4335 O O . LEU B 1 207 ? 10.547 -25.5 -6.023 1 98.75 207 LEU B O 1
ATOM 4339 N N . GLY B 1 208 ? 9.219 -27.094 -5.289 1 98.81 208 GLY B N 1
ATOM 4340 C CA . GLY B 1 208 ? 8.094 -26.609 -6.074 1 98.81 208 GLY B CA 1
ATOM 4341 C C . GLY B 1 208 ? 7.168 -25.703 -5.289 1 98.81 208 GLY B C 1
ATOM 4342 O O . GLY B 1 208 ? 6.922 -25.922 -4.102 1 98.81 208 GLY B O 1
ATOM 4343 N N . ILE B 1 209 ? 6.688 -24.656 -5.859 1 98.88 209 ILE B N 1
ATOM 4344 C CA . ILE B 1 209 ? 5.602 -23.797 -5.398 1 98.88 209 ILE B CA 1
ATOM 4345 C C . ILE B 1 209 ? 4.535 -23.688 -6.484 1 98.88 209 ILE B C 1
ATOM 4347 O O . ILE B 1 209 ? 4.812 -23.219 -7.594 1 98.88 209 ILE B O 1
ATOM 4351 N N . VAL B 1 210 ? 3.344 -24.141 -6.184 1 98.88 210 VAL B N 1
ATOM 4352 C CA . VAL B 1 210 ? 2.248 -24 -7.133 1 98.88 210 VAL B CA 1
ATOM 4353 C C . VAL B 1 210 ? 1.538 -22.672 -6.91 1 98.88 210 VAL B C 1
ATOM 4355 O O . VAL B 1 210 ? 1.095 -22.375 -5.797 1 98.88 210 VAL B O 1
ATOM 4358 N N . CYS B 1 211 ? 1.477 -21.859 -7.949 1 98.75 211 CYS B N 1
ATOM 4359 C CA . CYS B 1 211 ? 0.87 -20.547 -7.812 1 98.75 211 CYS B CA 1
ATOM 4360 C C . CYS B 1 211 ? -0.169 -20.297 -8.898 1 98.75 211 CYS B C 1
ATOM 4362 O O . CYS B 1 211 ? -0.191 -21 -9.906 1 98.75 211 CYS B O 1
ATOM 4364 N N . SER B 1 212 ? -1.062 -19.359 -8.609 1 98.44 212 SER B N 1
ATOM 4365 C CA . SER B 1 212 ? -2.135 -19.047 -9.555 1 98.44 212 SER B CA 1
ATOM 4366 C C . SER B 1 212 ? -2.842 -17.75 -9.18 1 98.44 212 SER B C 1
ATOM 4368 O O . SER B 1 212 ? -2.859 -17.359 -8.008 1 98.44 212 SER B O 1
ATOM 4370 N N . PHE B 1 213 ? -3.434 -17.125 -10.18 1 96.88 213 PHE B N 1
ATOM 4371 C CA . PHE B 1 213 ? -4.309 -15.977 -9.961 1 96.88 213 PHE B CA 1
ATOM 4372 C C . PHE B 1 213 ? -5.668 -16.422 -9.438 1 96.88 213 PHE B C 1
ATOM 4374 O O . PHE B 1 213 ? -6.469 -15.602 -8.992 1 96.88 213 PHE B O 1
ATOM 4381 N N . TYR B 1 214 ? -5.848 -17.734 -9.43 1 96.25 214 TYR B N 1
ATOM 4382 C CA . TYR B 1 214 ? -7.16 -18.281 -9.102 1 96.25 214 TYR B CA 1
ATOM 4383 C C . TYR B 1 214 ? -7.121 -19.047 -7.785 1 96.25 214 TYR B C 1
ATOM 4385 O O . TYR B 1 214 ? -6.723 -20.219 -7.754 1 96.25 214 TYR B O 1
ATOM 4393 N N . PRO B 1 215 ? -7.707 -18.422 -6.762 1 97.19 215 PRO B N 1
ATOM 4394 C CA . PRO B 1 215 ? -7.672 -19.094 -5.457 1 97.19 215 PRO B CA 1
ATOM 4395 C C . PRO B 1 215 ? -8.336 -20.469 -5.484 1 97.19 215 PRO B C 1
ATOM 4397 O O . PRO B 1 215 ? -7.93 -21.359 -4.75 1 97.19 215 PRO B O 1
ATOM 4400 N N . ASN B 1 216 ? -9.375 -20.609 -6.316 1 97.12 216 ASN B N 1
ATOM 4401 C CA . ASN B 1 216 ? -10.047 -21.906 -6.395 1 97.12 216 ASN B CA 1
ATOM 4402 C C . ASN B 1 216 ? -9.102 -22.984 -6.902 1 97.12 216 ASN B C 1
ATOM 4404 O O . ASN B 1 216 ? -9.203 -24.156 -6.496 1 97.12 216 ASN B O 1
ATOM 4408 N N . LEU B 1 217 ? -8.227 -22.609 -7.777 1 98 217 LEU B N 1
ATOM 4409 C CA . LEU B 1 217 ? -7.227 -23.547 -8.273 1 98 217 LEU B CA 1
ATOM 4410 C C . LEU B 1 217 ? -6.242 -23.922 -7.172 1 98 217 LEU B C 1
ATOM 4412 O O . LEU B 1 217 ? -5.938 -25.109 -6.984 1 98 217 LEU B O 1
ATOM 4416 N N . ILE B 1 218 ? -5.82 -22.984 -6.422 1 98.56 218 ILE B N 1
ATOM 4417 C CA . ILE B 1 218 ? -4.906 -23.219 -5.312 1 98.56 218 ILE B CA 1
ATOM 4418 C C . ILE B 1 218 ? -5.574 -24.125 -4.277 1 98.56 218 ILE B C 1
ATOM 4420 O O . ILE B 1 218 ? -4.961 -25.078 -3.791 1 98.56 218 ILE B O 1
ATOM 4424 N N . TYR B 1 219 ? -6.793 -23.828 -3.984 1 98.44 219 TYR B N 1
ATOM 4425 C CA . TYR B 1 219 ? -7.547 -24.625 -3.031 1 98.44 219 TYR B CA 1
ATOM 4426 C C . TYR B 1 219 ? -7.641 -26.078 -3.492 1 98.44 219 TYR B C 1
ATOM 4428 O O . TYR B 1 219 ? -7.438 -27 -2.699 1 98.44 219 TYR B O 1
ATOM 4436 N N . SER B 1 220 ? -7.887 -26.281 -4.758 1 98.38 220 SER B N 1
ATOM 4437 C CA . SER B 1 220 ? -8 -27.625 -5.305 1 98.38 220 SER B CA 1
ATOM 4438 C C . SER B 1 220 ? -6.68 -28.391 -5.199 1 98.38 220 SER B C 1
ATOM 4440 O O . SER B 1 220 ? -6.664 -29.578 -4.879 1 98.38 220 SER B O 1
ATOM 4442 N N . VAL B 1 221 ? -5.629 -27.703 -5.473 1 98.56 221 VAL B N 1
ATOM 4443 C CA . VAL B 1 221 ? -4.312 -28.328 -5.363 1 98.56 221 VAL B CA 1
ATOM 4444 C C . VAL B 1 221 ? -4.047 -28.734 -3.914 1 98.56 221 VAL B C 1
ATOM 4446 O O . VAL B 1 221 ? -3.594 -29.844 -3.648 1 98.56 221 VAL B O 1
ATOM 4449 N N . ARG B 1 222 ? -4.422 -27.906 -3.018 1 98.25 222 ARG B N 1
ATOM 4450 C CA . ARG B 1 222 ? -4.203 -28.172 -1.6 1 98.25 222 ARG B CA 1
ATOM 4451 C C . ARG B 1 222 ? -5.121 -29.297 -1.106 1 98.25 222 ARG B C 1
ATOM 4453 O O . ARG B 1 222 ? -4.742 -30.078 -0.229 1 98.25 222 ARG B O 1
ATOM 4460 N N . GLN B 1 223 ? -6.277 -29.297 -1.623 1 97.5 223 GLN B N 1
ATOM 4461 C CA . GLN B 1 223 ? -7.195 -30.391 -1.286 1 97.5 223 GLN B CA 1
ATOM 4462 C C . GLN B 1 223 ? -6.637 -31.734 -1.729 1 97.5 223 GLN B C 1
ATOM 4464 O O . GLN B 1 223 ? -6.77 -32.719 -1.016 1 97.5 223 GLN B O 1
ATOM 4469 N N . ALA B 1 224 ? -6.047 -31.703 -2.865 1 97.94 224 ALA B N 1
ATOM 4470 C CA . ALA B 1 224 ? -5.465 -32.938 -3.393 1 97.94 224 ALA B CA 1
ATOM 4471 C C . ALA B 1 224 ? -4.25 -33.375 -2.576 1 97.94 224 ALA B C 1
ATOM 4473 O O . ALA B 1 224 ? -4.035 -34.562 -2.348 1 97.94 224 ALA B O 1
ATOM 4474 N N . ASP B 1 225 ? -3.451 -32.406 -2.189 1 97.94 225 ASP B N 1
ATOM 4475 C CA . ASP B 1 225 ? -2.264 -32.656 -1.375 1 97.94 225 ASP B CA 1
ATOM 4476 C C . ASP B 1 225 ? -1.893 -31.422 -0.56 1 97.94 225 ASP B C 1
ATOM 4478 O O . ASP B 1 225 ? -1.259 -30.5 -1.076 1 97.94 225 ASP B O 1
ATOM 4482 N N . SER B 1 226 ? -2.154 -31.438 0.697 1 97.12 226 SER B N 1
ATOM 4483 C CA . SER B 1 226 ? -2.006 -30.266 1.561 1 97.12 226 SER B CA 1
ATOM 4484 C C . SER B 1 226 ? -0.542 -30.031 1.918 1 97.12 226 SER B C 1
ATOM 4486 O O . SER B 1 226 ? -0.209 -29.016 2.549 1 97.12 226 SER B O 1
ATOM 4488 N N . ASN B 1 227 ? 0.347 -30.875 1.449 1 97.44 227 ASN B N 1
ATOM 4489 C CA . ASN B 1 227 ? 1.771 -30.703 1.718 1 97.44 227 ASN B CA 1
ATOM 4490 C C . ASN B 1 227 ? 2.457 -29.891 0.619 1 97.44 227 ASN B C 1
ATOM 4492 O O . ASN B 1 227 ? 3.637 -29.562 0.733 1 97.44 227 ASN B O 1
ATOM 4496 N N . ILE B 1 228 ? 1.732 -29.578 -0.398 1 98.31 228 ILE B N 1
ATOM 4497 C CA . ILE B 1 228 ? 2.283 -28.797 -1.492 1 98.31 228 ILE B CA 1
ATOM 4498 C C . ILE B 1 228 ? 2.33 -27.312 -1.093 1 98.31 228 ILE B C 1
ATOM 4500 O O . ILE B 1 228 ? 1.339 -26.766 -0.605 1 98.31 228 ILE B O 1
ATOM 4504 N N . VAL B 1 229 ? 3.529 -26.688 -1.237 1 98.62 229 VAL B N 1
ATOM 4505 C CA . VAL B 1 229 ? 3.666 -25.266 -1.008 1 98.62 229 VAL B CA 1
ATOM 4506 C C . VAL B 1 229 ? 2.957 -24.484 -2.117 1 98.62 229 VAL B C 1
ATOM 4508 O O . VAL B 1 229 ? 3.156 -24.766 -3.303 1 98.62 229 VAL B O 1
ATOM 4511 N N . THR B 1 230 ? 2.074 -23.562 -1.737 1 98.69 230 THR B N 1
ATOM 4512 C CA . THR B 1 230 ? 1.309 -22.844 -2.748 1 98.69 230 THR B CA 1
ATOM 4513 C C . THR B 1 230 ? 1.395 -21.328 -2.518 1 98.69 230 THR B C 1
ATOM 4515 O O . THR B 1 230 ? 1.864 -20.891 -1.468 1 98.69 230 THR B O 1
ATOM 4518 N N . ALA B 1 231 ? 1.035 -20.609 -3.533 1 98.75 231 ALA B N 1
ATOM 4519 C CA . ALA B 1 231 ? 0.938 -19.156 -3.504 1 98.75 231 ALA B CA 1
ATOM 4520 C C . ALA B 1 231 ? -0.241 -18.672 -4.344 1 98.75 231 ALA B C 1
ATOM 4522 O O . ALA B 1 231 ? -0.552 -19.25 -5.383 1 98.75 231 ALA B O 1
ATOM 4523 N N . VAL B 1 232 ? -0.865 -17.656 -3.881 1 98.5 232 VAL B N 1
ATOM 4524 C CA . VAL B 1 232 ? -1.874 -16.969 -4.676 1 98.5 232 VAL B CA 1
ATOM 4525 C C . VAL B 1 232 ? -1.268 -15.711 -5.309 1 98.5 232 VAL B C 1
ATOM 4527 O O . VAL B 1 232 ? -0.488 -15.008 -4.668 1 98.5 232 VAL B O 1
ATOM 4530 N N . THR B 1 233 ? -1.6 -15.508 -6.539 1 98.06 233 THR B N 1
ATOM 4531 C CA . THR B 1 233 ? -1.091 -14.367 -7.289 1 98.06 233 THR B CA 1
ATOM 4532 C C . THR B 1 233 ? -2.176 -13.305 -7.461 1 98.06 233 THR B C 1
ATOM 4534 O O . THR B 1 233 ? -3.348 -13.633 -7.656 1 98.06 233 THR B O 1
ATOM 4537 N N . HIS B 1 234 ? -1.76 -12.078 -7.355 1 96.75 234 HIS B N 1
ATOM 4538 C CA . HIS B 1 234 ? -2.773 -11.039 -7.527 1 96.75 234 HIS B CA 1
ATOM 4539 C C . HIS B 1 234 ? -2.15 -9.727 -7.984 1 96.75 234 HIS B C 1
ATOM 4541 O O . HIS B 1 234 ? -0.973 -9.469 -7.723 1 96.75 234 HIS B O 1
ATOM 4547 N N . ARG B 1 235 ? -2.926 -8.961 -8.727 1 95.62 235 ARG B N 1
ATOM 4548 C CA . ARG B 1 235 ? -2.695 -7.547 -9.016 1 95.62 235 ARG B CA 1
ATOM 4549 C C . ARG B 1 235 ? -3.992 -6.75 -8.922 1 95.62 235 ARG B C 1
ATOM 4551 O O . ARG B 1 235 ? -5.074 -7.285 -9.164 1 95.62 235 ARG B O 1
ATOM 4558 N N . ASN B 1 236 ? -3.842 -5.48 -8.555 1 93.19 236 ASN B N 1
ATOM 4559 C CA . ASN B 1 236 ? -5.02 -4.617 -8.547 1 93.19 236 ASN B CA 1
ATOM 4560 C C . ASN B 1 236 ? -5.609 -4.469 -9.945 1 93.19 236 ASN B C 1
ATOM 4562 O O . ASN B 1 236 ? -4.875 -4.395 -10.93 1 93.19 236 ASN B O 1
ATOM 4566 N N . LEU B 1 237 ? -6.965 -4.461 -10.031 1 92.88 237 LEU B N 1
ATOM 4567 C CA . LEU B 1 237 ? -7.734 -4.219 -11.242 1 92.88 237 LEU B CA 1
ATOM 4568 C C . LEU B 1 237 ? -7.445 -5.289 -12.289 1 92.88 237 LEU B C 1
ATOM 4570 O O . LEU B 1 237 ? -7.312 -4.984 -13.477 1 92.88 237 LEU B O 1
ATOM 4574 N N . TYR B 1 238 ? -7.234 -6.484 -11.789 1 93.06 238 TYR B N 1
ATOM 4575 C CA . TYR B 1 238 ? -6.969 -7.621 -12.664 1 93.06 238 TYR B CA 1
ATOM 4576 C C . TYR B 1 238 ? -8.117 -7.844 -13.641 1 93.06 238 TYR B C 1
ATOM 4578 O O . TYR B 1 238 ? -7.898 -8.133 -14.812 1 93.06 238 TYR B O 1
ATOM 4586 N N . ILE B 1 239 ? -9.375 -7.703 -13.188 1 93.81 239 ILE B N 1
ATOM 4587 C CA . ILE B 1 239 ? -10.555 -7.984 -13.992 1 93.81 239 ILE B CA 1
ATOM 4588 C C . ILE B 1 239 ? -10.844 -6.801 -14.914 1 93.81 239 ILE B C 1
ATOM 4590 O O . ILE B 1 239 ? -11.328 -6.977 -16.031 1 93.81 239 ILE B O 1
ATOM 4594 N N . THR B 1 240 ? -10.445 -5.652 -14.523 1 93.19 240 THR B N 1
ATOM 4595 C CA . THR B 1 240 ? -10.75 -4.43 -15.258 1 93.19 240 THR B CA 1
ATOM 4596 C C . THR B 1 240 ? -9.711 -4.18 -16.344 1 93.19 240 THR B C 1
ATOM 4598 O O . THR B 1 240 ? -10.062 -3.855 -17.484 1 93.19 240 THR B O 1
ATOM 4601 N N . LEU B 1 241 ? -8.461 -4.383 -15.945 1 92.31 241 LEU B N 1
ATOM 4602 C CA . LEU B 1 241 ? -7.391 -3.986 -16.859 1 92.31 241 LEU B CA 1
ATOM 4603 C C . LEU B 1 241 ? -6.664 -5.207 -17.406 1 92.31 241 LEU B C 1
ATOM 4605 O O . LEU B 1 241 ? -6.48 -6.199 -16.688 1 92.31 241 LEU B O 1
ATOM 4609 N N . ALA B 1 242 ? -6.129 -5.031 -18.625 1 88 242 ALA B N 1
ATOM 4610 C CA . ALA B 1 242 ? -5.477 -6.137 -19.328 1 88 242 ALA B CA 1
ATOM 4611 C C . ALA B 1 242 ? -4.055 -6.348 -18.812 1 88 242 ALA B C 1
ATOM 4613 O O . ALA B 1 242 ? -3.547 -7.473 -18.812 1 88 242 ALA B O 1
ATOM 4614 N N . ASN B 1 243 ? -3.428 -5.297 -18.422 1 84.38 243 ASN B N 1
ATOM 4615 C CA . ASN B 1 243 ? -2.043 -5.363 -17.969 1 84.38 243 ASN B CA 1
ATOM 4616 C C . ASN B 1 243 ? -1.8 -4.453 -16.766 1 84.38 243 ASN B C 1
ATOM 4618 O O . ASN B 1 243 ? -2.703 -3.738 -16.328 1 84.38 243 ASN B O 1
ATOM 4622 N N . ASP B 1 244 ? -0.654 -4.66 -16.188 1 80 244 ASP B N 1
ATOM 4623 C CA . ASP B 1 244 ? -0.352 -3.879 -14.992 1 80 244 ASP B CA 1
ATOM 4624 C C . ASP B 1 244 ? 0.236 -2.52 -15.352 1 80 244 ASP B C 1
ATOM 4626 O O . ASP B 1 244 ? 0.474 -1.686 -14.477 1 80 244 ASP B O 1
ATOM 4630 N N . GLU B 1 245 ? 0.463 -2.463 -16.625 1 77.06 245 GLU B N 1
ATOM 4631 C CA . GLU B 1 245 ? 0.941 -1.176 -17.125 1 77.06 245 GLU B CA 1
ATOM 4632 C C . GLU B 1 245 ? -0.066 -0.544 -18.078 1 77.06 245 GLU B C 1
ATOM 4634 O O . GLU B 1 245 ? -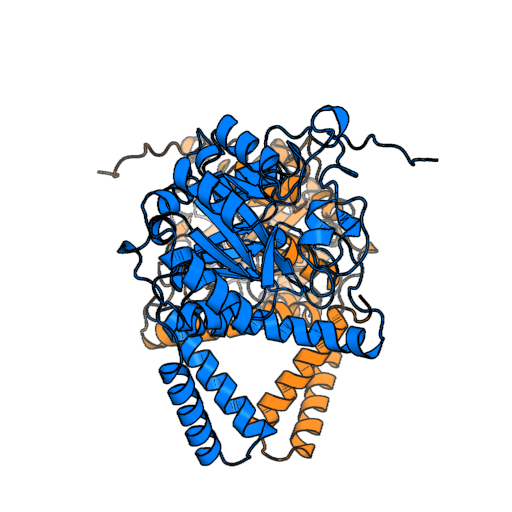0.712 -1.246 -18.859 1 77.06 245 GLU B O 1
ATOM 4639 N N . GLY B 1 246 ? -0.486 0.577 -17.859 1 73.5 246 GLY B N 1
ATOM 4640 C CA . GLY B 1 246 ? -1.393 1.267 -18.766 1 73.5 246 GLY B CA 1
ATOM 4641 C C . GLY B 1 246 ? -2.844 1.19 -18.328 1 73.5 246 GLY B C 1
ATOM 4642 O O . GLY B 1 246 ? -3.143 0.713 -17.234 1 73.5 246 GLY B O 1
ATOM 4643 N N . ASP B 1 247 ? -3.785 1.558 -19.219 1 75.81 247 ASP B N 1
ATOM 4644 C CA . ASP B 1 247 ? -5.199 1.656 -18.875 1 75.81 247 ASP B CA 1
ATOM 4645 C C . ASP B 1 247 ? -6.062 0.873 -19.859 1 75.81 247 ASP B C 1
ATOM 4647 O O . ASP B 1 247 ? -7.27 1.114 -19.953 1 75.81 247 ASP B O 1
ATOM 4651 N N . GLU B 1 248 ? -5.375 -0.099 -20.5 1 85.69 248 GLU B N 1
ATOM 4652 C CA . GLU B 1 248 ? -6.176 -0.882 -21.438 1 85.69 248 GLU B CA 1
ATOM 4653 C C . GLU B 1 248 ? -7.141 -1.809 -20.703 1 85.69 248 GLU B C 1
ATOM 4655 O O . GLU B 1 248 ? -6.727 -2.592 -19.844 1 85.69 248 GLU B O 1
ATOM 4660 N N . GLU B 1 249 ? -8.414 -1.702 -21.078 1 90.19 249 GLU B N 1
ATOM 4661 C CA . GLU B 1 249 ? -9.438 -2.52 -20.422 1 90.19 249 GLU B CA 1
ATOM 4662 C C . GLU B 1 249 ? -9.398 -3.955 -20.953 1 90.19 249 GLU B C 1
ATOM 4664 O O . GLU B 1 249 ? -9.195 -4.188 -22.141 1 90.19 249 GLU B O 1
ATOM 4669 N N . ARG B 1 250 ? -9.656 -4.867 -20.141 1 90.88 250 ARG B N 1
ATOM 4670 C CA . ARG B 1 250 ? -9.609 -6.293 -20.453 1 90.88 250 ARG B CA 1
ATOM 4671 C C . ARG B 1 250 ? -10.844 -6.723 -21.234 1 90.88 250 ARG B C 1
ATOM 4673 O O . ARG B 1 250 ? -10.75 -7.516 -22.172 1 90.88 250 ARG B O 1
ATOM 4680 N N . ASN B 1 251 ? -12 -6.078 -20.859 1 92.69 251 ASN B N 1
ATOM 4681 C CA . ASN B 1 251 ? -13.281 -6.484 -21.438 1 92.69 251 ASN B CA 1
ATOM 4682 C C . ASN B 1 251 ? -13.742 -5.512 -22.516 1 92.69 251 ASN B C 1
ATOM 4684 O O . ASN B 1 251 ? -13.562 -4.301 -22.391 1 92.69 251 ASN B O 1
ATOM 4688 N N . LYS B 1 252 ? -14.398 -6.07 -23.5 1 91.25 252 LYS B N 1
ATOM 4689 C CA . LYS B 1 252 ? -14.93 -5.25 -24.578 1 91.25 252 LYS B CA 1
ATOM 4690 C C . LYS B 1 252 ? -16.422 -4.953 -24.359 1 91.25 252 LYS B C 1
ATOM 4692 O O . LYS B 1 252 ? -16.891 -3.863 -24.672 1 91.25 252 LYS B O 1
ATOM 4697 N N . GLU B 1 253 ? -17.047 -5.902 -23.781 1 94.25 253 GLU B N 1
ATOM 4698 C CA . GLU B 1 253 ? -18.469 -5.75 -23.531 1 94.25 253 GLU B CA 1
ATOM 4699 C C . GLU B 1 253 ? -18.75 -4.695 -22.469 1 94.25 253 GLU B C 1
ATOM 4701 O O . GLU B 1 253 ? -18.109 -4.703 -21.406 1 94.25 253 GLU B O 1
ATOM 4706 N N . LEU B 1 254 ? -19.734 -3.938 -22.781 1 93.19 254 LEU B N 1
ATOM 4707 C CA . LEU B 1 254 ? -20.047 -2.803 -21.922 1 93.19 254 LEU B CA 1
ATOM 4708 C C . LEU B 1 254 ? -20.453 -3.273 -20.531 1 93.19 254 LEU B C 1
ATOM 4710 O O . LEU B 1 254 ? -20 -2.721 -19.531 1 93.19 254 LEU B O 1
ATOM 4714 N N . TRP B 1 255 ? -21.281 -4.281 -20.531 1 93.31 255 TRP B N 1
ATOM 4715 C CA . TRP B 1 255 ? -21.766 -4.715 -19.219 1 93.31 255 TRP B CA 1
ATOM 4716 C C . TRP B 1 255 ? -20.625 -5.277 -18.375 1 93.31 255 TRP B C 1
ATOM 4718 O O . TRP B 1 255 ? -20.609 -5.094 -17.156 1 93.31 255 TRP B O 1
ATOM 4728 N N . LYS B 1 256 ? -19.656 -5.93 -18.938 1 94.31 256 LYS B N 1
ATOM 4729 C CA . LYS B 1 256 ? -18.5 -6.434 -18.203 1 94.31 256 LYS B CA 1
ATOM 4730 C C . LYS B 1 256 ? -17.609 -5.285 -17.734 1 94.31 256 LYS B C 1
ATOM 4732 O O . LYS B 1 256 ? -17.062 -5.332 -16.625 1 94.31 256 LYS B O 1
ATOM 4737 N N . ARG B 1 257 ? -17.547 -4.297 -18.547 1 92.75 257 ARG B N 1
ATOM 4738 C CA . ARG B 1 257 ? -16.734 -3.137 -18.203 1 92.75 257 ARG B CA 1
ATOM 4739 C C . ARG B 1 257 ? -17.328 -2.385 -17.016 1 92.75 257 ARG B C 1
ATOM 4741 O O . ARG B 1 257 ? -16.594 -1.833 -16.188 1 92.75 257 ARG B O 1
ATOM 4748 N N . ILE B 1 258 ? -18.641 -2.412 -16.906 1 91.44 258 ILE B N 1
ATOM 4749 C CA . ILE B 1 258 ? -19.312 -1.715 -15.828 1 91.44 258 ILE B CA 1
ATOM 4750 C C . ILE B 1 258 ? -19.156 -2.5 -14.523 1 91.44 258 ILE B C 1
ATOM 4752 O O . ILE B 1 258 ? -18.922 -1.915 -13.469 1 91.44 258 ILE B O 1
ATOM 4756 N N . LEU B 1 259 ? -19.156 -3.789 -14.625 1 93.25 259 LEU B N 1
ATOM 4757 C CA . LEU B 1 259 ? -19.188 -4.629 -13.43 1 93.25 259 LEU B CA 1
ATOM 4758 C C . LEU B 1 259 ? -17.766 -4.93 -12.953 1 93.25 259 LEU B C 1
ATOM 4760 O O . LEU B 1 259 ? -17.562 -5.273 -11.781 1 93.25 259 LEU B O 1
ATOM 4764 N N . ALA B 1 260 ? -16.781 -4.773 -13.797 1 94.5 260 ALA B N 1
ATOM 4765 C CA . ALA B 1 260 ? -15.414 -5.242 -13.555 1 94.5 260 ALA B CA 1
ATOM 4766 C C . ALA B 1 260 ? -14.812 -4.555 -12.336 1 94.5 260 ALA B C 1
ATOM 4768 O O . ALA B 1 260 ? -14.25 -5.215 -11.461 1 94.5 260 ALA B O 1
ATOM 4769 N N . PRO B 1 261 ? -15.023 -3.264 -12.18 1 92.25 261 PRO B N 1
ATOM 4770 C CA . PRO B 1 261 ? -14.422 -2.619 -11.016 1 92.25 261 PRO B CA 1
ATOM 4771 C C . PRO B 1 261 ? -15.008 -3.123 -9.695 1 92.25 261 PRO B C 1
ATOM 4773 O O . PRO B 1 261 ? -14.297 -3.213 -8.695 1 92.25 261 PRO B O 1
ATOM 4776 N N . PHE B 1 262 ? -16.25 -3.465 -9.711 1 90.19 262 PHE B N 1
ATOM 4777 C CA . PHE B 1 262 ? -16.891 -3.994 -8.516 1 90.19 262 PHE B CA 1
ATOM 4778 C C . PHE B 1 262 ? -16.391 -5.398 -8.211 1 90.19 262 PHE B C 1
ATOM 4780 O O . PHE B 1 262 ? -16.156 -5.738 -7.047 1 90.19 262 PHE B O 1
ATOM 4787 N N . ALA B 1 263 ? -16.25 -6.129 -9.258 1 94 263 ALA B N 1
ATOM 4788 C CA . ALA B 1 263 ? -15.695 -7.473 -9.102 1 94 263 ALA B CA 1
ATOM 4789 C C . ALA B 1 263 ? -14.266 -7.422 -8.578 1 94 263 ALA B C 1
ATOM 4791 O O . ALA B 1 263 ? -13.867 -8.242 -7.746 1 94 263 ALA B O 1
ATOM 4792 N N . ASP B 1 264 ? -13.508 -6.445 -9.047 1 94.75 264 ASP B N 1
ATOM 4793 C CA . ASP B 1 264 ? -12.141 -6.258 -8.586 1 94.75 264 ASP B CA 1
ATOM 4794 C C . ASP B 1 264 ? -12.109 -5.898 -7.102 1 94.75 264 ASP B C 1
ATOM 4796 O O . ASP B 1 264 ? -11.234 -6.367 -6.359 1 94.75 264 ASP B O 1
ATOM 4800 N N . ALA B 1 265 ? -13.055 -5.098 -6.691 1 91.31 265 ALA B N 1
ATOM 4801 C CA . ALA B 1 265 ? -13.125 -4.727 -5.281 1 91.31 265 ALA B CA 1
ATOM 4802 C C . ALA B 1 265 ? -13.422 -5.941 -4.406 1 91.31 265 ALA B C 1
ATOM 4804 O O . ALA B 1 265 ? -12.805 -6.117 -3.352 1 91.31 265 ALA B O 1
ATOM 4805 N N . LEU B 1 266 ? -14.289 -6.727 -4.84 1 90.81 266 LEU B N 1
ATOM 4806 C CA . LEU B 1 266 ? -14.641 -7.945 -4.117 1 90.81 266 LEU B CA 1
ATOM 4807 C C . LEU B 1 266 ? -13.461 -8.906 -4.07 1 90.81 266 LEU B C 1
ATOM 4809 O O . LEU B 1 266 ? -13.195 -9.531 -3.041 1 90.81 266 LEU B O 1
ATOM 4813 N N . LEU B 1 267 ? -12.789 -9.031 -5.195 1 94.75 267 LEU B N 1
ATOM 4814 C CA . LEU B 1 267 ? -11.625 -9.906 -5.273 1 94.75 267 LEU B CA 1
ATOM 4815 C C . LEU B 1 267 ? -10.523 -9.43 -4.332 1 94.75 267 LEU B C 1
ATOM 4817 O O . LEU B 1 267 ? -9.914 -10.234 -3.625 1 94.75 267 LEU B O 1
ATOM 4821 N N . ALA B 1 268 ? -10.312 -8.156 -4.34 1 93.69 268 ALA B N 1
ATOM 4822 C CA . ALA B 1 268 ? -9.32 -7.582 -3.443 1 93.69 268 ALA B CA 1
ATOM 4823 C C . ALA B 1 268 ? -9.664 -7.859 -1.984 1 93.69 268 ALA B C 1
ATOM 4825 O O . ALA B 1 268 ? -8.797 -8.211 -1.186 1 93.69 268 ALA B O 1
ATOM 4826 N N . TRP B 1 269 ? -10.867 -7.664 -1.666 1 91.62 269 TRP B N 1
ATOM 4827 C CA . TRP B 1 269 ? -11.336 -7.988 -0.322 1 91.62 269 TRP B CA 1
ATOM 4828 C C . TRP B 1 269 ? -11.102 -9.461 -0.006 1 91.62 269 TRP B C 1
ATOM 4830 O O . TRP B 1 269 ? -10.664 -9.812 1.092 1 91.62 269 TRP B O 1
ATOM 4840 N N . GLY B 1 270 ? -11.367 -10.344 -0.908 1 94 270 GLY B N 1
ATOM 4841 C CA . GLY B 1 270 ? -11.156 -11.773 -0.729 1 94 270 GLY B CA 1
ATOM 4842 C C . GLY B 1 270 ? -9.711 -12.133 -0.439 1 94 270 GLY B C 1
ATOM 4843 O O . GLY B 1 270 ? -9.43 -12.953 0.438 1 94 270 GLY B O 1
ATOM 4844 N N . HIS B 1 271 ? -8.828 -11.492 -1.162 1 95.12 271 HIS B N 1
ATOM 4845 C CA . HIS B 1 271 ? -7.402 -11.75 -0.963 1 95.12 271 HIS B CA 1
ATOM 4846 C C . HIS B 1 271 ? -6.953 -11.32 0.427 1 95.12 271 HIS B C 1
ATOM 4848 O O . HIS B 1 271 ? -6.094 -11.961 1.036 1 95.12 271 HIS B O 1
ATOM 4854 N N . THR B 1 272 ? -7.566 -10.281 0.91 1 91.88 272 THR B N 1
ATOM 4855 C CA . THR B 1 272 ? -7.176 -9.727 2.205 1 91.88 272 THR B CA 1
ATOM 4856 C C . THR B 1 272 ? -7.84 -10.5 3.34 1 91.88 272 THR B C 1
ATOM 4858 O O . THR B 1 272 ? -7.207 -10.781 4.359 1 91.88 272 THR B O 1
ATOM 4861 N N . ALA B 1 273 ? -9.031 -10.969 3.127 1 91.44 273 ALA B N 1
ATOM 4862 C CA . ALA B 1 273 ? -9.836 -11.359 4.281 1 91.44 273 ALA B CA 1
ATOM 4863 C C . ALA B 1 273 ? -10.086 -12.867 4.301 1 91.44 273 ALA B C 1
ATOM 4865 O O . ALA B 1 273 ? -10.383 -13.438 5.348 1 91.44 273 ALA B O 1
ATOM 4866 N N . LEU B 1 274 ? -9.938 -13.477 3.186 1 92.69 274 LEU B N 1
ATOM 4867 C CA . LEU B 1 274 ? -10.562 -14.789 3.162 1 92.69 274 LEU B CA 1
ATOM 4868 C C . LEU B 1 274 ? -9.633 -15.828 2.541 1 92.69 274 LEU B C 1
ATOM 4870 O O . LEU B 1 274 ? -9.438 -16.906 3.105 1 92.69 274 LEU B O 1
ATOM 4874 N N . PHE B 1 275 ? -8.992 -15.586 1.412 1 96.19 275 PHE B N 1
ATOM 4875 C CA . PHE B 1 275 ? -8.391 -16.609 0.575 1 96.19 275 PHE B CA 1
ATOM 4876 C C . PHE B 1 275 ? -7.172 -17.219 1.256 1 96.19 275 PHE B C 1
ATOM 4878 O O . PHE B 1 275 ? -6.918 -18.422 1.138 1 96.19 275 PHE B O 1
ATOM 4885 N N . TRP B 1 276 ? -6.434 -16.359 1.95 1 94.56 276 TRP B N 1
ATOM 4886 C CA . TRP B 1 276 ? -5.273 -16.891 2.652 1 94.56 276 TRP B CA 1
ATOM 4887 C C . TRP B 1 276 ? -5.699 -17.922 3.697 1 94.56 276 TRP B C 1
ATOM 4889 O O . TRP B 1 276 ? -5.016 -18.922 3.904 1 94.56 276 TRP B O 1
ATOM 4899 N N . MET B 1 277 ? -6.824 -17.719 4.348 1 93.12 277 MET B N 1
ATOM 4900 C CA . MET B 1 277 ? -7.34 -18.609 5.379 1 93.12 277 MET B CA 1
ATOM 4901 C C . MET B 1 277 ? -7.914 -19.891 4.762 1 93.12 277 MET B C 1
ATOM 4903 O O . MET B 1 277 ? -7.707 -20.984 5.281 1 93.12 277 MET B O 1
ATOM 4907 N N . LEU B 1 278 ? -8.57 -19.734 3.652 1 95.75 278 LEU B N 1
ATOM 4908 C CA . LEU B 1 278 ? -9.25 -20.859 3.012 1 95.75 278 LEU B CA 1
ATOM 4909 C C . LEU B 1 278 ? -8.242 -21.797 2.367 1 95.75 278 LEU B C 1
ATOM 4911 O O . LEU B 1 278 ? -8.32 -23.016 2.549 1 95.75 278 LEU B O 1
ATOM 4915 N N . CYS B 1 279 ? -7.281 -21.219 1.646 1 97.19 279 CYS B N 1
ATOM 4916 C CA . CYS B 1 279 ? -6.324 -22.016 0.888 1 97.19 279 CYS B CA 1
ATOM 4917 C C . CYS B 1 279 ? -5.148 -22.438 1.762 1 97.19 279 CYS B C 1
ATOM 4919 O O . CYS B 1 279 ? -4.488 -23.438 1.484 1 97.19 279 CYS B O 1
ATOM 4921 N N . GLY B 1 280 ? -4.852 -21.688 2.76 1 97.31 280 GLY B N 1
ATOM 4922 C CA . GLY B 1 280 ? -3.67 -21.969 3.564 1 97.31 280 GLY B CA 1
ATOM 4923 C C . GLY B 1 280 ? -2.375 -21.812 2.789 1 97.31 280 GLY B C 1
ATOM 4924 O O . GLY B 1 280 ? -1.428 -22.578 3.004 1 97.31 280 GLY B O 1
ATOM 4925 N N . ASN B 1 281 ? -2.35 -20.922 1.847 1 97.5 281 ASN B N 1
ATOM 4926 C CA . ASN B 1 281 ? -1.149 -20.719 1.042 1 97.5 281 ASN B CA 1
ATOM 4927 C C . ASN B 1 281 ? -0.026 -20.094 1.861 1 97.5 281 ASN B C 1
ATOM 4929 O O . ASN B 1 281 ? -0.281 -19.281 2.75 1 97.5 281 ASN B O 1
ATOM 4933 N N . SER B 1 282 ? 1.202 -20.391 1.512 1 98.06 282 SER B N 1
ATOM 4934 C CA . SER B 1 282 ? 2.387 -19.922 2.223 1 98.06 282 SER B CA 1
ATOM 4935 C C . SER B 1 282 ? 2.826 -18.547 1.718 1 98.06 282 SER B C 1
ATOM 4937 O O . SER B 1 282 ? 3.404 -17.766 2.471 1 98.06 282 SER B O 1
ATOM 4939 N N . PHE B 1 283 ? 2.576 -18.359 0.445 1 98.5 283 PHE B N 1
ATOM 4940 C CA . PHE B 1 283 ? 3.104 -17.141 -0.168 1 98.5 283 PHE B CA 1
ATOM 4941 C C . PHE B 1 283 ? 2.01 -16.391 -0.92 1 98.5 283 PHE B C 1
ATOM 4943 O O . PHE B 1 283 ? 0.951 -16.953 -1.209 1 98.5 283 PHE B O 1
ATOM 4950 N N . PHE B 1 284 ? 2.238 -15.133 -1.077 1 98.62 284 PHE B N 1
ATOM 4951 C CA . PHE B 1 284 ? 1.418 -14.25 -1.9 1 98.62 284 PHE B CA 1
ATOM 4952 C C . PHE B 1 284 ? 2.268 -13.547 -2.953 1 98.62 284 PHE B C 1
ATOM 4954 O O . PHE B 1 284 ? 3.119 -12.719 -2.619 1 98.62 284 PHE B O 1
ATOM 4961 N N . LEU B 1 285 ? 2.125 -14.023 -4.207 1 98.75 285 LEU B N 1
ATOM 4962 C CA . LEU B 1 285 ? 2.768 -13.32 -5.312 1 98.75 285 LEU B CA 1
ATOM 4963 C C . LEU B 1 285 ? 2.049 -12.008 -5.617 1 98.75 285 LEU B C 1
ATOM 4965 O O . LEU B 1 285 ? 1.017 -12.008 -6.293 1 98.75 285 LEU B O 1
ATOM 4969 N N . CYS B 1 286 ? 2.68 -10.938 -5.238 1 98.38 286 CYS B N 1
ATOM 4970 C CA . CYS B 1 286 ? 2.035 -9.633 -5.246 1 98.38 286 CYS B CA 1
ATOM 4971 C C . CYS B 1 286 ? 2.662 -8.719 -6.297 1 98.38 286 CYS B C 1
ATOM 4973 O O . CYS B 1 286 ? 3.887 -8.609 -6.375 1 98.38 286 CYS B O 1
ATOM 4975 N N . ASN B 1 287 ? 1.756 -8.141 -7.094 1 98.06 287 ASN B N 1
ATOM 4976 C CA . ASN B 1 287 ? 2.254 -7.156 -8.047 1 98.06 287 ASN B CA 1
ATOM 4977 C C . ASN B 1 287 ? 3.049 -6.055 -7.348 1 98.06 287 ASN B C 1
ATOM 4979 O O . ASN B 1 287 ? 2.619 -5.531 -6.316 1 98.06 287 ASN B O 1
ATOM 4983 N N . LYS B 1 288 ? 4.137 -5.691 -7.941 1 97.69 288 LYS B N 1
ATOM 4984 C CA . LYS B 1 288 ? 5.082 -4.742 -7.359 1 97.69 288 LYS B CA 1
ATOM 4985 C C . LYS B 1 288 ? 4.406 -3.404 -7.066 1 97.69 288 LYS B C 1
ATOM 4987 O O . LYS B 1 288 ? 4.777 -2.711 -6.117 1 97.69 288 LYS B O 1
ATOM 4992 N N . ASN B 1 289 ? 3.453 -3.021 -7.832 1 97.06 289 ASN B N 1
ATOM 4993 C CA . ASN B 1 289 ? 2.809 -1.719 -7.707 1 97.06 289 ASN B CA 1
ATOM 4994 C C . ASN B 1 289 ? 1.958 -1.632 -6.445 1 97.06 289 ASN B C 1
ATOM 4996 O O . ASN B 1 289 ? 1.591 -0.539 -6.012 1 97.06 289 ASN B O 1
ATOM 5000 N N . LYS B 1 290 ? 1.65 -2.762 -5.883 1 97.12 290 LYS B N 1
ATOM 5001 C CA . LYS B 1 290 ? 0.788 -2.812 -4.707 1 97.12 290 LYS B CA 1
ATOM 5002 C C . LYS B 1 290 ? 1.611 -2.871 -3.424 1 97.12 290 LYS B C 1
ATOM 5004 O O . LYS B 1 290 ? 1.087 -2.641 -2.332 1 97.12 290 LYS B O 1
ATOM 5009 N N . ILE B 1 291 ? 2.834 -3.123 -3.482 1 98.31 291 ILE B N 1
ATOM 5010 C CA . ILE B 1 291 ? 3.623 -3.516 -2.32 1 98.31 291 ILE B CA 1
ATOM 5011 C C . ILE B 1 291 ? 4.059 -2.273 -1.549 1 98.31 291 ILE B C 1
ATOM 5013 O O . ILE B 1 291 ? 4.535 -1.302 -2.143 1 98.31 291 ILE B O 1
ATOM 5017 N N . SER B 1 292 ? 3.812 -2.256 -0.318 1 97.81 292 SER B N 1
ATOM 5018 C CA . SER B 1 292 ? 4.301 -1.323 0.692 1 97.81 292 SER B CA 1
ATOM 5019 C C . SER B 1 292 ? 4.781 -2.061 1.938 1 97.81 292 SER B C 1
ATOM 5021 O O . SER B 1 292 ? 4.551 -3.262 2.082 1 97.81 292 SER B O 1
ATOM 5023 N N . ARG B 1 293 ? 5.547 -1.375 2.777 1 97.06 293 ARG B N 1
ATOM 5024 C CA . ARG B 1 293 ? 5.992 -1.992 4.023 1 97.06 293 ARG B CA 1
ATOM 5025 C C . ARG B 1 293 ? 4.801 -2.443 4.867 1 97.06 293 ARG B C 1
ATOM 5027 O O . ARG B 1 293 ? 4.816 -3.533 5.438 1 97.06 293 ARG B O 1
ATOM 5034 N N . ASP B 1 294 ? 3.785 -1.597 4.941 1 96.31 294 ASP B N 1
ATOM 5035 C CA . ASP B 1 294 ? 2.594 -1.94 5.711 1 96.31 294 ASP B CA 1
ATOM 5036 C C . ASP B 1 294 ? 1.937 -3.207 5.168 1 96.31 294 ASP B C 1
ATOM 5038 O O . ASP B 1 294 ? 1.49 -4.062 5.938 1 96.31 294 ASP B O 1
ATOM 5042 N N . LEU B 1 295 ? 1.869 -3.34 3.861 1 97.31 295 LEU B N 1
ATOM 5043 C CA . LEU B 1 295 ? 1.279 -4.531 3.262 1 97.31 295 LEU B CA 1
ATOM 5044 C C . LEU B 1 295 ? 2.09 -5.773 3.613 1 97.31 295 LEU B C 1
ATOM 5046 O O . LEU B 1 295 ? 1.521 -6.824 3.924 1 97.31 295 LEU B O 1
ATOM 5050 N N . LYS B 1 296 ? 3.412 -5.613 3.543 1 98 296 LYS B N 1
ATOM 5051 C CA . LYS B 1 296 ? 4.289 -6.723 3.908 1 98 296 LYS B CA 1
ATOM 5052 C C . LYS B 1 296 ? 4.02 -7.191 5.336 1 98 296 LYS B C 1
ATOM 5054 O O . LYS B 1 296 ? 3.828 -8.383 5.578 1 98 296 LYS B O 1
ATOM 5059 N N . ILE B 1 297 ? 3.969 -6.262 6.227 1 95.12 297 ILE B N 1
ATOM 5060 C CA . ILE B 1 297 ? 3.775 -6.586 7.637 1 95.12 297 ILE B CA 1
ATOM 5061 C C . ILE B 1 297 ? 2.398 -7.207 7.84 1 95.12 297 ILE B C 1
ATOM 5063 O O . ILE B 1 297 ? 2.25 -8.172 8.602 1 95.12 297 ILE B O 1
ATOM 5067 N N . PHE B 1 298 ? 1.468 -6.715 7.156 1 94.94 298 PHE B N 1
ATOM 5068 C CA . PHE B 1 298 ? 0.105 -7.227 7.234 1 94.94 298 PHE B CA 1
ATOM 5069 C C . PHE B 1 298 ? 0.066 -8.719 6.91 1 94.94 298 PHE B C 1
ATOM 5071 O O . PHE B 1 298 ? -0.443 -9.516 7.699 1 94.94 298 PHE B O 1
ATOM 5078 N N . TYR B 1 299 ? 0.598 -9.094 5.805 1 97.06 299 TYR B N 1
ATOM 5079 C CA . TYR B 1 299 ? 0.546 -10.492 5.379 1 97.06 299 TYR B CA 1
ATOM 5080 C C . TYR B 1 299 ? 1.467 -11.352 6.234 1 97.06 299 TYR B C 1
ATOM 5082 O O . TYR B 1 299 ? 1.153 -12.516 6.52 1 97.06 299 TYR B O 1
ATOM 5090 N N . GLU B 1 300 ? 2.596 -10.82 6.672 1 96.06 300 GLU B N 1
ATOM 5091 C CA . GLU B 1 300 ? 3.479 -11.562 7.566 1 96.06 300 GLU B CA 1
ATOM 5092 C C . GLU B 1 300 ? 2.766 -11.93 8.867 1 96.06 300 GLU B C 1
ATOM 5094 O O . GLU B 1 300 ? 2.953 -13.031 9.391 1 96.06 300 GLU B O 1
ATOM 5099 N N . ARG B 1 301 ? 1.95 -11 9.328 1 93.81 301 ARG B N 1
ATOM 5100 C CA . ARG B 1 301 ? 1.193 -11.25 10.547 1 93.81 301 ARG B CA 1
ATOM 5101 C C . ARG B 1 301 ? 0.132 -12.32 10.328 1 93.81 301 ARG B C 1
ATOM 5103 O O . ARG B 1 301 ? -0.394 -12.883 11.289 1 93.81 301 ARG B O 1
ATOM 5110 N N . LEU B 1 302 ? -0.224 -12.594 9.094 1 94.75 302 LEU B N 1
ATOM 5111 C CA . LEU B 1 302 ? -1.167 -13.656 8.758 1 94.75 302 LEU B CA 1
ATOM 5112 C C . LEU B 1 302 ? -0.436 -14.961 8.469 1 94.75 302 LEU B C 1
ATOM 5114 O O . LEU B 1 302 ? -1.067 -15.984 8.188 1 94.75 302 LEU B O 1
ATOM 5118 N N . GLY B 1 303 ? 0.894 -14.922 8.461 1 94.69 303 GLY B N 1
ATOM 5119 C CA . GLY B 1 303 ? 1.691 -16.109 8.172 1 94.69 303 GLY B CA 1
ATOM 5120 C C . GLY B 1 303 ? 1.934 -16.312 6.684 1 94.69 303 GLY B C 1
ATOM 5121 O O . GLY B 1 303 ? 2.252 -17.422 6.25 1 94.69 303 GLY B O 1
ATOM 5122 N N . VAL B 1 304 ? 1.703 -15.312 5.883 1 97.5 304 VAL B N 1
ATOM 5123 C CA . VAL B 1 304 ? 1.899 -15.359 4.441 1 97.5 304 VAL B CA 1
ATOM 5124 C C . VAL B 1 304 ? 3.023 -14.406 4.039 1 97.5 304 VAL B C 1
ATOM 5126 O O . VAL B 1 304 ? 3.029 -13.242 4.445 1 97.5 304 VAL B O 1
ATOM 5129 N N . ARG B 1 305 ? 3.992 -14.914 3.275 1 98 305 ARG B N 1
ATOM 5130 C CA . ARG B 1 305 ? 5.109 -14.07 2.863 1 98 305 ARG B CA 1
ATOM 5131 C C . ARG B 1 305 ? 4.953 -13.633 1.409 1 98 305 ARG B C 1
ATOM 5133 O O . ARG B 1 305 ? 4.441 -14.383 0.581 1 98 305 ARG B O 1
ATOM 5140 N N . LEU B 1 306 ? 5.438 -12.383 1.132 1 98.75 306 LEU B N 1
ATOM 5141 C CA . LEU B 1 306 ? 5.25 -11.789 -0.186 1 98.75 306 LEU B CA 1
ATOM 5142 C C . LEU B 1 306 ? 6.391 -12.172 -1.123 1 98.75 306 LEU B C 1
ATOM 5144 O O . LEU B 1 306 ? 7.535 -12.305 -0.689 1 98.75 306 LEU B O 1
ATOM 5148 N N . VAL B 1 307 ? 6.066 -12.352 -2.33 1 98.88 307 VAL B N 1
ATOM 5149 C CA . VAL B 1 307 ? 6.977 -12.344 -3.471 1 98.88 307 VAL B CA 1
ATOM 5150 C C . VAL B 1 307 ? 6.531 -11.289 -4.48 1 98.88 307 VAL B C 1
ATOM 5152 O O . VAL B 1 307 ? 5.355 -11.227 -4.844 1 98.88 307 VAL B O 1
ATOM 5155 N N . ALA B 1 308 ? 7.453 -10.461 -4.914 1 98.81 308 ALA B N 1
ATOM 5156 C CA . ALA B 1 308 ? 7.086 -9.336 -5.773 1 98.81 308 ALA B CA 1
ATOM 5157 C C . ALA B 1 308 ? 7.25 -9.688 -7.246 1 98.81 308 ALA B C 1
ATOM 5159 O O . ALA B 1 308 ? 8.234 -10.328 -7.633 1 98.81 308 ALA B O 1
ATOM 5160 N N . TRP B 1 309 ? 6.27 -9.391 -8.078 1 98.06 309 TRP B N 1
ATOM 5161 C CA . TRP B 1 309 ? 6.371 -9.578 -9.523 1 98.06 309 TRP B CA 1
ATOM 5162 C C . TRP B 1 309 ? 5.73 -8.406 -10.266 1 98.06 309 TRP B C 1
ATOM 5164 O O . TRP B 1 309 ? 4.906 -7.684 -9.703 1 98.06 309 TRP B O 1
ATOM 5174 N N . THR B 1 310 ? 6.113 -8.172 -11.484 1 96.25 310 THR B N 1
ATOM 5175 C CA . THR B 1 310 ? 7.398 -8.422 -12.133 1 96.25 310 THR B CA 1
ATOM 5176 C C . THR B 1 310 ? 8.32 -7.219 -12 1 96.25 310 THR B C 1
ATOM 5178 O O . THR B 1 310 ? 7.957 -6.105 -12.398 1 96.25 310 THR B O 1
ATOM 5181 N N . VAL B 1 311 ? 9.375 -7.387 -11.508 1 97.12 311 VAL B N 1
ATOM 5182 C CA . VAL B 1 311 ? 10.25 -6.289 -11.125 1 97.12 311 VAL B CA 1
ATOM 5183 C C . VAL B 1 311 ? 11.461 -6.242 -12.062 1 97.12 311 VAL B C 1
ATOM 5185 O O . VAL B 1 311 ? 12.391 -7.039 -11.922 1 97.12 311 VAL B O 1
ATOM 5188 N N . ASN B 1 312 ? 11.484 -5.184 -12.914 1 96 312 ASN B N 1
ATOM 5189 C CA . ASN B 1 312 ? 12.547 -5.133 -13.914 1 96 312 ASN B CA 1
ATOM 5190 C C . ASN B 1 312 ? 13.422 -3.896 -13.742 1 96 312 ASN B C 1
ATOM 5192 O O . ASN B 1 312 ? 14.578 -3.885 -14.172 1 96 312 ASN B O 1
ATOM 5196 N N . LYS B 1 313 ? 12.914 -2.879 -13.148 1 94.38 313 LYS B N 1
ATOM 5197 C CA . LYS B 1 313 ? 13.688 -1.652 -12.953 1 94.38 313 LYS B CA 1
ATOM 5198 C C . LYS B 1 313 ? 14.664 -1.796 -11.797 1 94.38 313 LYS B C 1
ATOM 5200 O O . LYS B 1 313 ? 14.297 -2.26 -10.711 1 94.38 313 LYS B O 1
ATOM 5205 N N . PRO B 1 314 ? 15.828 -1.36 -11.984 1 94.06 314 PRO B N 1
ATOM 5206 C CA . PRO B 1 314 ? 16.875 -1.566 -10.969 1 94.06 314 PRO B CA 1
ATOM 5207 C C . PRO B 1 314 ? 16.516 -0.947 -9.617 1 94.06 314 PRO B C 1
ATOM 5209 O O . PRO B 1 314 ? 16.703 -1.578 -8.578 1 94.06 314 PRO B O 1
ATOM 5212 N N . LEU B 1 315 ? 16 0.23 -9.609 1 94.25 315 LEU B N 1
ATOM 5213 C CA . LEU B 1 315 ? 15.688 0.903 -8.359 1 94.25 315 LEU B CA 1
ATOM 5214 C C . LEU B 1 315 ? 14.578 0.17 -7.613 1 94.25 315 LEU B C 1
ATOM 5216 O O . LEU B 1 315 ? 14.633 0.032 -6.391 1 94.25 315 LEU B O 1
ATOM 5220 N N . GLU B 1 316 ? 13.625 -0.31 -8.336 1 95.44 316 GLU B N 1
ATOM 5221 C CA . GLU B 1 316 ? 12.547 -1.092 -7.73 1 95.44 316 GLU B CA 1
ATOM 5222 C C . GLU B 1 316 ? 13.078 -2.389 -7.129 1 95.44 316 GLU B C 1
ATOM 5224 O O . GLU B 1 316 ? 12.672 -2.779 -6.031 1 95.44 316 GLU B O 1
ATOM 5229 N N . LYS B 1 317 ? 13.969 -2.973 -7.836 1 96.06 317 LYS B N 1
ATOM 5230 C CA . LYS B 1 317 ? 14.578 -4.207 -7.348 1 96.06 317 LYS B CA 1
ATOM 5231 C C . LYS B 1 317 ? 15.32 -3.969 -6.035 1 96.06 317 LYS B C 1
ATOM 5233 O O . LYS B 1 317 ? 15.117 -4.695 -5.062 1 96.06 317 LYS B O 1
ATOM 5238 N N . GLN B 1 318 ? 16.078 -2.941 -6.062 1 95.75 318 GLN B N 1
ATOM 5239 C CA . GLN B 1 318 ? 16.875 -2.617 -4.887 1 95.75 318 GLN B CA 1
ATOM 5240 C C . GLN B 1 318 ? 15.984 -2.305 -3.688 1 95.75 318 GLN B C 1
ATOM 5242 O O . GLN B 1 318 ? 16.25 -2.754 -2.572 1 95.75 318 GLN B O 1
ATOM 5247 N N . PHE B 1 319 ? 14.938 -1.575 -3.922 1 97.56 319 PHE B N 1
ATOM 5248 C CA . PHE B 1 319 ? 14.023 -1.197 -2.848 1 97.56 319 PHE B CA 1
ATOM 5249 C C . PHE B 1 319 ? 13.352 -2.428 -2.252 1 97.56 319 PHE B C 1
ATOM 5251 O O . PHE B 1 319 ? 13.344 -2.605 -1.032 1 97.56 319 PHE B O 1
ATOM 5258 N N . LEU B 1 320 ? 12.859 -3.303 -3.08 1 98.31 320 LEU B N 1
ATOM 5259 C CA . LEU B 1 320 ? 12.125 -4.477 -2.623 1 98.31 320 LEU B CA 1
ATOM 5260 C C . LEU B 1 320 ? 13.062 -5.477 -1.949 1 98.31 320 LEU B C 1
ATOM 5262 O O . LEU B 1 320 ? 12.727 -6.039 -0.904 1 98.31 320 LEU B O 1
ATOM 5266 N N . LEU B 1 321 ? 14.266 -5.633 -2.467 1 97.94 321 LEU B N 1
ATOM 5267 C CA . LEU B 1 321 ? 15.219 -6.594 -1.925 1 97.94 321 LEU B CA 1
ATOM 5268 C C . LEU B 1 321 ? 15.891 -6.043 -0.674 1 97.94 321 LEU B C 1
ATOM 5270 O O . LEU B 1 321 ? 15.742 -6.598 0.417 1 97.94 321 LEU B O 1
ATOM 5274 N N . ASP B 1 322 ? 16.438 -4.895 -0.757 1 96.62 322 ASP B N 1
ATOM 5275 C CA . ASP B 1 322 ? 17.312 -4.402 0.298 1 96.62 322 ASP B CA 1
ATOM 5276 C C . ASP B 1 322 ? 16.516 -3.738 1.417 1 96.62 322 ASP B C 1
ATOM 5278 O O . ASP B 1 322 ? 16.891 -3.814 2.588 1 96.62 322 ASP B O 1
ATOM 5282 N N . HIS B 1 323 ? 15.477 -3.092 1.037 1 95.88 323 HIS B N 1
ATOM 5283 C CA . HIS B 1 323 ? 14.734 -2.338 2.045 1 95.88 323 HIS B CA 1
ATOM 5284 C C . HIS B 1 323 ? 13.594 -3.166 2.625 1 95.88 323 HIS B C 1
ATOM 5286 O O . HIS B 1 323 ? 13.383 -3.174 3.84 1 95.88 323 HIS B O 1
ATOM 5292 N N . LEU B 1 324 ? 12.867 -3.84 1.787 1 97.38 324 LEU B N 1
ATOM 5293 C CA . LEU B 1 324 ? 11.695 -4.559 2.271 1 97.38 324 LEU B CA 1
ATOM 5294 C C . LEU B 1 324 ? 12.016 -6.031 2.508 1 97.38 324 LEU B C 1
ATOM 5296 O O . LEU B 1 324 ? 11.281 -6.73 3.201 1 97.38 324 LEU B O 1
ATOM 5300 N N . GLY B 1 325 ? 13.094 -6.531 1.934 1 97.62 325 GLY B N 1
ATOM 5301 C CA . GLY B 1 325 ? 13.484 -7.922 2.123 1 97.62 325 GLY B CA 1
ATOM 5302 C C . GLY B 1 325 ? 12.539 -8.898 1.448 1 97.62 325 GLY B C 1
ATOM 5303 O O . GLY B 1 325 ? 12.25 -9.969 1.996 1 97.62 325 GLY B O 1
ATOM 5304 N N . ILE B 1 326 ? 12.023 -8.539 0.259 1 98.56 326 ILE B N 1
ATOM 5305 C CA . ILE B 1 326 ? 11.07 -9.352 -0.491 1 98.56 326 ILE B CA 1
ATOM 5306 C C . ILE B 1 326 ? 11.734 -9.891 -1.757 1 98.56 326 ILE B C 1
ATOM 5308 O O . ILE B 1 326 ? 12.312 -9.125 -2.535 1 98.56 326 ILE B O 1
ATOM 5312 N N . PRO B 1 327 ? 11.695 -11.25 -1.953 1 98.75 327 PRO B N 1
ATOM 5313 C CA . PRO B 1 327 ? 12.211 -11.766 -3.223 1 98.75 327 PRO B CA 1
ATOM 5314 C C . PRO B 1 327 ? 11.453 -11.219 -4.434 1 98.75 327 PRO B C 1
ATOM 5316 O O . PRO B 1 327 ? 10.289 -10.82 -4.309 1 98.75 327 PRO B O 1
ATOM 5319 N N . VAL B 1 328 ? 12.18 -11.258 -5.621 1 98.69 328 VAL B N 1
ATOM 5320 C CA . VAL B 1 328 ? 11.586 -10.594 -6.777 1 98.69 328 VAL B CA 1
ATOM 5321 C C . VAL B 1 328 ? 11.555 -11.555 -7.965 1 98.69 328 VAL B C 1
ATOM 5323 O O . VAL B 1 328 ? 12.516 -12.289 -8.195 1 98.69 328 VAL B O 1
ATOM 5326 N N . ILE B 1 329 ? 10.453 -11.641 -8.602 1 98.75 329 ILE B N 1
ATOM 5327 C CA . ILE B 1 329 ? 10.336 -12.242 -9.922 1 98.75 329 ILE B CA 1
ATOM 5328 C C . ILE B 1 329 ? 10.656 -11.203 -10.992 1 98.75 329 ILE B C 1
ATOM 5330 O O . ILE B 1 329 ? 10.047 -10.133 -11.039 1 98.75 329 ILE B O 1
ATOM 5334 N N . THR B 1 330 ? 11.625 -11.477 -11.812 1 98.12 330 THR B N 1
ATOM 5335 C CA . THR B 1 330 ? 12.117 -10.547 -12.82 1 98.12 330 THR B CA 1
ATOM 5336 C C . THR B 1 330 ? 12.297 -11.258 -14.164 1 98.12 330 THR B C 1
ATOM 5338 O O . THR B 1 330 ? 12.469 -12.477 -14.203 1 98.12 330 THR B O 1
ATOM 5341 N N . ASP B 1 331 ? 12.281 -10.461 -15.227 1 96.62 331 ASP B N 1
ATOM 5342 C CA . ASP B 1 331 ? 12.445 -11.039 -16.562 1 96.62 331 ASP B CA 1
ATOM 5343 C C . ASP B 1 331 ? 13.906 -11.398 -16.828 1 96.62 331 ASP B C 1
ATOM 5345 O O . ASP B 1 331 ? 14.195 -12.188 -17.734 1 96.62 331 ASP B O 1
ATOM 5349 N N . GLY B 1 332 ? 14.75 -10.758 -16.156 1 95.31 332 GLY B N 1
ATOM 5350 C CA . GLY B 1 332 ? 16.156 -11.016 -16.359 1 95.31 332 GLY B CA 1
ATOM 5351 C C . GLY B 1 332 ? 17.062 -10.164 -15.477 1 95.31 332 GLY B C 1
ATOM 5352 O O . GLY B 1 332 ? 16.562 -9.414 -14.633 1 95.31 332 GLY B O 1
ATOM 5353 N N . ILE B 1 333 ? 18.328 -10.438 -15.531 1 93.62 333 ILE B N 1
ATOM 5354 C CA . ILE B 1 333 ? 19.328 -9.633 -14.852 1 93.62 333 ILE B CA 1
ATOM 5355 C C . ILE B 1 333 ? 20.188 -8.898 -15.875 1 93.62 333 ILE B C 1
ATOM 5357 O O . ILE B 1 333 ? 20.234 -9.289 -17.047 1 93.62 333 ILE B O 1
ATOM 5361 N N . ASN B 1 334 ? 20.812 -7.742 -15.438 1 82.06 334 ASN B N 1
ATOM 5362 C CA . ASN B 1 334 ? 21.688 -6.941 -16.281 1 82.06 334 ASN B CA 1
ATOM 5363 C C . ASN B 1 334 ? 20.938 -6.41 -17.516 1 82.06 334 ASN B C 1
ATOM 5365 O O . ASN B 1 334 ? 21.469 -6.457 -18.625 1 82.06 334 ASN B O 1
ATOM 5369 N N . MET B 1 335 ? 19.688 -6.105 -17.328 1 84.19 335 MET B N 1
ATOM 5370 C CA . MET B 1 335 ? 18.891 -5.539 -18.422 1 84.19 335 MET B CA 1
ATOM 5371 C C . MET B 1 335 ? 19.234 -4.066 -18.625 1 84.19 335 MET B C 1
ATOM 5373 O O . MET B 1 335 ? 19.484 -3.338 -17.672 1 84.19 335 MET B O 1
ATOM 5377 N N . PRO B 1 336 ? 19.578 -3.717 -19.922 1 70.62 336 PRO B N 1
ATOM 5378 C CA . PRO B 1 336 ? 19.922 -2.312 -20.156 1 70.62 336 PRO B CA 1
ATOM 5379 C C . PRO B 1 336 ? 18.859 -1.347 -19.656 1 70.62 336 PRO B C 1
ATOM 5381 O O . PRO B 1 336 ? 17.672 -1.688 -19.641 1 70.62 336 PRO B O 1
ATOM 5384 N N . SER B 1 337 ? 19.266 -0.358 -18.969 1 58.41 337 SER B N 1
ATOM 5385 C CA . SER B 1 337 ? 18.312 0.689 -18.578 1 58.41 337 SER B CA 1
ATOM 5386 C C . SER B 1 337 ? 17.594 1.247 -19.797 1 58.41 337 SER B C 1
ATOM 5388 O O . SER B 1 337 ? 18.203 1.448 -20.859 1 58.41 337 SER B O 1
ATOM 5390 N N . LEU B 1 338 ? 16.438 0.801 -20.203 1 48.84 338 LEU B N 1
ATOM 5391 C CA . LEU B 1 338 ? 15.734 1.367 -21.359 1 48.84 338 LEU B CA 1
ATOM 5392 C C . LEU B 1 338 ? 16.016 2.861 -21.484 1 48.84 338 LEU B C 1
ATOM 5394 O O . LEU B 1 338 ? 15.719 3.633 -20.562 1 48.84 338 LEU B O 1
ATOM 5398 N N . ASN B 1 339 ? 17.062 3.307 -21.891 1 40.72 339 ASN B N 1
ATOM 5399 C CA . AS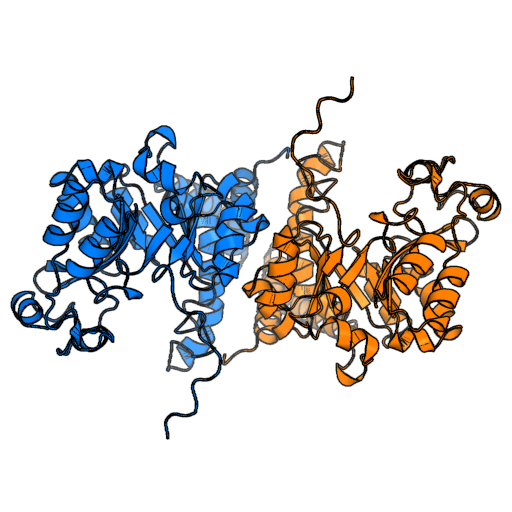N B 1 339 ? 17.125 4.688 -22.375 1 40.72 339 ASN B CA 1
ATOM 5400 C C . ASN B 1 339 ? 15.883 5.059 -23.172 1 40.72 339 ASN B C 1
ATOM 5402 O O . ASN B 1 339 ? 15.406 4.273 -24 1 40.72 339 ASN B O 1
ATOM 5406 N N . ARG B 1 340 ? 15.055 6.031 -22.781 1 40 340 ARG B N 1
ATOM 5407 C CA . ARG B 1 340 ? 13.945 6.703 -23.453 1 40 340 ARG B CA 1
ATOM 5408 C C . ARG B 1 340 ? 14.234 6.879 -24.938 1 40 340 ARG B C 1
ATOM 5410 O O . ARG B 1 340 ? 13.508 7.59 -25.641 1 40 340 ARG B O 1
ATOM 5417 N N . SER B 1 341 ? 15.297 6.68 -25.469 1 31.89 341 SER B N 1
ATOM 5418 C CA . SER B 1 341 ? 15.312 7.203 -26.828 1 31.89 341 SER B CA 1
ATOM 5419 C C . SER B 1 341 ? 14.5 6.32 -27.766 1 31.89 341 SER B C 1
ATOM 5421 O O . SER B 1 341 ? 14.617 6.434 -28.984 1 31.89 341 SER B O 1
ATOM 5423 N N . GLN B 1 342 ? 13.953 5.168 -27.5 1 29.19 342 GLN B N 1
ATOM 5424 C CA . GLN B 1 342 ? 13.391 4.477 -28.656 1 29.19 342 GLN B CA 1
ATOM 5425 C C . GLN B 1 342 ? 12.242 5.273 -29.266 1 29.19 342 GLN B C 1
ATOM 5427 O O . GLN B 1 342 ? 11.273 5.609 -28.578 1 29.19 342 GLN B O 1
ATOM 5432 N N . GLY B 1 343 ? 12.391 5.953 -30.438 1 26.39 343 GLY B N 1
ATOM 5433 C CA . GLY B 1 343 ? 11.586 6.414 -31.547 1 26.39 343 GLY B CA 1
ATOM 5434 C C . GLY B 1 343 ? 10.43 5.488 -31.875 1 26.39 343 GLY B C 1
ATOM 5435 O O . GLY B 1 343 ? 10.406 4.336 -31.438 1 26.39 343 GLY B O 1
ATOM 5436 N N . GLU B 1 344 ? 9.258 6.012 -32.469 1 28.36 344 GLU B N 1
ATOM 5437 C CA . GLU B 1 344 ? 8.156 5.562 -33.312 1 28.36 344 GLU B CA 1
ATOM 5438 C C . GLU B 1 344 ? 8.602 4.457 -34.281 1 28.36 344 GLU B C 1
ATOM 5440 O O . GLU B 1 344 ? 9.617 4.598 -34.969 1 28.36 344 GLU B O 1
ATOM 5445 N N . THR B 1 345 ? 8.531 3.168 -33.969 1 21.83 345 THR B N 1
ATOM 5446 C CA . THR B 1 345 ? 8.5 2.352 -35.156 1 21.83 345 THR B CA 1
ATOM 5447 C C . THR B 1 345 ? 7.879 3.127 -36.344 1 21.83 345 THR B C 1
ATOM 5449 O O . THR B 1 345 ? 6.801 3.707 -36.188 1 21.83 345 THR B O 1
ATOM 5452 N N . PRO B 1 346 ? 8.633 3.16 -37.562 1 23.23 346 PRO B N 1
ATOM 5453 C CA . PRO B 1 346 ? 7.977 3.598 -38.812 1 23.23 346 PRO B CA 1
ATOM 5454 C C . PRO B 1 346 ? 6.656 2.875 -39.062 1 23.23 346 PRO B C 1
ATOM 5456 O O . PRO B 1 346 ? 6.484 1.726 -38.656 1 23.23 346 PRO B O 1
#

InterPro domains:
  IPR017946 PLC-like phosphodiesterase, TIM beta/alpha-barrel domain superfamily [G3DSA:3.20.20.190] (67-335)
  IPR017946 PLC-like phosphodiesterase, TIM beta/alpha-barrel domain superfamily [SSF51695] (78-331)
  IPR030395 Glycerophosphodiester phosphodiesterase domain [PF03009] (78-333)
  IPR030395 Glycerophosphodiester phosphodiesterase domain [PS51704] (73-340)